Protein AF-A0A946GB22-F1 (afdb_monomer_lite)

Secondary structure (DSSP, 8-state):
---------EETTEEPP------------GGG---SS--STT-EEEEE---B-TTS-B-HHHHHHHHHHHHHS-EEEEEE--TTHHHHHHHHHHHTTT-EEEE--SS-SSS--TT-EEEEESSPPTTPEEEEEEESSSEEEETTEEEEHHHHHHHHHHHHHTTS-S----S-S------B--PPP--SS--SS-EEEEEE-TTB--HHHHHHHHHHTT-EEEEEE---SSHHHHHHHHHHHHHHHHH-SEEEE--B-GGGGTTTSTTHHHHHHHHSHHHHHHHHHHHHTS--EEEEETHHHHHHHHHTHHHHSS--PPPTT--EEE--TTSS-EEEEEEEEE-B--SGGGTTS-TT-EEEEEEEESS-EEE--HHHHHHHHHTT-EEEEEB-TTS-B---TTTSTT--GGGEEEEE-TTS-EEEESS-TTS--TTSSTTS-S-----HHHHHHHTT-

pLDDT: mean 94.47, std 5.19, range [60.75, 98.94]

Radius of gyration: 26.34 Å; chains: 1; bounding box: 57×52×70 Å

Foldseek 3Di:
DDDDDDDPQDDDPDGDPPDDDDDDDDDDDLVLDAAAADDDFFWFKWKAAFDADPVRHGPPVSLVVVVVQSSPDPFHHKDFFFQQAQQVSQLVNCQQVLWEWEFADPDDRRHGGGSIMITTHRDDGVRIDGGTTIHRQSWYHDPPDIGHSVVSVCVVCVVCCVVQPQFDQFPDFDFDQFAAEDAAAFDPAFDLAFEEEEEDAVFFDCLVLVQVLLVVLRHRYDYHYQDDPDPVSNVVSLQVLLVSLLRGQEYEYGDGCHVVLDDPGALVVVLVSCPPVSNQVSQLCSVPPVVGFYEAEASGLQNCQCQVCFLAVHGDHDDPQRKHWAFFPSQDWDWAWAKKFFNYCLALLQNVDHGLDIATFTFTGGTQAIDGDPVSVVVQSVLRFQGMFFDDPVSDHGQGCVGLVRSHHSRRFKTGHSNNRYIHGRTCLSQDDPSPPPSPDDHNHRCRSNSSSRSND

Sequence (457 aa):
IGGKDSMSGTFNDIDVPPTLVSFALAPGNTKQVVSPEFKEVGSLISFIEVPRDENQLPDFGTLKKIADTLHGANILAAHTLDHGGIATGLSKMAFGNGIGASIKTDIDLHQERFLSFLIESKEEISGGIVIGRTQIEPTIQVGSETLKLGELYDAWTSPLAEIYPETEDPSTSEADTFTSTFESKRSTTKTQNPKVIIPAFPGTNSEYDSAKAFREVGAQAEIQVFRNLTPQAVEESLSNLAESIRKSQILMLPGGFSAGDEPAGSGKFIATILRSPEVADAVMDLLKNRDGLILGICNGFQALIKTGLVPYGEIREPQLGDPTLTFNDIGRHIARYATTRISSTQSPWLADTQVGDLHNIPFSHGEGKFYANEEDLRSLAATGQIATQYTDLSGQPTMAPEFNPNGSIHAIEGISSPCGRVLGKMGHTERQGPDVGRNISGNLYQPLFSAGVKYFS

Structure (mmCIF, N/CA/C/O backbone):
data_AF-A0A946GB22-F1
#
_entry.id   AF-A0A946GB22-F1
#
loop_
_atom_site.group_PDB
_atom_site.id
_atom_site.type_symbol
_atom_site.label_atom_id
_atom_site.label_alt_id
_atom_site.label_comp_id
_atom_site.label_asym_id
_atom_site.label_entity_id
_atom_site.label_seq_id
_atom_site.pdbx_PDB_ins_code
_atom_site.Cartn_x
_atom_site.Cartn_y
_atom_site.Cartn_z
_atom_site.occupancy
_atom_site.B_iso_or_equiv
_atom_site.auth_seq_id
_atom_site.auth_comp_id
_atom_site.auth_asym_id
_atom_site.auth_atom_id
_atom_site.pdbx_PDB_model_num
ATOM 1 N N . ILE A 1 1 ? -7.583 20.368 -22.188 1.00 70.75 1 ILE A N 1
ATOM 2 C CA . ILE A 1 1 ? -6.293 20.732 -22.819 1.00 70.75 1 ILE A CA 1
ATOM 3 C C . ILE A 1 1 ? -5.780 21.940 -22.058 1.00 70.75 1 ILE A C 1
ATOM 5 O O . ILE A 1 1 ? -6.511 22.917 -21.967 1.00 70.75 1 ILE A O 1
ATOM 9 N N . GLY A 1 2 ? -4.617 21.830 -21.426 1.00 85.31 2 GLY A N 1
ATOM 10 C CA . GLY A 1 2 ? -4.001 22.904 -20.648 1.00 85.31 2 GLY A CA 1
ATOM 11 C C . GLY A 1 2 ? -2.497 22.913 -20.891 1.00 85.31 2 GLY A C 1
ATOM 12 O O . GLY A 1 2 ? -1.949 21.909 -21.341 1.00 85.31 2 GLY A O 1
ATOM 13 N N . GLY A 1 3 ? -1.852 24.042 -20.623 1.00 90.88 3 GLY A N 1
ATOM 14 C CA . GLY A 1 3 ? -0.409 24.218 -20.753 1.00 90.88 3 GLY A CA 1
ATOM 15 C C . GLY A 1 3 ? 0.076 25.308 -19.804 1.00 90.88 3 GLY A C 1
ATOM 16 O O . GLY A 1 3 ? -0.731 26.073 -19.271 1.00 90.88 3 GLY A O 1
ATOM 17 N N . LYS A 1 4 ? 1.386 25.345 -19.573 1.00 93.62 4 LYS A N 1
ATOM 18 C CA . LYS A 1 4 ? 2.058 26.354 -18.755 1.00 93.62 4 LYS A CA 1
ATOM 19 C C . LYS A 1 4 ? 3.446 26.608 -19.329 1.00 93.62 4 LYS A C 1
ATOM 21 O O . LYS A 1 4 ? 4.097 25.666 -19.770 1.00 93.62 4 LYS A O 1
ATOM 26 N N . ASP A 1 5 ? 3.891 27.853 -19.281 1.00 91.88 5 ASP A N 1
ATOM 27 C CA . ASP A 1 5 ? 5.251 28.261 -19.610 1.00 91.88 5 ASP A CA 1
ATOM 28 C C . ASP A 1 5 ? 6.023 28.723 -18.361 1.00 91.88 5 ASP A C 1
ATOM 30 O O . ASP A 1 5 ? 5.453 29.137 -17.346 1.00 91.88 5 ASP A O 1
ATOM 34 N N . SER A 1 6 ? 7.348 28.601 -18.433 1.00 90.19 6 SER A N 1
ATOM 35 C CA . SER A 1 6 ? 8.292 29.189 -17.486 1.00 90.19 6 SER A CA 1
ATOM 36 C C . SER A 1 6 ? 9.459 29.753 -18.290 1.00 90.19 6 SER A C 1
ATOM 38 O O . SER A 1 6 ? 10.272 29.007 -18.826 1.00 90.19 6 SER A O 1
ATOM 40 N N . MET A 1 7 ? 9.486 31.078 -18.429 1.00 88.12 7 MET A N 1
ATOM 41 C CA . MET A 1 7 ? 10.340 31.775 -19.402 1.00 88.12 7 MET A CA 1
ATOM 42 C C . MET A 1 7 ? 11.639 32.336 -18.805 1.00 88.12 7 MET A C 1
ATOM 44 O O . MET A 1 7 ? 12.387 33.016 -19.498 1.00 88.12 7 MET A O 1
ATOM 48 N N . SER A 1 8 ? 11.913 32.073 -17.524 1.00 85.25 8 SER A N 1
ATOM 49 C CA . SER A 1 8 ? 13.087 32.574 -16.794 1.00 85.25 8 SER A CA 1
ATOM 50 C C . SER A 1 8 ? 14.013 31.433 -16.358 1.00 85.25 8 SER A C 1
ATOM 52 O O . SER A 1 8 ? 14.391 31.341 -15.191 1.00 85.25 8 SER A O 1
ATOM 54 N N . GLY A 1 9 ? 14.318 30.521 -17.280 1.00 78.88 9 GLY A N 1
ATOM 55 C CA . GLY A 1 9 ? 15.173 29.356 -17.046 1.00 78.88 9 GLY A CA 1
ATOM 56 C C . GLY A 1 9 ? 16.667 29.683 -17.072 1.00 78.88 9 GLY A C 1
ATOM 57 O O . GLY A 1 9 ? 17.395 29.047 -17.819 1.00 78.88 9 GLY A O 1
ATOM 58 N N . THR A 1 10 ? 17.121 30.658 -16.285 1.00 85.06 10 THR A N 1
ATOM 59 C CA . THR A 1 10 ? 18.549 30.995 -16.153 1.00 85.06 10 THR A CA 1
ATOM 60 C C . THR A 1 10 ? 18.882 31.223 -14.682 1.00 85.06 10 THR A C 1
ATOM 62 O O . THR A 1 10 ? 18.126 31.881 -13.962 1.00 85.06 10 THR A O 1
ATOM 65 N N . PHE A 1 11 ? 20.019 30.697 -14.227 1.00 87.88 11 PHE A N 1
ATOM 66 C CA . PHE A 1 11 ? 20.566 30.949 -12.895 1.00 87.88 11 PHE A CA 1
ATOM 67 C C . PHE A 1 11 ? 22.069 31.240 -12.990 1.00 87.88 11 PHE A C 1
ATOM 69 O O . PHE A 1 11 ? 22.859 30.354 -13.311 1.00 87.88 11 PHE A O 1
ATOM 76 N N . ASN A 1 12 ? 22.468 32.481 -12.686 1.00 89.69 12 ASN A N 1
ATOM 77 C CA . ASN A 1 12 ? 23.818 33.004 -12.940 1.00 89.69 12 ASN A CA 1
ATOM 78 C C . ASN A 1 12 ? 24.229 32.792 -14.410 1.00 89.69 12 ASN A C 1
ATOM 80 O O . ASN A 1 12 ? 23.536 33.277 -15.298 1.00 89.69 12 ASN A O 1
ATOM 84 N N . ASP A 1 13 ? 25.310 32.049 -14.649 1.00 91.81 13 ASP A N 1
ATOM 85 C CA . ASP A 1 13 ? 25.849 31.743 -15.979 1.00 91.81 13 ASP A CA 1
ATOM 86 C C . ASP A 1 13 ? 25.361 30.379 -16.519 1.00 91.81 13 ASP A C 1
ATOM 88 O O . ASP A 1 13 ? 25.975 29.808 -17.420 1.00 91.81 13 ASP A O 1
ATOM 92 N N . ILE A 1 14 ? 24.297 29.813 -15.932 1.00 91.56 14 ILE A N 1
ATOM 93 C CA . ILE A 1 14 ? 23.720 28.519 -16.319 1.00 91.56 14 ILE A CA 1
ATOM 94 C C . ILE A 1 14 ? 22.342 28.746 -16.939 1.00 91.56 14 ILE A C 1
ATOM 96 O O . ILE A 1 14 ? 21.410 29.180 -16.257 1.00 91.56 14 ILE A O 1
ATOM 100 N N . ASP A 1 15 ? 22.208 28.384 -18.211 1.00 90.38 15 ASP A N 1
ATOM 101 C CA . ASP A 1 15 ? 20.946 28.407 -18.944 1.00 90.38 15 ASP A CA 1
ATOM 102 C C . ASP A 1 15 ? 20.311 27.015 -18.996 1.00 90.38 15 ASP A C 1
ATOM 104 O O . ASP A 1 15 ? 20.970 26.005 -19.257 1.00 90.38 15 ASP A O 1
ATOM 108 N N . VAL A 1 16 ? 19.000 26.961 -18.779 1.00 88.88 16 VAL A N 1
ATOM 109 C CA . VAL A 1 16 ? 18.194 25.765 -19.013 1.00 88.88 16 VAL A CA 1
ATOM 110 C C . VAL A 1 16 ? 17.971 25.642 -20.525 1.00 88.88 16 VAL A C 1
ATOM 112 O O . VAL A 1 16 ? 17.479 26.591 -21.144 1.00 88.88 16 VAL A O 1
ATOM 115 N N . PRO A 1 17 ? 18.293 24.496 -21.153 1.00 89.94 17 PRO A N 1
ATOM 116 C CA . PRO A 1 17 ? 18.017 24.306 -22.571 1.00 89.94 17 PRO A CA 1
ATOM 117 C C . PRO A 1 17 ? 16.507 24.414 -22.837 1.00 89.94 17 PRO A C 1
ATOM 119 O O . PRO A 1 17 ? 15.709 24.029 -21.973 1.00 89.94 17 PRO A O 1
ATOM 122 N N . PRO A 1 18 ? 16.079 24.885 -24.024 1.00 88.81 18 PRO A N 1
ATOM 123 C CA . PRO A 1 18 ? 14.669 24.874 -24.399 1.00 88.81 18 PRO A CA 1
ATOM 124 C C . PRO A 1 18 ? 14.063 23.485 -24.168 1.00 88.81 18 PRO A C 1
ATOM 126 O O . PRO A 1 18 ? 14.447 22.513 -24.813 1.00 88.81 18 PRO A O 1
ATOM 129 N N . THR A 1 19 ? 13.142 23.391 -23.209 1.00 89.44 19 THR A N 1
ATOM 130 C CA . THR A 1 19 ? 12.610 22.113 -22.728 1.00 89.44 19 THR A CA 1
ATOM 131 C C . THR A 1 19 ? 11.107 22.074 -22.944 1.00 89.44 19 THR A C 1
ATOM 133 O O . THR A 1 19 ? 10.367 22.893 -22.399 1.00 89.44 19 THR A O 1
ATOM 136 N N . LEU A 1 20 ? 10.649 21.092 -23.718 1.00 89.62 20 LEU A N 1
ATOM 137 C CA . LEU A 1 20 ? 9.237 20.767 -23.860 1.00 89.62 20 LEU A CA 1
ATOM 138 C C . LEU A 1 20 ? 8.930 19.528 -23.021 1.00 89.62 20 LEU A C 1
ATOM 140 O O . LEU A 1 20 ? 9.462 18.452 -23.281 1.00 89.62 20 LEU A O 1
ATOM 144 N N . VAL A 1 21 ? 8.023 19.668 -22.058 1.00 91.06 21 VAL A N 1
ATOM 145 C CA . VAL A 1 21 ? 7.451 18.532 -21.328 1.00 91.06 21 VAL A CA 1
ATOM 146 C C . VAL A 1 21 ? 6.009 18.357 -21.786 1.00 91.06 21 VAL A C 1
ATOM 148 O O . VAL A 1 21 ? 5.203 19.281 -21.678 1.00 91.06 21 VAL A O 1
ATOM 151 N N . SER A 1 22 ? 5.689 17.178 -22.316 1.00 90.31 22 SER A N 1
ATOM 152 C CA . SER A 1 22 ? 4.353 16.847 -22.813 1.00 90.31 22 SER A CA 1
ATOM 153 C C . SER A 1 22 ? 3.708 15.771 -21.948 1.00 90.31 22 SER A C 1
ATOM 155 O O . SER A 1 22 ? 4.336 14.761 -21.637 1.00 90.31 22 SER A O 1
ATOM 157 N N . PHE A 1 23 ? 2.440 15.977 -21.592 1.00 90.81 23 PHE A N 1
ATOM 158 C CA . PHE A 1 23 ? 1.618 15.003 -20.879 1.00 90.81 23 PHE A CA 1
ATOM 159 C C . PHE A 1 23 ? 0.452 14.586 -21.773 1.00 90.81 23 PHE A C 1
ATOM 161 O O . PHE A 1 23 ? -0.359 15.420 -22.179 1.00 90.81 23 PHE A O 1
ATOM 168 N N . ALA A 1 24 ? 0.353 13.291 -22.062 1.00 89.50 24 ALA A N 1
ATOM 169 C CA . ALA A 1 24 ? -0.765 12.723 -22.801 1.00 89.50 24 ALA A CA 1
ATOM 170 C C . ALA A 1 24 ? -1.789 12.124 -21.828 1.00 89.50 24 ALA A C 1
ATOM 172 O O . ALA A 1 24 ? -1.429 11.374 -20.924 1.00 89.50 24 ALA A O 1
ATOM 173 N N . LEU A 1 25 ? -3.071 12.440 -22.029 1.00 90.00 25 LEU A N 1
ATOM 174 C CA . LEU A 1 25 ? -4.182 11.818 -21.312 1.00 90.00 25 LEU A CA 1
ATOM 175 C C . LEU A 1 25 ? -5.158 11.230 -22.326 1.00 90.00 25 LEU A C 1
ATOM 177 O O . LEU A 1 25 ? -5.646 11.944 -23.203 1.00 90.00 25 LEU A O 1
ATOM 181 N N . ALA A 1 26 ? -5.465 9.946 -22.176 1.00 89.56 26 ALA A N 1
ATOM 182 C CA . ALA A 1 26 ? -6.463 9.253 -22.975 1.00 89.56 26 ALA A CA 1
ATOM 183 C C . ALA A 1 26 ? -7.297 8.331 -22.073 1.00 89.56 26 ALA A C 1
ATOM 185 O O . ALA A 1 26 ? -6.724 7.637 -21.229 1.00 89.56 26 ALA A O 1
ATOM 186 N N . PRO A 1 27 ? -8.636 8.305 -22.215 1.00 91.50 27 PRO A N 1
ATOM 187 C CA . PRO A 1 27 ? -9.440 7.276 -21.572 1.00 91.50 27 PRO A CA 1
ATOM 188 C C . PRO A 1 27 ? -9.090 5.910 -22.176 1.00 91.50 27 PRO A C 1
ATOM 190 O O . PRO A 1 27 ? -8.889 5.792 -23.383 1.00 91.50 27 PRO A O 1
ATOM 193 N N . GLY A 1 28 ? -9.045 4.872 -21.345 1.00 88.94 28 GLY A N 1
ATOM 194 C CA . GLY A 1 28 ? -8.710 3.517 -21.773 1.00 88.94 28 GLY A CA 1
ATOM 195 C C . GLY A 1 28 ? -9.314 2.464 -20.852 1.00 88.94 28 GLY A C 1
ATOM 196 O O . GLY A 1 28 ? -9.798 2.773 -19.763 1.00 88.94 28 GLY A O 1
ATOM 197 N N . ASN A 1 29 ? -9.303 1.211 -21.303 1.00 89.88 29 ASN A N 1
ATOM 198 C CA . ASN A 1 29 ? -9.750 0.076 -20.504 1.00 89.88 29 ASN A CA 1
ATOM 199 C C . ASN A 1 29 ? -8.574 -0.470 -19.681 1.00 89.88 29 ASN A C 1
ATOM 201 O O . ASN A 1 29 ? -7.570 -0.899 -20.248 1.00 89.88 29 ASN A O 1
ATOM 205 N N . THR A 1 30 ? -8.714 -0.512 -18.354 1.00 89.88 30 THR A N 1
ATOM 206 C CA . THR A 1 30 ? -7.704 -1.036 -17.411 1.00 89.88 30 THR A CA 1
ATOM 207 C C . THR A 1 30 ? -7.269 -2.467 -17.730 1.00 89.88 30 THR A C 1
ATOM 209 O O . THR A 1 30 ? -6.131 -2.849 -17.456 1.00 89.88 30 THR A O 1
ATOM 212 N N . LYS A 1 31 ? -8.137 -3.260 -18.368 1.00 87.44 31 LYS A N 1
ATOM 213 C CA . LYS A 1 31 ? -7.841 -4.641 -18.776 1.00 87.44 31 LYS A CA 1
ATOM 214 C C . LYS A 1 31 ? -6.822 -4.741 -19.910 1.00 87.44 31 LYS A C 1
ATOM 216 O O . LYS A 1 31 ? -6.182 -5.778 -20.027 1.00 87.44 31 LYS A O 1
ATOM 221 N N . GLN A 1 32 ? -6.670 -3.686 -20.711 1.00 88.12 32 GLN A N 1
ATOM 222 C CA . GLN A 1 32 ? -5.737 -3.622 -21.843 1.00 88.12 32 GLN A CA 1
ATOM 223 C C . GLN A 1 32 ? -4.385 -2.996 -21.471 1.00 88.12 32 GLN A C 1
ATOM 225 O O . GLN A 1 32 ? -3.509 -2.876 -22.322 1.00 88.12 32 GLN A O 1
ATOM 230 N N . VAL A 1 33 ? -4.206 -2.573 -20.216 1.00 90.25 33 VAL A N 1
ATOM 231 C CA . VAL A 1 33 ? -2.932 -2.030 -19.741 1.00 90.25 33 VAL A CA 1
ATOM 232 C C . VAL A 1 33 ? -1.942 -3.175 -19.535 1.00 90.25 33 VAL A C 1
ATOM 234 O O . VAL A 1 33 ? -2.248 -4.139 -18.829 1.00 90.25 33 VAL A O 1
ATOM 237 N N . VAL A 1 34 ? -0.756 -3.035 -20.125 1.00 91.62 34 VAL A N 1
ATOM 238 C CA . VAL A 1 34 ? 0.392 -3.929 -19.933 1.00 91.62 34 VAL A CA 1
ATOM 239 C C . VAL A 1 34 ? 1.516 -3.185 -19.220 1.00 91.62 34 VAL A C 1
ATOM 241 O O . VAL A 1 34 ? 1.666 -1.973 -19.379 1.00 91.62 34 VAL A O 1
ATOM 244 N N . SER A 1 35 ? 2.294 -3.908 -18.421 1.00 93.25 35 SER A N 1
ATOM 245 C CA . SER A 1 35 ? 3.502 -3.399 -17.768 1.00 93.25 35 SER A CA 1
ATOM 246 C C . SER A 1 35 ? 4.755 -3.961 -18.461 1.00 93.25 35 SER A C 1
ATOM 248 O O . SER A 1 35 ? 4.643 -4.945 -19.198 1.00 93.25 35 SER A O 1
ATOM 250 N N . PRO A 1 36 ? 5.920 -3.302 -18.329 1.00 95.50 36 PRO A N 1
ATOM 251 C CA . PRO A 1 36 ? 7.074 -3.585 -19.180 1.00 95.50 36 PRO A CA 1
ATOM 252 C C . PRO A 1 36 ? 7.862 -4.835 -18.788 1.00 95.50 36 PRO A C 1
ATOM 254 O O . PRO A 1 36 ? 8.627 -5.329 -19.605 1.00 95.50 36 PRO A O 1
ATOM 257 N N . GLU A 1 37 ? 7.734 -5.337 -17.563 1.00 96.31 37 GLU A N 1
ATOM 258 C CA . GLU A 1 37 ? 8.510 -6.488 -17.116 1.00 96.31 37 GLU A CA 1
ATOM 259 C C . GLU A 1 37 ? 8.109 -7.777 -17.845 1.00 96.31 37 GLU A C 1
ATOM 261 O O . GLU A 1 37 ? 6.919 -8.026 -18.052 1.00 96.31 37 GLU A O 1
ATOM 266 N N . PHE A 1 38 ? 9.095 -8.606 -18.203 1.00 97.94 38 PHE A N 1
ATOM 267 C CA . PHE A 1 38 ? 8.862 -9.885 -18.871 1.00 97.94 38 PHE A CA 1
ATOM 268 C C . PHE A 1 38 ? 7.954 -10.787 -18.032 1.00 97.94 38 PHE A C 1
ATOM 270 O O . PHE A 1 38 ? 8.089 -10.843 -16.809 1.00 97.94 38 PHE A O 1
ATOM 277 N N . LYS A 1 39 ? 7.019 -11.489 -18.675 1.00 95.62 39 LYS A N 1
ATOM 278 C CA . LYS A 1 39 ? 5.940 -12.246 -18.022 1.00 95.62 39 LYS A CA 1
ATOM 279 C C . LYS A 1 39 ? 6.152 -13.746 -18.048 1.00 95.62 39 LYS A C 1
ATOM 281 O O . LYS A 1 39 ? 5.815 -14.420 -17.078 1.00 95.62 39 LYS A O 1
ATOM 286 N N . GLU A 1 40 ? 6.651 -14.271 -19.159 1.00 96.75 40 GLU A N 1
ATOM 287 C CA . GLU A 1 40 ? 6.749 -15.709 -19.385 1.00 96.75 40 GLU A CA 1
ATOM 288 C C . GLU A 1 40 ? 8.151 -16.100 -19.859 1.00 96.75 40 GLU A C 1
ATOM 290 O O . GLU A 1 40 ? 8.864 -15.310 -20.469 1.00 96.75 40 GLU A O 1
ATOM 295 N N . VAL A 1 41 ? 8.541 -17.350 -19.600 1.00 97.81 41 VAL A N 1
ATOM 296 C CA . VAL A 1 41 ? 9.776 -17.952 -20.122 1.00 97.81 41 VAL A CA 1
ATOM 297 C C . VAL A 1 41 ? 9.524 -18.523 -21.521 1.00 97.81 41 VAL A C 1
ATOM 299 O O . VAL A 1 41 ? 8.549 -19.242 -21.738 1.00 97.81 41 VAL A O 1
ATOM 302 N N . GLY A 1 42 ? 10.435 -18.262 -22.461 1.00 98.00 42 GLY A N 1
ATOM 303 C CA . GLY A 1 42 ? 10.406 -18.782 -23.831 1.00 98.00 42 GLY A CA 1
ATOM 304 C C . GLY A 1 42 ? 9.557 -17.973 -24.822 1.00 98.00 42 GLY A C 1
ATOM 305 O O . GLY A 1 42 ? 9.459 -18.379 -25.989 1.00 98.00 42 GLY A O 1
ATOM 306 N N . SER A 1 43 ? 8.972 -16.852 -24.387 1.00 98.19 43 SER A N 1
ATOM 307 C CA . SER A 1 43 ? 8.237 -15.900 -25.229 1.00 98.19 43 SER A CA 1
ATOM 308 C C . SER A 1 43 ? 9.185 -15.155 -26.178 1.00 98.19 43 SER A C 1
ATOM 310 O O . SER A 1 43 ? 10.398 -15.096 -25.968 1.00 98.19 43 SER A O 1
ATOM 312 N N . LEU A 1 44 ? 8.646 -14.640 -27.285 1.00 98.50 44 LEU A N 1
ATOM 313 C CA . LEU A 1 44 ? 9.402 -13.888 -28.285 1.00 98.50 44 LEU A CA 1
ATOM 314 C C . LEU A 1 44 ? 9.639 -12.459 -27.806 1.00 98.50 44 LEU A C 1
ATOM 316 O O . LEU A 1 44 ? 8.714 -11.801 -27.329 1.00 98.50 44 LEU A O 1
ATOM 320 N N . ILE A 1 45 ? 10.854 -11.965 -28.033 1.00 98.56 45 ILE A N 1
ATOM 321 C CA . ILE A 1 45 ? 11.217 -10.561 -27.849 1.00 98.56 45 ILE A CA 1
ATOM 322 C C . ILE A 1 45 ? 11.352 -9.936 -29.236 1.00 98.56 45 ILE A C 1
ATOM 324 O O . ILE A 1 45 ? 12.234 -10.313 -30.011 1.00 98.56 45 ILE A O 1
ATOM 328 N N . SER A 1 46 ? 10.471 -8.988 -29.548 1.00 98.19 46 SER A N 1
ATOM 329 C CA . SER A 1 46 ? 10.442 -8.286 -30.834 1.00 98.19 46 SER A CA 1
ATOM 330 C C . SER A 1 46 ? 10.837 -6.823 -30.671 1.00 98.19 46 SER A C 1
ATOM 332 O O . SER A 1 46 ? 10.316 -6.131 -29.798 1.00 98.19 46 SER A O 1
ATOM 334 N N . PHE A 1 47 ? 11.723 -6.344 -31.539 1.00 98.25 47 PHE A N 1
ATOM 335 C CA . PHE A 1 47 ? 12.048 -4.931 -31.692 1.00 98.25 47 PHE A CA 1
ATOM 336 C C . PHE A 1 47 ? 11.210 -4.324 -32.817 1.00 98.25 47 PHE A C 1
ATOM 338 O O . PHE A 1 47 ? 11.171 -4.863 -33.923 1.00 98.25 47 PHE A O 1
ATOM 345 N N . ILE A 1 48 ? 10.546 -3.203 -32.539 1.00 97.50 48 ILE A N 1
ATOM 346 C CA . ILE A 1 48 ? 9.789 -2.432 -33.528 1.00 97.50 48 ILE A CA 1
ATOM 347 C C . ILE A 1 48 ? 10.400 -1.039 -33.615 1.00 97.50 48 ILE A C 1
ATOM 349 O O . ILE A 1 48 ? 10.309 -0.254 -32.667 1.00 97.50 48 ILE A O 1
ATOM 353 N N . GLU A 1 49 ? 11.005 -0.735 -34.760 1.00 95.81 49 GLU A N 1
ATOM 354 C CA . GLU A 1 49 ? 11.608 0.566 -35.029 1.00 95.81 49 GLU A CA 1
ATOM 355 C C . GLU A 1 49 ? 10.566 1.560 -35.544 1.00 95.81 49 GLU A C 1
ATOM 357 O O . GLU A 1 49 ? 9.774 1.256 -36.439 1.00 95.81 49 GLU A O 1
ATOM 362 N N . VAL A 1 50 ? 10.603 2.776 -35.003 1.00 95.50 50 VAL A N 1
ATOM 363 C CA . VAL A 1 50 ? 9.884 3.921 -35.565 1.00 95.50 50 VAL A CA 1
ATOM 364 C C . VAL A 1 50 ? 10.896 4.782 -36.319 1.00 95.50 50 VAL A C 1
ATOM 366 O O . VAL A 1 50 ? 11.767 5.377 -35.679 1.00 95.50 50 VAL A O 1
ATOM 369 N N . PRO A 1 51 ? 10.810 4.870 -37.661 1.00 93.94 51 PRO A N 1
ATOM 370 C CA . PRO A 1 51 ? 11.708 5.708 -38.442 1.00 93.94 51 PRO A CA 1
ATOM 371 C C . PRO A 1 51 ? 11.630 7.165 -37.993 1.00 93.94 51 PRO A C 1
ATOM 373 O O . PRO A 1 51 ? 10.542 7.675 -37.707 1.00 93.94 51 PRO A O 1
ATOM 376 N N . ARG A 1 52 ? 12.783 7.833 -37.969 1.00 94.31 52 ARG A N 1
ATOM 377 C CA . ARG A 1 52 ? 12.898 9.262 -37.676 1.00 94.31 52 ARG A CA 1
ATOM 378 C C . ARG A 1 52 ? 13.517 9.999 -38.853 1.00 94.31 52 ARG A C 1
ATOM 380 O O . ARG A 1 52 ? 14.341 9.435 -39.573 1.00 94.31 52 ARG A O 1
ATOM 387 N N . ASP A 1 53 ? 13.092 11.238 -39.053 1.00 93.44 53 ASP A N 1
ATOM 388 C CA . ASP A 1 53 ? 13.659 12.115 -40.073 1.00 93.44 53 ASP A CA 1
ATOM 389 C C . ASP A 1 53 ? 14.987 12.751 -39.616 1.00 93.44 53 ASP A C 1
ATOM 391 O O . ASP A 1 53 ? 15.507 12.482 -38.531 1.00 93.44 53 ASP A O 1
ATOM 395 N N . GLU A 1 54 ? 15.552 13.616 -40.458 1.00 93.88 54 GLU A N 1
ATOM 396 C CA . GLU A 1 54 ? 16.787 14.356 -40.164 1.00 93.88 54 GLU A CA 1
ATOM 397 C C . GLU A 1 54 ? 16.688 15.271 -38.927 1.00 93.88 54 GLU A C 1
ATOM 399 O O . GLU A 1 54 ? 17.707 15.572 -38.306 1.00 93.88 54 GLU A O 1
ATOM 404 N N . ASN A 1 55 ? 15.470 15.658 -38.530 1.00 91.25 55 ASN A N 1
ATOM 405 C CA . ASN A 1 55 ? 15.185 16.463 -37.341 1.00 91.25 55 ASN A CA 1
ATOM 406 C C . ASN A 1 55 ? 14.870 15.601 -36.110 1.00 91.25 55 ASN A C 1
ATOM 408 O O . ASN A 1 55 ? 14.440 16.134 -35.087 1.00 91.25 55 ASN A O 1
ATOM 412 N N . GLN A 1 56 ? 15.074 14.282 -36.195 1.00 89.88 56 GLN A N 1
ATOM 413 C CA . GLN A 1 56 ? 14.754 13.312 -35.146 1.00 89.88 56 GLN A CA 1
ATOM 414 C C . GLN A 1 56 ? 13.255 13.216 -34.817 1.00 89.88 56 GLN A C 1
ATOM 416 O O . GLN A 1 56 ? 12.886 12.658 -33.780 1.00 89.88 56 GLN A O 1
ATOM 421 N N . LEU A 1 57 ? 12.372 13.717 -35.687 1.00 91.62 57 LEU A N 1
ATOM 422 C CA . LEU A 1 57 ? 10.930 13.559 -35.522 1.00 91.62 57 LEU A CA 1
ATOM 423 C C . LEU A 1 57 ? 10.499 12.174 -36.014 1.00 91.62 57 LEU A C 1
ATOM 425 O O . LEU A 1 57 ? 10.985 11.725 -37.053 1.00 91.62 57 LEU A O 1
ATOM 429 N N . PRO A 1 58 ? 9.580 11.486 -35.312 1.00 93.25 58 PRO A N 1
ATOM 430 C CA . PRO A 1 58 ? 9.063 10.210 -35.787 1.00 93.25 58 PRO A CA 1
ATOM 431 C C . PRO A 1 58 ? 8.245 10.397 -37.064 1.00 93.25 58 PRO A C 1
ATOM 433 O O . PRO A 1 58 ? 7.497 11.367 -37.207 1.00 93.25 58 PRO A O 1
ATOM 436 N N . ASP A 1 59 ? 8.264 9.394 -37.937 1.00 95.19 59 ASP A N 1
ATOM 437 C CA . ASP A 1 59 ? 7.188 9.218 -38.905 1.00 95.19 59 ASP A CA 1
ATOM 438 C C . ASP A 1 59 ? 5.885 8.930 -38.141 1.00 95.19 59 ASP A C 1
ATOM 440 O O . ASP A 1 59 ? 5.599 7.802 -37.733 1.00 95.19 59 ASP A O 1
ATOM 444 N N . PHE A 1 60 ? 5.076 9.973 -37.948 1.00 94.38 60 PHE A N 1
ATOM 445 C CA . PHE A 1 60 ? 3.803 9.896 -37.233 1.00 94.38 60 PHE A CA 1
ATOM 446 C C . PHE A 1 60 ? 2.801 8.933 -37.881 1.00 94.38 60 PHE A C 1
ATOM 448 O O . PHE A 1 60 ? 1.975 8.343 -37.182 1.00 94.38 60 PHE A O 1
ATOM 455 N N . GLY A 1 61 ? 2.854 8.762 -39.205 1.00 95.88 61 GLY A N 1
ATOM 456 C CA . GLY A 1 61 ? 1.991 7.825 -39.917 1.00 95.88 61 GLY A CA 1
ATOM 457 C C . GLY A 1 61 ? 2.356 6.381 -39.587 1.00 95.88 61 GLY A C 1
ATOM 458 O O . GLY A 1 61 ? 1.474 5.567 -39.305 1.00 95.88 61 GLY A O 1
ATOM 459 N N . THR A 1 62 ? 3.652 6.079 -39.574 1.00 94.56 62 THR A N 1
ATOM 460 C CA . THR A 1 62 ? 4.186 4.772 -39.178 1.00 94.56 62 THR A CA 1
ATOM 461 C C . THR A 1 62 ? 3.971 4.510 -37.687 1.00 94.56 62 THR A C 1
ATOM 463 O O . THR A 1 62 ? 3.435 3.461 -37.331 1.00 94.56 62 THR A O 1
ATOM 466 N N . LEU A 1 63 ? 4.257 5.486 -36.819 1.00 94.44 63 LEU A N 1
ATOM 467 C CA . LEU A 1 63 ? 4.015 5.395 -35.377 1.00 94.44 63 LEU A CA 1
ATOM 468 C C . LEU A 1 63 ? 2.546 5.088 -35.061 1.00 94.44 63 LEU A C 1
ATOM 470 O O . LEU A 1 63 ? 2.263 4.212 -34.246 1.00 94.44 63 LEU A O 1
ATOM 474 N N . LYS A 1 64 ? 1.599 5.757 -35.733 1.00 94.94 64 LYS A N 1
ATOM 475 C CA . LYS A 1 64 ? 0.167 5.495 -35.544 1.00 94.94 64 LYS A CA 1
ATOM 476 C C . LYS A 1 64 ? -0.213 4.067 -35.943 1.00 94.94 64 LYS A C 1
ATOM 478 O O . LYS A 1 64 ? -0.921 3.404 -35.196 1.00 94.94 64 LYS A O 1
ATOM 483 N N . LYS A 1 65 ? 0.288 3.573 -37.080 1.00 95.38 65 LYS A N 1
ATOM 484 C CA . LYS A 1 65 ? 0.040 2.187 -37.520 1.00 95.38 65 LYS A CA 1
ATOM 485 C C . LYS A 1 65 ? 0.608 1.163 -36.536 1.00 95.38 65 LYS A C 1
ATOM 487 O O . LYS A 1 65 ? -0.044 0.155 -36.273 1.00 95.38 65 LYS A O 1
ATOM 492 N N . ILE A 1 66 ? 1.799 1.419 -35.992 1.00 94.44 66 ILE A N 1
ATOM 493 C CA . ILE A 1 66 ? 2.409 0.577 -34.955 1.00 94.44 66 ILE A CA 1
ATOM 494 C C . ILE A 1 66 ? 1.542 0.594 -33.695 1.00 94.44 66 ILE A C 1
ATOM 496 O O . ILE A 1 66 ? 1.209 -0.470 -33.185 1.00 94.44 66 ILE A O 1
ATOM 500 N N . ALA A 1 67 ? 1.108 1.770 -33.234 1.00 92.44 67 ALA A N 1
ATOM 501 C CA . ALA A 1 67 ? 0.234 1.890 -32.070 1.00 92.44 67 ALA A CA 1
ATOM 502 C C . ALA A 1 67 ? -1.095 1.134 -32.258 1.00 92.44 67 ALA A C 1
ATOM 504 O O . ALA A 1 67 ? -1.490 0.381 -31.371 1.00 92.44 67 ALA A O 1
ATOM 505 N N . ASP A 1 68 ? -1.742 1.267 -33.422 1.00 93.31 68 ASP A N 1
ATOM 506 C CA . ASP A 1 68 ? -2.972 0.534 -33.755 1.00 93.31 68 ASP A CA 1
ATOM 507 C C . ASP A 1 68 ? -2.730 -0.990 -33.773 1.00 93.31 68 ASP A C 1
ATOM 509 O O . ASP A 1 68 ? -3.542 -1.763 -33.262 1.00 93.31 68 ASP A O 1
ATOM 513 N N . THR A 1 69 ? -1.583 -1.426 -34.310 1.00 93.38 69 THR A N 1
ATOM 514 C CA . THR A 1 69 ? -1.178 -2.842 -34.345 1.00 93.38 69 THR A CA 1
ATOM 515 C C . THR A 1 69 ? -0.965 -3.391 -32.938 1.00 93.38 69 THR A C 1
ATOM 517 O O . THR A 1 69 ? -1.516 -4.435 -32.601 1.00 93.38 69 THR A O 1
ATOM 520 N N . LEU A 1 70 ? -0.207 -2.681 -32.099 1.00 92.75 70 LEU A N 1
ATOM 521 C CA . LEU A 1 70 ? 0.070 -3.086 -30.721 1.00 92.75 70 LEU A CA 1
ATOM 522 C C . LEU A 1 70 ? -1.191 -3.086 -29.858 1.00 92.75 70 LEU A C 1
ATOM 524 O O . LEU A 1 70 ? -1.367 -3.987 -29.047 1.00 92.75 70 LEU A O 1
ATOM 528 N N . HIS A 1 71 ? -2.092 -2.123 -30.062 1.00 91.06 71 HIS A N 1
ATOM 529 C CA . HIS A 1 71 ? -3.367 -2.068 -29.350 1.00 91.06 71 HIS A CA 1
ATOM 530 C C . HIS A 1 71 ? -4.294 -3.242 -29.703 1.00 91.06 71 HIS A C 1
ATOM 532 O O . HIS A 1 71 ? -5.041 -3.718 -28.848 1.00 91.06 71 HIS A O 1
ATOM 538 N N . GLY A 1 72 ? -4.258 -3.709 -30.956 1.00 90.19 72 GLY A N 1
ATOM 539 C CA . GLY A 1 72 ? -5.022 -4.874 -31.411 1.00 90.19 72 GLY A CA 1
ATOM 540 C C . GLY A 1 72 ? -4.355 -6.225 -31.131 1.00 90.19 72 GLY A C 1
ATOM 541 O O . GLY A 1 72 ? -5.013 -7.259 -31.250 1.00 90.19 72 GLY A O 1
ATOM 542 N N . ALA A 1 73 ? -3.067 -6.236 -30.782 1.00 89.94 73 ALA A N 1
ATOM 543 C CA . ALA A 1 73 ? -2.294 -7.449 -30.561 1.00 89.94 73 ALA A CA 1
ATOM 544 C C . ALA A 1 73 ? -2.412 -7.964 -29.119 1.00 89.94 73 ALA A C 1
ATOM 546 O O . ALA A 1 73 ? -2.517 -7.204 -28.159 1.00 89.94 73 ALA A O 1
ATOM 547 N N . ASN A 1 74 ? -2.331 -9.286 -28.958 1.00 90.12 74 ASN A N 1
ATOM 548 C CA . ASN A 1 74 ? -2.256 -9.924 -27.646 1.00 90.12 74 ASN A CA 1
ATOM 549 C C . ASN A 1 74 ? -0.794 -10.000 -27.175 1.00 90.12 74 ASN A C 1
ATOM 551 O O . ASN A 1 74 ? -0.138 -11.036 -27.308 1.00 90.12 74 ASN A O 1
ATOM 555 N N . ILE A 1 75 ? -0.274 -8.876 -26.686 1.00 95.38 75 ILE A N 1
ATOM 556 C CA . ILE A 1 75 ? 1.096 -8.762 -26.167 1.00 95.38 75 ILE A CA 1
ATOM 557 C C . ILE A 1 75 ? 1.148 -9.048 -24.661 1.00 95.38 75 ILE A C 1
ATOM 559 O O . ILE A 1 75 ? 0.171 -8.836 -23.944 1.00 95.38 75 ILE A O 1
ATOM 563 N N . LEU A 1 76 ? 2.297 -9.525 -24.182 1.00 96.06 76 LEU A N 1
ATOM 564 C CA . LEU A 1 76 ? 2.531 -9.831 -22.766 1.00 96.06 76 LEU A CA 1
ATOM 565 C C . LEU A 1 76 ? 3.103 -8.624 -22.012 1.00 96.06 76 LEU A C 1
ATOM 567 O O . LEU A 1 76 ? 2.648 -8.301 -20.913 1.00 96.06 76 LEU A O 1
ATOM 571 N N . ALA A 1 77 ? 4.066 -7.943 -22.632 1.00 96.69 77 ALA A N 1
ATOM 572 C CA . ALA A 1 77 ? 4.734 -6.765 -22.098 1.00 96.69 77 ALA A CA 1
ATOM 573 C C . ALA A 1 77 ? 5.172 -5.834 -23.235 1.00 96.69 77 ALA A C 1
ATOM 575 O O . ALA A 1 77 ? 5.394 -6.272 -24.368 1.00 96.69 77 ALA A O 1
ATOM 576 N N . ALA A 1 78 ? 5.313 -4.547 -22.925 1.00 96.88 78 ALA A N 1
ATOM 577 C CA . ALA A 1 78 ? 5.818 -3.545 -23.856 1.00 96.88 78 ALA A CA 1
ATOM 578 C C . ALA A 1 78 ? 6.678 -2.511 -23.132 1.00 96.88 78 ALA A C 1
ATOM 580 O O . ALA A 1 78 ? 6.306 -2.024 -22.064 1.00 96.88 78 ALA A O 1
ATOM 581 N N . HIS A 1 79 ? 7.797 -2.135 -23.744 1.00 97.00 79 HIS A N 1
ATOM 582 C CA . HIS A 1 79 ? 8.694 -1.106 -23.235 1.00 97.00 79 HIS A CA 1
ATOM 583 C C . HIS A 1 79 ? 9.099 -0.145 -24.351 1.00 97.00 79 HIS A C 1
ATOM 585 O O . HIS A 1 79 ? 9.493 -0.568 -25.437 1.00 97.00 79 HIS A O 1
ATOM 591 N N . THR A 1 80 ? 9.008 1.155 -24.085 1.00 95.88 80 THR A N 1
ATOM 592 C CA . THR A 1 80 ? 9.519 2.201 -24.978 1.00 95.88 80 THR A CA 1
ATOM 593 C C . THR A 1 80 ? 11.015 2.377 -24.775 1.00 95.88 80 THR A C 1
ATOM 595 O O . THR A 1 80 ? 11.472 2.429 -23.636 1.00 95.88 80 THR A O 1
ATOM 598 N N . LEU A 1 81 ? 11.761 2.526 -25.861 1.00 96.69 81 LEU A N 1
ATOM 599 C CA . LEU A 1 81 ? 13.202 2.740 -25.824 1.00 96.69 81 LEU A CA 1
ATOM 600 C C . LEU A 1 81 ? 13.567 4.229 -25.765 1.00 96.69 81 LEU A C 1
ATOM 602 O O . LEU A 1 81 ? 12.777 5.108 -26.123 1.00 96.69 81 LEU A O 1
ATOM 606 N N . ASP A 1 82 ? 14.785 4.494 -25.299 1.00 94.06 82 ASP A N 1
ATOM 607 C CA . ASP A 1 82 ? 15.357 5.826 -25.111 1.00 94.06 82 ASP A CA 1
ATOM 608 C C . ASP A 1 82 ? 16.850 5.849 -25.519 1.00 94.06 82 ASP A C 1
ATOM 610 O O . ASP A 1 82 ? 17.298 5.049 -26.349 1.00 94.06 82 ASP A O 1
ATOM 614 N N . HIS A 1 83 ? 17.620 6.782 -24.953 1.00 94.25 83 HIS A N 1
ATOM 615 C CA . HIS A 1 83 ? 19.066 6.926 -25.138 1.00 94.25 83 HIS A CA 1
ATOM 616 C C . HIS A 1 83 ? 19.889 5.651 -24.895 1.00 94.25 83 HIS A C 1
ATOM 618 O O . HIS A 1 83 ? 20.919 5.487 -25.540 1.00 94.25 83 HIS A O 1
ATOM 624 N N . GLY A 1 84 ? 19.452 4.757 -24.002 1.00 95.00 84 GLY A N 1
ATOM 625 C CA . GLY A 1 84 ? 20.157 3.509 -23.690 1.00 95.00 84 GLY A CA 1
ATOM 626 C C . GLY A 1 84 ? 19.885 2.360 -24.670 1.00 95.00 84 GLY A C 1
ATOM 627 O O . GLY A 1 84 ? 20.446 1.271 -24.521 1.00 95.00 84 GLY A O 1
ATOM 628 N N . GLY A 1 85 ? 19.014 2.583 -25.658 1.00 97.44 85 GLY A N 1
ATOM 629 C CA . GLY A 1 85 ? 18.730 1.619 -26.714 1.00 97.44 85 GLY A CA 1
ATOM 630 C C . GLY A 1 85 ? 18.098 0.316 -26.222 1.00 97.44 85 GLY A C 1
ATOM 631 O O . GLY A 1 85 ? 17.485 0.241 -25.153 1.00 97.44 85 GLY A O 1
ATOM 632 N N . ILE A 1 86 ? 18.252 -0.735 -27.030 1.00 98.12 86 ILE A N 1
ATOM 633 C CA . ILE A 1 86 ? 17.716 -2.073 -26.747 1.00 98.12 86 ILE A CA 1
ATOM 634 C C . ILE A 1 86 ? 18.355 -2.656 -25.481 1.00 98.12 86 ILE A C 1
ATOM 636 O O . ILE A 1 86 ? 17.652 -3.288 -24.698 1.00 98.12 86 ILE A O 1
ATOM 640 N N . ALA A 1 87 ? 19.649 -2.420 -25.245 1.00 96.88 87 ALA A N 1
ATOM 641 C CA . ALA A 1 87 ? 20.367 -2.952 -24.089 1.00 96.88 87 ALA A CA 1
ATOM 642 C C . ALA A 1 87 ? 19.717 -2.522 -22.762 1.00 96.88 87 ALA A C 1
ATOM 644 O O . ALA A 1 87 ? 19.384 -3.366 -21.931 1.00 96.88 87 ALA A O 1
ATOM 645 N N . THR A 1 88 ? 19.459 -1.222 -22.581 1.00 96.75 88 THR A N 1
ATOM 646 C CA . THR A 1 88 ? 18.775 -0.718 -21.381 1.00 96.75 88 THR A CA 1
ATOM 647 C C . THR A 1 88 ? 17.324 -1.190 -21.306 1.00 96.75 88 THR A C 1
ATOM 649 O O . THR A 1 88 ? 16.852 -1.514 -20.214 1.00 96.75 88 THR A O 1
ATOM 652 N N . GLY A 1 89 ? 16.625 -1.265 -22.443 1.00 97.62 89 GLY A N 1
ATOM 653 C CA . GLY A 1 89 ? 15.263 -1.794 -22.502 1.00 97.62 89 GLY A CA 1
ATOM 654 C C . GLY A 1 89 ? 15.179 -3.238 -22.001 1.00 97.62 89 GLY A C 1
ATOM 655 O O . GLY A 1 89 ? 14.396 -3.524 -21.100 1.00 97.62 89 GLY A O 1
ATOM 656 N N . LEU A 1 90 ? 16.035 -4.128 -22.511 1.00 98.06 90 LEU A N 1
ATOM 657 C CA . LEU A 1 90 ? 16.107 -5.529 -22.086 1.00 98.06 90 LEU A CA 1
ATOM 658 C C . LEU A 1 90 ? 16.388 -5.661 -20.586 1.00 98.06 90 LEU A C 1
ATOM 660 O O . LEU A 1 90 ? 15.691 -6.411 -19.907 1.00 98.06 90 LEU A O 1
ATOM 664 N N . SER A 1 91 ? 17.357 -4.903 -20.064 1.00 97.62 91 SER A N 1
ATOM 665 C CA . SER A 1 91 ? 17.682 -4.893 -18.632 1.00 97.62 91 SER A CA 1
ATOM 666 C C . SER A 1 91 ? 16.473 -4.507 -17.780 1.00 97.62 91 SER A C 1
ATOM 668 O O . SER A 1 91 ? 16.084 -5.256 -16.886 1.00 97.62 91 SER A O 1
ATOM 670 N N . LYS A 1 92 ? 15.809 -3.389 -18.105 1.00 97.44 92 LYS A N 1
ATOM 671 C CA . LYS A 1 92 ? 14.628 -2.911 -17.368 1.00 97.44 92 LYS A CA 1
ATOM 672 C C . LYS A 1 92 ? 13.459 -3.895 -17.427 1.00 97.44 92 LYS A C 1
ATOM 674 O O . LYS A 1 92 ? 12.793 -4.101 -16.414 1.00 97.44 92 LYS A O 1
ATOM 679 N N . MET A 1 93 ? 13.209 -4.504 -18.588 1.00 98.06 93 MET A N 1
ATOM 680 C CA . MET A 1 93 ? 12.159 -5.518 -18.738 1.00 98.06 93 MET A CA 1
ATOM 681 C C . MET A 1 93 ? 12.475 -6.793 -17.935 1.00 98.06 93 MET A C 1
ATOM 683 O O . MET A 1 93 ? 11.562 -7.446 -17.438 1.00 98.06 93 MET A O 1
ATOM 687 N N . ALA A 1 94 ? 13.750 -7.135 -17.748 1.00 98.12 94 ALA A N 1
ATOM 688 C CA . ALA A 1 94 ? 14.158 -8.335 -17.023 1.00 98.12 94 ALA A CA 1
ATOM 689 C C . ALA A 1 94 ? 14.119 -8.199 -15.488 1.00 98.12 94 ALA A C 1
ATOM 691 O O . ALA A 1 94 ? 13.917 -9.195 -14.792 1.00 98.12 94 ALA A O 1
ATOM 692 N N . PHE A 1 95 ? 14.281 -6.988 -14.942 1.00 95.81 95 PHE A N 1
ATOM 693 C CA . PHE A 1 95 ? 14.409 -6.782 -13.492 1.00 95.81 95 PHE A CA 1
ATOM 694 C C . PHE A 1 95 ? 13.182 -7.222 -12.684 1.00 95.81 95 PHE A C 1
ATOM 696 O O . PHE A 1 95 ? 13.337 -7.910 -11.681 1.00 95.81 95 PHE A O 1
ATOM 703 N N . GLY A 1 96 ? 11.970 -6.850 -13.114 1.00 90.44 96 GLY A N 1
ATOM 704 C CA . GLY A 1 96 ? 10.766 -6.966 -12.278 1.00 90.44 96 GLY A CA 1
ATOM 705 C C . GLY A 1 96 ? 10.434 -8.394 -11.833 1.00 90.44 96 GLY A C 1
ATOM 706 O O . GLY A 1 96 ? 10.210 -8.631 -10.651 1.00 90.44 96 GLY A O 1
ATOM 707 N N . ASN A 1 97 ? 10.438 -9.346 -12.771 1.00 93.19 97 ASN A N 1
ATOM 708 C CA . ASN A 1 97 ? 10.137 -10.758 -12.500 1.00 93.19 97 ASN A CA 1
ATOM 709 C C . ASN A 1 97 ? 11.390 -11.650 -12.465 1.00 93.19 97 ASN A C 1
ATOM 711 O O . ASN A 1 97 ? 11.267 -12.867 -12.337 1.00 93.19 97 ASN A O 1
ATOM 715 N N . GLY A 1 98 ? 12.588 -11.074 -12.620 1.00 95.38 98 GLY A N 1
ATOM 716 C CA . GLY A 1 98 ? 13.846 -11.824 -12.678 1.00 95.38 98 GLY A CA 1
ATOM 717 C C . GLY A 1 98 ? 13.961 -12.776 -13.875 1.00 95.38 98 GLY A C 1
ATOM 718 O O . GLY A 1 98 ? 14.725 -13.738 -13.818 1.00 95.38 98 GLY A O 1
ATOM 719 N N . ILE A 1 99 ? 13.194 -12.536 -14.943 1.00 98.12 99 ILE A N 1
ATOM 720 C CA . ILE A 1 99 ? 13.191 -13.359 -16.158 1.00 98.12 99 ILE A CA 1
ATOM 721 C C . ILE A 1 99 ? 14.284 -12.847 -17.095 1.00 98.12 99 ILE A C 1
ATOM 723 O O . ILE A 1 99 ? 14.295 -11.671 -17.458 1.00 98.12 99 ILE A O 1
ATOM 727 N N . GLY A 1 100 ? 15.202 -13.728 -17.490 1.00 98.38 100 GLY A N 1
ATOM 728 C CA . GLY A 1 100 ? 16.301 -13.384 -18.387 1.00 98.38 100 GLY A CA 1
ATOM 729 C C . GLY A 1 100 ? 15.905 -13.329 -19.860 1.00 98.38 100 GLY A C 1
ATOM 730 O O . GLY A 1 100 ? 14.761 -13.587 -20.240 1.00 98.38 100 GLY A O 1
ATOM 731 N N . ALA A 1 101 ? 16.890 -13.062 -20.718 1.00 98.44 101 ALA A N 1
ATOM 732 C CA . ALA A 1 101 ? 16.709 -13.034 -22.167 1.00 98.44 101 ALA A CA 1
ATOM 733 C C . ALA A 1 101 ? 17.921 -13.596 -22.923 1.00 98.44 101 ALA A C 1
ATOM 735 O O . ALA A 1 101 ? 19.062 -13.302 -22.577 1.00 98.44 101 ALA A O 1
ATOM 736 N N . SER A 1 102 ? 17.667 -14.342 -23.999 1.00 98.31 102 SER A N 1
ATOM 737 C CA . SER A 1 102 ? 18.661 -14.768 -24.988 1.00 98.31 102 SER A CA 1
ATOM 738 C C . SER A 1 102 ? 18.449 -14.006 -26.290 1.00 98.31 102 SER A C 1
ATOM 740 O O . SER A 1 102 ? 17.398 -14.121 -26.928 1.00 98.31 102 SER A O 1
ATOM 742 N N . ILE A 1 103 ? 19.442 -13.212 -26.679 1.00 98.25 103 ILE A N 1
ATOM 743 C CA . ILE A 1 103 ? 19.382 -12.270 -27.793 1.00 98.25 103 ILE A CA 1
ATOM 744 C C . ILE A 1 103 ? 20.295 -12.735 -28.922 1.00 98.25 103 ILE A C 1
ATOM 746 O O . ILE A 1 103 ? 21.477 -13.039 -28.734 1.00 98.25 103 ILE A O 1
ATOM 750 N N . LYS A 1 104 ? 19.731 -12.745 -30.127 1.00 95.31 104 LYS A N 1
ATOM 751 C CA . LYS A 1 104 ? 20.409 -13.062 -31.377 1.00 95.31 104 LYS A CA 1
ATOM 752 C C . LYS A 1 104 ? 19.940 -12.091 -32.454 1.00 95.31 104 LYS A C 1
ATOM 754 O O . LYS A 1 104 ? 18.912 -12.304 -33.090 1.00 95.31 104 LYS A O 1
ATOM 759 N N . THR A 1 105 ? 20.713 -11.032 -32.657 1.00 95.12 105 THR A N 1
ATOM 760 C CA . THR A 1 105 ? 20.436 -9.999 -33.655 1.00 95.12 105 THR A CA 1
ATOM 761 C C . THR A 1 105 ? 21.733 -9.329 -34.099 1.00 95.12 105 THR A C 1
ATOM 763 O O . THR A 1 105 ? 22.686 -9.278 -33.324 1.00 95.12 105 THR A O 1
ATOM 766 N N . ASP A 1 106 ? 21.746 -8.804 -35.323 1.00 94.75 106 ASP A N 1
ATOM 767 C CA . ASP A 1 106 ? 22.828 -7.956 -35.846 1.00 94.75 106 ASP A CA 1
ATOM 768 C C . ASP A 1 106 ? 22.559 -6.457 -35.590 1.00 94.75 106 ASP A C 1
ATOM 770 O O . ASP A 1 106 ? 23.336 -5.594 -35.996 1.00 94.75 106 ASP A O 1
ATOM 774 N N . ILE A 1 107 ? 21.434 -6.129 -34.944 1.00 95.81 107 ILE A N 1
ATOM 775 C CA . ILE A 1 107 ? 21.056 -4.756 -34.596 1.00 95.81 107 ILE A CA 1
ATOM 776 C C . ILE A 1 107 ? 21.947 -4.253 -33.458 1.00 95.81 107 ILE A C 1
ATOM 778 O O . ILE A 1 107 ? 22.106 -4.931 -32.443 1.00 95.81 107 ILE A O 1
ATOM 782 N N . ASP A 1 108 ? 22.463 -3.030 -33.598 1.00 96.56 108 ASP A N 1
ATOM 783 C CA . ASP A 1 108 ? 23.189 -2.347 -32.526 1.00 96.56 108 ASP A CA 1
ATOM 784 C C . ASP A 1 108 ? 22.278 -2.134 -31.306 1.00 96.56 108 ASP A C 1
ATOM 786 O O . ASP A 1 108 ? 21.276 -1.412 -31.366 1.00 96.56 108 ASP A O 1
ATOM 790 N N . LEU A 1 109 ? 22.639 -2.780 -30.195 1.00 96.88 109 LEU A N 1
ATOM 791 C CA . LEU A 1 109 ? 21.870 -2.755 -28.956 1.00 96.88 109 LEU A CA 1
ATOM 792 C C . LEU A 1 109 ? 22.031 -1.450 -28.171 1.00 96.88 109 LEU A C 1
ATOM 794 O O . LEU A 1 109 ? 21.160 -1.132 -27.360 1.00 96.88 109 LEU A O 1
ATOM 798 N N . HIS A 1 110 ? 23.123 -0.718 -28.388 1.00 96.56 110 HIS A N 1
ATOM 799 C CA . HIS A 1 110 ? 23.480 0.485 -27.630 1.00 96.56 110 HIS A CA 1
ATOM 800 C C . HIS A 1 110 ? 23.091 1.774 -28.348 1.00 96.56 110 HIS A C 1
ATOM 802 O O . HIS A 1 110 ? 23.128 2.848 -27.748 1.00 96.56 110 HIS A O 1
ATOM 808 N N . GLN A 1 111 ? 22.716 1.682 -29.624 1.00 96.19 111 GLN A N 1
ATOM 809 C CA . GLN A 1 111 ? 22.211 2.824 -30.367 1.00 96.19 111 GLN A CA 1
ATOM 810 C C . GLN A 1 111 ? 20.951 3.391 -29.698 1.00 96.19 111 GLN A C 1
ATOM 812 O O . GLN A 1 111 ? 20.060 2.649 -29.295 1.00 96.19 111 GLN A O 1
ATOM 817 N N . GLU A 1 112 ? 20.856 4.718 -29.635 1.00 95.62 112 GLU A N 1
ATOM 818 C CA . GLU A 1 112 ? 19.676 5.443 -29.158 1.00 95.62 112 GLU A CA 1
ATOM 819 C C . GLU A 1 112 ? 18.446 5.159 -30.045 1.00 95.62 112 GLU A C 1
ATOM 821 O O . GLU A 1 112 ? 18.530 5.226 -31.277 1.00 95.62 112 GLU A O 1
ATOM 826 N N . ARG A 1 113 ? 17.300 4.837 -29.418 1.00 94.81 113 ARG A N 1
ATOM 827 C CA . ARG A 1 113 ? 16.066 4.399 -30.104 1.00 94.81 113 ARG A CA 1
ATOM 828 C C . ARG A 1 113 ? 14.777 5.026 -29.550 1.00 94.81 113 ARG A C 1
ATOM 830 O O . ARG A 1 113 ? 13.779 4.324 -29.393 1.00 94.81 113 ARG A O 1
ATOM 837 N N . PHE A 1 114 ? 14.754 6.327 -29.271 1.00 93.12 114 PHE A N 1
ATOM 838 C CA . PHE A 1 114 ? 13.546 7.040 -28.850 1.00 93.12 114 PHE A CA 1
ATOM 839 C C . PHE A 1 114 ? 12.338 6.670 -29.720 1.00 93.12 114 PHE A C 1
ATOM 841 O O . PHE A 1 114 ? 12.439 6.558 -30.943 1.00 93.12 114 PHE A O 1
ATOM 848 N N . LEU A 1 115 ? 11.184 6.504 -29.066 1.00 91.38 115 LEU A N 1
ATOM 849 C CA . LEU A 1 115 ? 9.882 6.200 -29.682 1.00 91.38 115 LEU A CA 1
ATOM 850 C C . LEU A 1 115 ? 9.754 4.796 -30.294 1.00 91.38 115 LEU A C 1
ATOM 852 O O . LEU A 1 115 ? 8.667 4.450 -30.748 1.00 91.38 115 LEU A O 1
ATOM 856 N N . SER A 1 116 ? 10.816 3.989 -30.292 1.00 95.81 116 SER A N 1
ATOM 857 C CA . SER A 1 116 ? 10.771 2.578 -30.697 1.00 95.81 116 SER A CA 1
ATOM 858 C C . SER A 1 116 ? 10.424 1.674 -29.512 1.00 95.81 116 SER A C 1
ATOM 860 O O . SER A 1 116 ? 10.462 2.107 -28.357 1.00 95.81 116 SER A O 1
ATOM 862 N N . PHE A 1 117 ? 10.083 0.413 -29.782 1.00 97.31 117 PHE A N 1
ATOM 863 C CA . PHE A 1 117 ? 9.519 -0.485 -28.771 1.00 97.31 117 PHE A CA 1
ATOM 864 C C . PHE A 1 117 ? 10.233 -1.835 -28.711 1.00 97.31 117 PHE A C 1
ATOM 866 O O . PHE A 1 117 ? 10.615 -2.397 -29.739 1.00 97.31 117 PHE A O 1
ATOM 873 N N . LEU A 1 118 ? 10.329 -2.384 -27.501 1.00 98.19 118 LEU A N 1
ATOM 874 C CA . LEU A 1 118 ? 10.510 -3.812 -27.261 1.00 98.19 118 LEU A CA 1
ATOM 875 C C . LEU A 1 118 ? 9.189 -4.417 -26.805 1.00 98.19 118 LEU A C 1
ATOM 877 O O . LEU A 1 118 ? 8.523 -3.872 -25.923 1.00 98.19 118 LEU A O 1
ATOM 881 N N . ILE A 1 119 ? 8.825 -5.541 -27.411 1.00 98.31 119 ILE A N 1
ATOM 882 C CA . ILE A 1 119 ? 7.554 -6.222 -27.184 1.00 98.31 119 ILE A CA 1
ATOM 883 C C . ILE A 1 119 ? 7.818 -7.679 -26.820 1.00 98.31 119 ILE A C 1
ATOM 885 O O . ILE A 1 119 ? 8.506 -8.390 -27.554 1.00 98.31 119 ILE A O 1
ATOM 889 N N . GLU A 1 120 ? 7.227 -8.131 -25.718 1.00 98.38 120 GLU A N 1
ATOM 890 C CA . GLU A 1 120 ? 7.144 -9.548 -25.375 1.00 98.38 120 GLU A CA 1
ATOM 891 C C . GLU A 1 120 ? 5.815 -10.117 -25.884 1.00 98.38 120 GLU A C 1
ATOM 893 O O . GLU A 1 120 ? 4.743 -9.558 -25.634 1.00 98.38 120 GLU A O 1
ATOM 898 N N . SER A 1 121 ? 5.863 -11.236 -26.602 1.00 97.56 121 SER A N 1
ATOM 899 C CA . SER A 1 121 ? 4.676 -11.839 -27.221 1.00 97.56 121 SER A CA 1
ATOM 900 C C . SER A 1 121 ? 4.842 -13.343 -27.441 1.00 97.56 121 SER A C 1
ATOM 902 O O . SER A 1 121 ? 5.953 -13.869 -27.457 1.00 97.56 121 SER A O 1
ATOM 904 N N . LYS A 1 122 ? 3.724 -14.061 -27.599 1.00 96.94 122 LYS A N 1
ATOM 905 C CA . LYS A 1 122 ? 3.734 -15.505 -27.914 1.00 96.94 122 LYS A CA 1
ATOM 906 C C . LYS A 1 122 ? 3.964 -15.789 -29.395 1.00 96.94 122 LYS A C 1
ATOM 908 O O . LYS A 1 122 ? 4.462 -16.853 -29.751 1.00 96.94 122 LYS A O 1
ATOM 913 N N . GLU A 1 123 ? 3.594 -14.835 -30.236 1.00 95.12 123 GLU A N 1
ATOM 914 C CA . GLU A 1 123 ? 3.607 -14.923 -31.691 1.00 95.12 123 GLU A CA 1
ATOM 915 C C . GLU A 1 123 ? 4.310 -13.693 -32.260 1.00 95.12 123 GLU A C 1
ATOM 917 O O . GLU A 1 123 ? 4.419 -12.670 -31.585 1.00 95.12 123 GLU A O 1
ATOM 922 N N . GLU A 1 124 ? 4.804 -13.792 -33.492 1.00 95.31 124 GLU A N 1
ATOM 923 C CA . GLU A 1 124 ? 5.452 -12.662 -34.153 1.00 95.31 124 GLU A CA 1
ATOM 924 C C . GLU A 1 124 ? 4.474 -11.492 -34.319 1.00 95.31 124 GLU A C 1
ATOM 926 O O . GLU A 1 124 ? 3.324 -11.663 -34.729 1.00 95.31 124 GLU A O 1
ATOM 931 N N . ILE A 1 125 ? 4.946 -10.283 -34.021 1.00 94.12 125 ILE A N 1
ATOM 932 C CA . ILE A 1 125 ? 4.158 -9.061 -34.162 1.00 94.12 125 ILE A CA 1
ATOM 933 C C . ILE A 1 125 ? 4.439 -8.440 -35.526 1.00 94.12 125 ILE A C 1
ATOM 935 O O . ILE A 1 125 ? 5.591 -8.246 -35.911 1.00 94.12 125 ILE A O 1
ATOM 939 N N . SER A 1 126 ? 3.380 -8.084 -36.253 1.00 92.00 126 SER A N 1
ATOM 940 C CA . SER A 1 126 ? 3.497 -7.414 -37.550 1.00 92.00 126 SER A CA 1
ATOM 941 C C . SER A 1 126 ? 4.343 -6.140 -37.446 1.00 92.00 126 SER A C 1
ATOM 943 O O . SER A 1 126 ? 4.046 -5.254 -36.648 1.00 92.00 126 SER A O 1
ATOM 945 N N . GLY A 1 127 ? 5.373 -6.033 -38.289 1.00 89.75 127 GLY A N 1
ATOM 946 C CA . GLY A 1 127 ? 6.319 -4.912 -38.283 1.00 89.75 127 GLY A CA 1
ATOM 947 C C . GLY A 1 127 ? 7.425 -5.013 -37.226 1.00 89.75 127 GLY A C 1
ATOM 948 O O . GLY A 1 127 ? 8.281 -4.135 -37.179 1.00 89.75 127 GLY A O 1
ATOM 949 N N . GLY A 1 128 ? 7.430 -6.067 -36.405 1.00 94.38 128 GLY A N 1
ATOM 950 C CA . GLY A 1 128 ? 8.500 -6.362 -35.463 1.00 94.38 128 GLY A CA 1
ATOM 951 C C . GLY A 1 128 ? 9.534 -7.331 -36.016 1.00 94.38 128 GLY A C 1
ATOM 952 O O . GLY A 1 128 ? 9.224 -8.250 -36.770 1.00 94.38 128 GLY A O 1
ATOM 953 N N . ILE A 1 129 ? 10.779 -7.124 -35.604 1.00 97.50 129 ILE A N 1
ATOM 954 C CA . ILE A 1 129 ? 11.897 -8.028 -35.848 1.00 97.50 129 ILE A CA 1
ATOM 955 C C . ILE A 1 129 ? 12.112 -8.819 -34.563 1.00 97.50 129 ILE A C 1
ATOM 957 O O . ILE A 1 129 ? 12.418 -8.235 -33.524 1.00 97.50 129 ILE A O 1
ATOM 961 N N . VAL A 1 130 ? 11.962 -10.142 -34.614 1.00 98.12 130 VAL A N 1
ATOM 962 C CA . VAL A 1 130 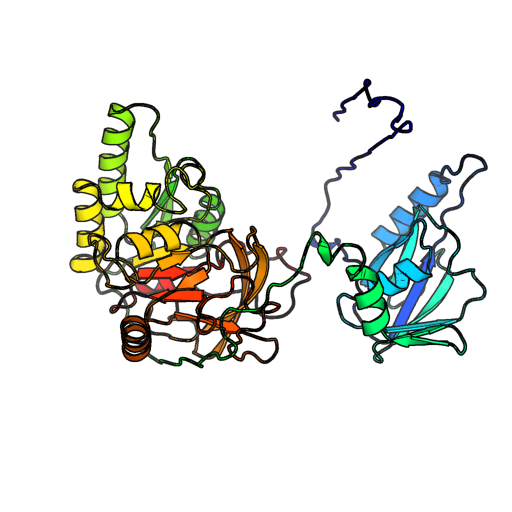? 12.293 -10.998 -33.468 1.00 98.12 130 VAL A CA 1
ATOM 963 C C . VAL A 1 130 ? 13.803 -10.957 -33.252 1.00 98.12 130 VAL A C 1
ATOM 965 O O . VAL A 1 130 ? 14.569 -11.385 -34.112 1.00 98.12 130 VAL A O 1
ATOM 968 N N . ILE A 1 131 ? 14.223 -10.450 -32.096 1.00 98.00 131 ILE A N 1
ATOM 969 C CA . ILE A 1 131 ? 15.638 -10.314 -31.726 1.00 98.00 131 ILE A CA 1
ATOM 970 C C . ILE A 1 131 ? 16.083 -11.358 -30.703 1.00 98.00 131 ILE A C 1
ATOM 972 O O . ILE A 1 131 ? 17.268 -11.449 -30.396 1.00 98.00 131 ILE A O 1
ATOM 976 N N . GLY A 1 132 ? 15.156 -12.136 -30.144 1.00 98.06 132 GLY A N 1
ATOM 977 C CA . GLY A 1 132 ? 15.481 -13.091 -29.096 1.00 98.06 132 GLY A CA 1
ATOM 978 C C . GLY A 1 132 ? 14.263 -13.703 -28.424 1.00 98.06 132 GLY A C 1
ATOM 979 O O . GLY A 1 132 ? 13.133 -13.594 -28.909 1.00 98.06 132 GLY A O 1
ATOM 980 N N . ARG A 1 133 ? 14.516 -14.365 -27.296 1.00 98.56 133 ARG A N 1
ATOM 981 C CA . ARG A 1 133 ? 13.497 -14.985 -26.447 1.00 98.56 133 ARG A CA 1
ATOM 982 C C . ARG A 1 133 ? 13.794 -14.758 -24.976 1.00 98.56 133 ARG A C 1
ATOM 984 O O . ARG A 1 133 ? 14.957 -14.654 -24.598 1.00 98.56 133 ARG A O 1
ATOM 991 N N . THR A 1 134 ? 12.759 -14.733 -24.149 1.00 98.69 134 THR A N 1
ATOM 992 C CA . THR A 1 134 ? 12.932 -14.787 -22.694 1.00 98.69 134 THR A CA 1
ATOM 993 C C . THR A 1 134 ? 13.421 -16.172 -22.261 1.00 98.69 134 THR A C 1
ATOM 995 O O . THR A 1 134 ? 13.167 -17.176 -22.935 1.00 98.69 134 THR A O 1
ATOM 998 N N . GLN A 1 135 ? 14.117 -16.249 -21.129 1.00 98.00 135 GLN A N 1
ATOM 999 C CA . GLN A 1 135 ? 14.666 -17.495 -20.587 1.00 98.00 135 GLN A CA 1
ATOM 1000 C C . GLN A 1 135 ? 14.521 -17.565 -19.063 1.00 98.00 135 GLN A C 1
ATOM 1002 O O . GLN A 1 135 ? 14.246 -16.560 -18.408 1.00 98.00 135 GLN A O 1
ATOM 1007 N N . ILE A 1 136 ? 14.687 -18.766 -18.505 1.00 97.62 136 ILE A N 1
ATOM 1008 C CA . ILE A 1 136 ? 14.537 -19.000 -17.063 1.00 97.62 136 ILE A CA 1
ATOM 1009 C C . ILE A 1 136 ? 15.768 -18.552 -16.275 1.00 97.62 136 ILE A C 1
ATOM 1011 O O . ILE A 1 136 ? 15.645 -18.123 -15.132 1.00 97.62 136 ILE A O 1
ATOM 1015 N N . GLU A 1 137 ? 16.956 -18.647 -16.871 1.00 97.81 137 GLU A N 1
ATOM 1016 C CA . GLU A 1 137 ? 18.190 -18.200 -16.247 1.00 97.81 137 GLU A CA 1
ATOM 1017 C C . GLU A 1 137 ? 18.137 -16.679 -16.045 1.00 97.81 137 GLU A C 1
ATOM 1019 O O . GLU A 1 137 ? 17.862 -15.961 -17.009 1.00 97.81 137 GLU A O 1
ATOM 1024 N N . PRO A 1 138 ? 18.439 -16.161 -14.838 1.00 97.38 138 PRO A N 1
ATOM 1025 C CA . PRO A 1 138 ? 18.394 -14.732 -14.537 1.00 97.38 138 PRO A CA 1
ATOM 1026 C C . PRO A 1 138 ? 19.628 -14.019 -15.108 1.00 97.38 138 PRO A C 1
ATOM 1028 O O . PRO A 1 138 ? 20.457 -13.447 -14.392 1.00 97.38 138 PRO A O 1
ATOM 1031 N N . THR A 1 139 ? 19.772 -14.082 -16.428 1.00 98.38 139 THR A N 1
ATOM 1032 C CA . THR A 1 139 ? 20.863 -13.495 -17.199 1.00 98.38 139 THR A CA 1
ATOM 1033 C C . THR A 1 139 ? 20.350 -12.907 -18.512 1.00 98.38 139 THR A C 1
ATOM 1035 O O . THR A 1 139 ? 19.330 -13.337 -19.054 1.00 98.38 139 THR A O 1
ATOM 1038 N N . ILE A 1 140 ? 21.076 -11.924 -19.040 1.00 98.31 140 ILE A N 1
ATOM 1039 C CA . ILE A 1 140 ? 20.936 -11.461 -20.420 1.00 98.31 140 ILE A CA 1
ATOM 1040 C C . ILE A 1 140 ? 22.110 -12.028 -21.208 1.00 98.31 140 ILE A C 1
ATOM 1042 O O . ILE A 1 140 ? 23.269 -11.717 -20.928 1.00 98.31 140 ILE A O 1
ATOM 1046 N N . GLN A 1 141 ? 21.804 -12.882 -22.177 1.00 98.06 141 GLN A N 1
ATOM 1047 C CA . GLN A 1 141 ? 22.769 -13.482 -23.084 1.00 98.06 141 GLN A CA 1
ATOM 1048 C C . GLN A 1 141 ? 22.713 -12.773 -24.438 1.00 98.06 141 GLN A C 1
ATOM 1050 O O . GLN A 1 141 ? 21.653 -12.703 -25.056 1.00 98.06 141 GLN A O 1
ATOM 1055 N N . VAL A 1 142 ? 23.855 -12.287 -24.922 1.00 95.81 142 VAL A N 1
ATOM 1056 C CA . VAL A 1 142 ? 23.994 -11.659 -26.245 1.00 95.81 142 VAL A CA 1
ATOM 1057 C C . VAL A 1 142 ? 25.144 -12.341 -26.975 1.00 95.81 142 VAL A C 1
ATOM 1059 O O . VAL A 1 142 ? 26.310 -12.171 -26.623 1.00 95.81 142 VAL A O 1
ATOM 1062 N N . GLY A 1 143 ? 24.831 -13.159 -27.982 1.00 88.38 143 GLY A N 1
ATOM 1063 C CA . GLY A 1 143 ? 25.849 -13.973 -28.652 1.00 88.38 143 GLY A CA 1
ATOM 1064 C C . GLY A 1 143 ? 26.584 -14.890 -27.663 1.00 88.38 143 GLY A C 1
ATOM 1065 O O . GLY A 1 143 ? 25.981 -15.797 -27.092 1.00 88.38 143 GLY A O 1
ATOM 1066 N N . SER A 1 144 ? 27.889 -14.671 -27.472 1.00 89.38 144 SER A N 1
ATOM 1067 C CA . SER A 1 144 ? 28.713 -15.411 -26.501 1.00 89.38 144 SER A CA 1
ATOM 1068 C C . SER A 1 144 ? 28.801 -14.759 -25.118 1.00 89.38 144 SER A C 1
ATOM 1070 O O . SER A 1 144 ? 29.329 -15.379 -24.198 1.00 89.38 144 SER A O 1
ATOM 1072 N N . GLU A 1 145 ? 28.337 -13.521 -24.963 1.00 94.56 145 GLU A N 1
ATOM 1073 C CA . GLU A 1 145 ? 28.400 -12.791 -23.698 1.00 94.56 145 GLU A CA 1
ATOM 1074 C C . GLU A 1 145 ? 27.190 -13.114 -22.821 1.00 94.56 145 GLU A C 1
ATOM 1076 O O . GLU A 1 145 ? 26.094 -13.396 -23.308 1.00 94.56 145 GLU A O 1
ATOM 1081 N N . THR A 1 146 ? 27.386 -13.115 -21.505 1.00 97.50 146 THR A N 1
ATOM 1082 C CA . THR A 1 146 ? 26.330 -13.389 -20.525 1.00 97.50 146 THR A CA 1
ATOM 1083 C C . THR A 1 146 ? 26.506 -12.468 -19.330 1.00 97.50 146 THR A C 1
ATOM 1085 O O . THR A 1 146 ? 27.548 -12.489 -18.679 1.00 97.50 146 THR A O 1
ATOM 1088 N N . LEU A 1 147 ? 25.474 -11.682 -19.040 1.00 97.69 147 LEU A N 1
ATOM 1089 C CA . LEU A 1 147 ? 25.428 -10.717 -17.944 1.00 97.69 147 LEU A CA 1
ATOM 1090 C C . LEU A 1 147 ? 24.392 -11.178 -16.924 1.00 97.69 147 LEU A C 1
ATOM 1092 O O . LEU A 1 147 ? 23.280 -11.546 -17.304 1.00 97.69 147 LEU A O 1
ATOM 1096 N N . LYS A 1 148 ? 24.723 -11.172 -15.632 1.00 98.25 148 LYS A N 1
ATOM 1097 C CA . LYS A 1 148 ? 23.752 -11.541 -14.592 1.00 98.25 148 LYS A CA 1
ATOM 1098 C C . LYS A 1 148 ? 22.794 -10.391 -14.323 1.00 98.25 148 LYS A C 1
ATOM 1100 O O . LYS A 1 148 ? 23.223 -9.246 -14.224 1.00 98.25 148 LYS A O 1
ATOM 1105 N N . LEU A 1 149 ? 21.514 -10.701 -14.118 1.00 97.88 149 LEU A N 1
ATOM 1106 C CA . LEU A 1 149 ? 20.521 -9.671 -13.807 1.00 97.88 149 LEU A CA 1
ATOM 1107 C C . LEU A 1 149 ? 20.829 -8.925 -12.508 1.00 97.88 149 LEU A C 1
ATOM 1109 O O . LEU A 1 149 ? 20.622 -7.721 -12.472 1.00 97.88 149 LEU A O 1
ATOM 1113 N N . GLY A 1 150 ? 21.371 -9.597 -11.486 1.00 96.25 150 GLY A N 1
ATOM 1114 C CA . GLY A 1 150 ? 21.772 -8.938 -10.235 1.00 96.25 150 GLY A CA 1
ATOM 1115 C C . GLY A 1 150 ? 22.839 -7.861 -10.450 1.00 96.25 150 GLY A C 1
ATOM 1116 O O . GLY A 1 150 ? 22.661 -6.731 -10.023 1.00 96.25 150 GLY A O 1
ATOM 1117 N N . GLU A 1 151 ? 23.888 -8.170 -11.219 1.00 96.88 151 GLU A N 1
ATOM 1118 C CA . GLU A 1 151 ? 24.963 -7.213 -11.533 1.00 96.88 151 GLU A CA 1
ATOM 1119 C C . GLU A 1 151 ? 24.427 -6.001 -12.322 1.00 96.88 151 GLU A C 1
ATOM 1121 O O . GLU A 1 151 ? 24.829 -4.863 -12.085 1.00 96.88 151 GLU A O 1
ATOM 1126 N N . LEU A 1 152 ? 23.478 -6.235 -13.237 1.00 96.81 152 LEU A N 1
ATOM 1127 C CA . LEU A 1 152 ? 22.809 -5.173 -13.992 1.00 96.81 152 LEU A CA 1
ATOM 1128 C C . LEU A 1 152 ? 21.857 -4.339 -13.126 1.00 96.81 152 LEU A C 1
ATOM 1130 O O . LEU A 1 152 ? 21.760 -3.128 -13.325 1.00 96.81 152 LEU A O 1
ATOM 1134 N N . TYR A 1 153 ? 21.156 -4.974 -12.188 1.00 95.12 153 TYR A N 1
ATOM 1135 C CA . TYR A 1 153 ? 20.257 -4.306 -11.255 1.00 95.12 153 TYR A CA 1
ATOM 1136 C C . TYR A 1 153 ? 21.040 -3.393 -10.309 1.00 95.12 153 TYR A C 1
ATOM 1138 O O . TYR A 1 153 ? 20.702 -2.219 -10.190 1.00 95.12 153 TYR A O 1
ATOM 1146 N N . ASP A 1 154 ? 22.141 -3.884 -9.736 1.00 93.62 154 ASP A N 1
ATOM 1147 C CA . ASP A 1 154 ? 23.025 -3.103 -8.864 1.00 93.62 154 ASP A CA 1
ATOM 1148 C C . ASP A 1 154 ? 23.623 -1.898 -9.607 1.00 93.62 154 ASP A C 1
ATOM 1150 O O . ASP A 1 154 ? 23.651 -0.773 -9.101 1.00 93.62 154 ASP A O 1
ATOM 1154 N N . ALA A 1 155 ? 24.057 -2.098 -10.856 1.00 95.12 155 ALA A N 1
ATOM 1155 C CA . ALA A 1 155 ? 24.536 -1.006 -11.699 1.00 95.12 155 ALA A CA 1
ATOM 1156 C C . ALA A 1 155 ? 23.437 0.034 -11.987 1.00 95.12 155 ALA A C 1
ATOM 1158 O O . ALA A 1 155 ? 23.727 1.227 -12.051 1.00 95.12 155 ALA A O 1
ATOM 1159 N N . TRP A 1 156 ? 22.182 -0.400 -12.145 1.00 93.62 156 TRP A N 1
ATOM 1160 C CA . TRP A 1 156 ? 21.040 0.479 -12.401 1.00 93.62 156 TRP A CA 1
ATOM 1161 C C . TRP A 1 156 ? 20.620 1.297 -11.171 1.00 93.62 156 TRP A C 1
ATOM 1163 O O . TRP A 1 156 ? 20.265 2.467 -11.314 1.00 93.62 156 TRP A O 1
ATOM 1173 N N . THR A 1 157 ? 20.664 0.712 -9.974 1.00 91.56 157 THR A N 1
ATOM 1174 C CA . THR A 1 157 ? 20.195 1.353 -8.733 1.00 91.56 157 THR A CA 1
ATOM 1175 C C . THR A 1 157 ? 21.281 2.162 -8.019 1.00 91.56 157 THR A C 1
ATOM 1177 O O . THR A 1 157 ? 20.978 3.172 -7.381 1.00 91.56 157 THR A O 1
ATOM 1180 N N . SER A 1 158 ? 22.557 1.795 -8.176 1.00 93.75 158 SER A N 1
ATOM 1181 C CA . SER A 1 158 ? 23.686 2.463 -7.509 1.00 93.75 158 SER A CA 1
ATOM 1182 C C . SER A 1 158 ? 23.834 3.980 -7.734 1.00 93.75 158 SER A C 1
ATOM 1184 O O . SER A 1 158 ? 24.224 4.647 -6.772 1.00 93.75 158 SER A O 1
ATOM 1186 N N . PRO A 1 159 ? 23.511 4.590 -8.900 1.00 94.06 159 PRO A N 1
ATOM 1187 C CA . PRO A 1 159 ? 23.814 6.006 -9.141 1.00 94.06 159 PRO A CA 1
ATOM 1188 C C . PRO A 1 159 ? 23.134 6.978 -8.174 1.00 94.06 159 PRO A C 1
ATOM 1190 O O . PRO A 1 159 ? 23.651 8.066 -7.933 1.00 94.06 159 PRO A O 1
ATOM 1193 N N . LEU A 1 160 ? 21.968 6.605 -7.640 1.00 90.75 160 LEU A N 1
ATOM 1194 C CA . LEU A 1 160 ? 21.181 7.438 -6.728 1.00 90.75 160 LEU A CA 1
ATOM 1195 C C . LEU A 1 160 ? 21.081 6.850 -5.316 1.00 90.75 160 LEU A C 1
ATOM 1197 O O . LEU A 1 160 ? 20.450 7.471 -4.464 1.00 90.75 160 LEU A O 1
ATOM 1201 N N . ALA A 1 161 ? 21.709 5.702 -5.048 1.00 87.88 161 ALA A N 1
ATOM 1202 C CA . ALA A 1 161 ? 21.570 4.985 -3.781 1.00 87.88 161 ALA A CA 1
ATOM 1203 C C . ALA A 1 161 ? 22.067 5.794 -2.569 1.00 87.88 161 ALA A C 1
ATOM 1205 O O . ALA A 1 161 ? 21.462 5.725 -1.504 1.00 87.88 161 ALA A O 1
ATOM 1206 N N . GLU A 1 162 ? 23.120 6.605 -2.732 1.00 87.19 162 GLU A N 1
ATOM 1207 C CA . GLU A 1 162 ? 23.645 7.466 -1.657 1.00 87.19 162 GLU A CA 1
ATOM 1208 C C . GLU A 1 162 ? 22.678 8.609 -1.297 1.00 87.19 162 GLU A C 1
ATOM 1210 O O . GLU A 1 162 ? 22.559 8.991 -0.136 1.00 87.19 162 GLU A O 1
ATOM 1215 N N . ILE A 1 163 ? 21.962 9.150 -2.288 1.00 88.88 163 ILE A N 1
ATOM 1216 C CA . ILE A 1 163 ? 21.062 10.302 -2.113 1.00 88.88 163 ILE A CA 1
ATOM 1217 C C . ILE A 1 163 ? 19.647 9.843 -1.730 1.00 88.88 163 ILE A C 1
ATOM 1219 O O . ILE A 1 163 ? 18.946 10.516 -0.974 1.00 88.88 163 ILE A O 1
ATOM 1223 N N . TYR A 1 164 ? 19.214 8.698 -2.259 1.00 85.88 164 TYR A N 1
ATOM 1224 C CA . TYR A 1 164 ? 17.877 8.138 -2.088 1.00 85.88 164 TYR A CA 1
ATOM 1225 C C . TYR A 1 164 ? 17.948 6.659 -1.677 1.00 85.88 164 TYR A C 1
ATOM 1227 O O . TYR A 1 164 ? 17.513 5.801 -2.448 1.00 85.88 164 TYR A O 1
ATOM 1235 N N . PRO A 1 165 ? 18.440 6.346 -0.464 1.00 83.56 165 PRO A N 1
ATOM 1236 C CA . PRO A 1 165 ? 18.579 4.965 -0.008 1.00 83.56 165 PRO A CA 1
ATOM 1237 C C . PRO A 1 165 ? 17.226 4.248 -0.005 1.00 83.56 165 PRO A C 1
ATOM 1239 O O . PRO A 1 165 ? 16.243 4.762 0.530 1.00 83.56 165 PRO A O 1
ATOM 1242 N N . GLU A 1 166 ? 17.141 3.069 -0.625 1.00 80.50 166 GLU A N 1
ATOM 1243 C CA . GLU A 1 166 ? 15.900 2.277 -0.701 1.00 80.50 166 GLU A CA 1
ATOM 1244 C C . GLU A 1 166 ? 15.530 1.622 0.634 1.00 80.50 166 GLU A C 1
ATOM 1246 O O . GLU A 1 166 ? 14.351 1.382 0.904 1.00 80.50 166 GLU A O 1
ATOM 1251 N N . THR A 1 167 ? 16.535 1.382 1.472 1.00 82.12 167 THR A N 1
ATOM 1252 C CA . THR A 1 167 ? 16.452 0.696 2.759 1.00 82.12 167 THR A CA 1
ATOM 1253 C C . THR A 1 167 ? 17.382 1.358 3.768 1.00 82.12 167 THR A C 1
ATOM 1255 O O . THR A 1 167 ? 18.365 1.991 3.388 1.00 82.12 167 THR A O 1
ATOM 1258 N N . GLU A 1 168 ? 17.099 1.168 5.052 1.00 83.00 168 GLU A N 1
ATOM 1259 C CA . GLU A 1 168 ? 17.994 1.534 6.150 1.00 83.00 168 GLU A CA 1
ATOM 1260 C C . GLU A 1 168 ? 18.152 0.327 7.072 1.00 83.00 168 GLU A C 1
ATOM 1262 O O . GLU A 1 168 ? 17.200 -0.443 7.235 1.00 83.00 168 GLU A O 1
ATOM 1267 N N . ASP A 1 169 ? 19.353 0.133 7.621 1.00 79.75 169 ASP A N 1
ATOM 1268 C CA . ASP A 1 169 ? 19.629 -1.009 8.487 1.00 79.75 169 ASP A CA 1
ATOM 1269 C C . ASP A 1 169 ? 18.680 -0.985 9.693 1.00 79.75 169 ASP A C 1
ATOM 1271 O O . ASP A 1 169 ? 18.555 0.040 10.374 1.00 79.75 169 ASP A O 1
ATOM 1275 N N . PRO A 1 170 ? 17.993 -2.100 9.984 1.00 74.94 170 PRO A N 1
ATOM 1276 C CA . PRO A 1 170 ? 17.036 -2.132 11.070 1.00 74.94 170 PRO A CA 1
ATOM 1277 C C . PRO A 1 170 ? 17.759 -1.988 12.410 1.00 74.94 170 PRO A C 1
ATOM 1279 O O . PRO A 1 170 ? 18.864 -2.496 12.611 1.00 74.94 170 PRO A O 1
ATOM 1282 N N . SER A 1 171 ? 17.084 -1.381 13.388 1.00 72.19 171 SER A N 1
ATOM 1283 C CA . SER A 1 171 ? 17.629 -1.258 14.748 1.00 72.19 171 SER A CA 1
ATOM 1284 C C . SER A 1 171 ? 17.880 -2.608 15.443 1.00 72.19 171 SER A C 1
ATOM 1286 O O . SER A 1 171 ? 18.597 -2.663 16.440 1.00 72.19 171 SER A O 1
ATOM 1288 N N . THR A 1 172 ? 17.267 -3.689 14.949 1.00 74.75 172 THR A N 1
ATOM 1289 C CA . THR A 1 172 ? 17.393 -5.061 15.460 1.00 74.75 172 THR A CA 1
ATOM 1290 C C . THR A 1 172 ? 17.392 -6.058 14.303 1.00 74.75 172 THR A C 1
ATOM 1292 O O . THR A 1 172 ? 16.704 -5.846 13.310 1.00 74.75 172 THR A O 1
ATOM 1295 N N . SER A 1 173 ? 18.111 -7.176 14.434 1.00 78.31 173 SER A N 1
ATOM 1296 C CA . SER A 1 173 ? 18.172 -8.223 13.400 1.00 78.31 173 SER A CA 1
ATOM 1297 C C . SER A 1 173 ? 17.214 -9.397 13.630 1.00 78.31 173 SER A C 1
ATOM 1299 O O . SER A 1 173 ? 16.980 -10.180 12.715 1.00 78.31 173 SER A O 1
ATOM 1301 N N . GLU A 1 174 ? 16.677 -9.551 14.841 1.00 84.44 174 GLU A N 1
ATOM 1302 C CA . GLU A 1 174 ? 15.817 -10.679 15.212 1.00 84.44 174 GLU A CA 1
ATOM 1303 C C . GLU A 1 174 ? 14.335 -10.288 15.160 1.00 84.44 174 GLU A C 1
ATOM 1305 O O . GLU A 1 174 ? 13.949 -9.197 15.588 1.00 84.44 174 GLU A O 1
ATOM 1310 N N . ALA A 1 175 ? 13.503 -11.189 14.634 1.00 92.44 175 ALA A N 1
ATOM 1311 C CA . ALA A 1 175 ? 12.051 -11.087 14.673 1.00 92.44 175 ALA A CA 1
ATOM 1312 C C . ALA A 1 175 ? 11.463 -12.396 15.206 1.00 92.44 175 ALA A C 1
ATOM 1314 O O . ALA A 1 175 ? 11.684 -13.468 14.644 1.00 92.44 175 ALA A O 1
ATOM 1315 N N . ASP A 1 176 ? 10.676 -12.295 16.273 1.00 95.69 176 ASP A N 1
ATOM 1316 C CA . ASP A 1 176 ? 9.938 -13.441 16.798 1.00 95.69 176 ASP A CA 1
ATOM 1317 C C . ASP A 1 176 ? 8.719 -13.744 15.933 1.00 95.69 176 ASP A C 1
ATOM 1319 O O . ASP A 1 176 ? 8.058 -12.848 15.406 1.00 95.69 176 ASP A O 1
ATOM 1323 N N . THR A 1 177 ? 8.359 -15.022 15.841 1.00 97.56 177 THR A N 1
ATOM 1324 C CA . THR A 1 177 ? 7.109 -15.434 15.200 1.00 97.56 177 THR A CA 1
ATOM 1325 C C . THR A 1 177 ? 6.011 -15.595 16.241 1.00 97.56 177 THR A C 1
ATOM 1327 O O . THR A 1 177 ? 5.956 -16.597 16.954 1.00 97.56 177 THR A O 1
ATOM 1330 N N . PHE A 1 178 ? 5.090 -14.631 16.305 1.00 97.81 178 PHE A N 1
ATOM 1331 C CA . PHE A 1 178 ? 3.944 -14.697 17.211 1.00 97.81 178 PHE A CA 1
ATOM 1332 C C . PHE A 1 178 ? 2.781 -15.448 16.563 1.00 97.81 178 PHE A C 1
ATOM 1334 O O . PHE A 1 178 ? 2.462 -15.234 15.393 1.00 97.81 178 PHE A O 1
ATOM 1341 N N . THR A 1 179 ? 2.147 -16.348 17.313 1.00 97.88 179 THR A N 1
ATOM 1342 C CA . THR A 1 179 ? 1.028 -17.166 16.829 1.00 97.88 179 THR A CA 1
ATOM 1343 C C . THR A 1 179 ? 0.041 -17.411 17.958 1.00 97.88 179 THR A C 1
ATOM 1345 O O . THR A 1 179 ? 0.379 -18.083 18.930 1.00 97.88 179 THR A O 1
ATOM 1348 N N . SER A 1 180 ? -1.191 -16.930 17.793 1.00 96.62 180 SER A N 1
ATOM 1349 C CA . SER A 1 180 ? -2.271 -17.162 18.755 1.00 96.62 180 SER A CA 1
ATOM 1350 C C . SER A 1 180 ? -3.590 -17.445 18.038 1.00 96.62 180 SER A C 1
ATOM 1352 O O . SER A 1 180 ? -4.121 -16.605 17.318 1.00 96.62 180 SER A O 1
ATOM 1354 N N . THR A 1 181 ? -4.143 -18.642 18.228 1.00 96.50 181 THR A N 1
ATOM 1355 C CA . THR A 1 181 ? -5.416 -19.035 17.604 1.00 96.50 181 THR A CA 1
ATOM 1356 C C . THR A 1 181 ? -6.553 -18.921 18.609 1.00 96.50 181 THR A C 1
ATOM 1358 O O . THR A 1 181 ? -6.465 -19.447 19.717 1.00 96.50 181 THR A O 1
ATOM 1361 N N . PHE A 1 182 ? -7.633 -18.260 18.205 1.00 94.88 182 PHE A N 1
ATOM 1362 C CA . PHE A 1 182 ? -8.856 -18.107 18.987 1.00 94.88 182 PHE A CA 1
ATOM 1363 C C . PHE A 1 182 ? -10.081 -18.461 18.146 1.00 94.88 182 PHE A C 1
ATOM 1365 O O . PHE A 1 182 ? -10.082 -18.299 16.925 1.00 94.88 182 PHE A O 1
ATOM 1372 N N . GLU A 1 183 ? -11.142 -18.903 18.819 1.00 89.12 183 GLU A N 1
ATOM 1373 C CA . GLU A 1 183 ? -12.452 -19.070 18.194 1.00 89.12 183 GLU A CA 1
ATOM 1374 C C . GLU A 1 183 ? -13.113 -17.711 17.935 1.00 89.12 183 GLU A C 1
ATOM 1376 O O . GLU A 1 183 ? -13.093 -16.812 18.784 1.00 89.12 183 GLU A O 1
ATOM 1381 N N . SER A 1 184 ? -13.752 -17.577 16.770 1.00 81.00 184 SER A N 1
ATOM 1382 C CA . SER A 1 184 ? -14.463 -16.357 16.397 1.00 81.00 184 SER A CA 1
ATOM 1383 C C . SER A 1 184 ? -15.632 -16.098 17.350 1.00 81.00 184 SER A C 1
ATOM 1385 O O . SER A 1 184 ? -16.561 -16.907 17.443 1.00 81.00 184 SER A O 1
ATOM 1387 N N . LYS A 1 185 ? -15.635 -14.939 18.007 1.00 85.88 185 LYS A N 1
ATOM 1388 C CA . LYS A 1 185 ? -16.790 -14.468 18.781 1.00 85.88 185 LYS A CA 1
ATOM 1389 C C . LYS A 1 185 ? -17.772 -13.749 17.858 1.00 85.88 185 LYS A C 1
ATOM 1391 O O . LYS A 1 185 ? -17.360 -13.064 16.926 1.00 85.88 185 LYS A O 1
ATOM 1396 N N . ARG A 1 186 ? -19.070 -13.901 18.123 1.00 90.25 186 ARG A N 1
ATOM 1397 C CA . ARG A 1 186 ? -20.153 -13.150 17.467 1.00 90.25 186 ARG A CA 1
ATOM 1398 C C . ARG A 1 186 ? -20.705 -12.113 18.428 1.00 90.25 186 ARG A C 1
ATOM 1400 O O . ARG A 1 186 ? -20.640 -12.316 19.642 1.00 90.25 186 ARG A O 1
ATOM 1407 N N . SER A 1 187 ? -21.276 -11.048 17.880 1.00 91.62 187 SER A N 1
ATOM 1408 C CA . SER A 1 187 ? -21.926 -10.043 18.697 1.00 91.62 187 SER A CA 1
ATOM 1409 C C . SER A 1 187 ? -23.158 -10.613 19.385 1.00 91.62 187 SER A C 1
ATOM 1411 O O . SER A 1 187 ? -23.926 -11.391 18.814 1.00 91.62 187 SER A O 1
ATOM 1413 N N . THR A 1 188 ? -23.384 -10.157 20.608 1.00 89.25 188 THR A N 1
ATOM 1414 C CA . THR A 1 188 ? -24.670 -10.345 21.291 1.00 89.25 188 THR A CA 1
ATOM 1415 C C . THR A 1 188 ? -25.776 -9.467 20.692 1.00 89.25 188 THR A C 1
ATOM 1417 O O . THR A 1 188 ? -26.956 -9.801 20.808 1.00 89.25 188 THR A O 1
ATOM 1420 N N . THR A 1 189 ? -25.408 -8.386 19.997 1.00 88.00 189 THR A N 1
ATOM 1421 C CA . THR A 1 189 ? -26.332 -7.464 19.329 1.00 88.00 189 THR A CA 1
ATOM 1422 C C . THR A 1 189 ? -26.387 -7.772 17.837 1.00 88.00 189 THR A C 1
ATOM 1424 O O . THR A 1 189 ? -25.465 -7.456 17.090 1.00 88.00 189 THR A O 1
ATOM 1427 N N . LYS A 1 190 ? -27.490 -8.369 17.377 1.00 91.19 190 LYS A N 1
ATOM 1428 C CA . LYS A 1 190 ? -27.641 -8.751 15.967 1.00 91.19 190 LYS A CA 1
ATOM 1429 C C . LYS A 1 190 ? -28.154 -7.612 15.091 1.00 91.19 190 LYS A C 1
ATOM 1431 O O . LYS A 1 190 ? -29.127 -6.945 15.437 1.00 91.19 190 LYS A O 1
ATOM 1436 N N . THR A 1 191 ? -27.552 -7.440 13.919 1.00 92.38 191 THR A N 1
ATOM 1437 C CA . THR A 1 191 ? -28.048 -6.577 12.842 1.00 92.38 191 THR A CA 1
ATOM 1438 C C . THR A 1 191 ? -27.551 -7.073 11.486 1.00 92.38 191 THR A C 1
ATOM 1440 O O . THR A 1 191 ? -26.392 -7.443 11.333 1.00 92.38 191 THR A O 1
ATOM 1443 N N . GLN A 1 192 ? -28.431 -7.064 10.482 1.00 84.56 192 GLN A N 1
ATOM 1444 C CA . GLN A 1 192 ? -28.069 -7.469 9.119 1.00 84.56 192 GLN A CA 1
ATOM 1445 C C . GLN A 1 192 ? -27.232 -6.408 8.395 1.00 84.56 192 GLN A C 1
ATOM 1447 O O . GLN A 1 192 ? -26.368 -6.756 7.601 1.00 84.56 192 GLN A O 1
ATOM 1452 N N . ASN A 1 193 ? -27.468 -5.126 8.694 1.00 93.62 193 ASN A N 1
ATOM 1453 C CA . ASN A 1 193 ? -26.816 -3.994 8.036 1.00 93.62 193 ASN A CA 1
ATOM 1454 C C . ASN A 1 193 ? -26.235 -3.064 9.116 1.00 93.62 193 ASN A C 1
ATOM 1456 O O . ASN A 1 193 ? -26.866 -2.052 9.447 1.00 93.62 193 ASN A O 1
ATOM 1460 N N . PRO A 1 194 ? -25.097 -3.414 9.746 1.00 97.56 194 PRO A N 1
ATOM 1461 C CA . PRO A 1 194 ? -24.506 -2.584 10.789 1.00 97.56 194 PRO A CA 1
ATOM 1462 C C . PRO A 1 194 ? -24.190 -1.186 10.255 1.00 97.56 194 PRO A C 1
ATOM 1464 O O . PRO A 1 194 ? -23.715 -1.019 9.127 1.00 97.56 194 PRO A O 1
ATOM 1467 N N . LYS A 1 195 ? -24.461 -0.174 11.081 1.00 98.50 195 LYS A N 1
ATOM 1468 C CA . LYS A 1 195 ? -24.110 1.213 10.784 1.00 98.50 195 LYS A CA 1
ATOM 1469 C C . LYS A 1 195 ? -22.653 1.467 11.141 1.00 98.50 195 LYS A C 1
ATOM 1471 O O . LYS A 1 195 ? -22.222 1.135 12.250 1.00 98.50 195 LYS A O 1
ATOM 1476 N N . VAL A 1 196 ? -21.927 2.064 10.204 1.00 98.81 196 VAL A N 1
ATOM 1477 C CA . VAL A 1 196 ? -20.514 2.425 10.328 1.00 98.81 196 VAL A CA 1
ATOM 1478 C C . VAL A 1 196 ? -20.408 3.939 10.255 1.00 98.81 196 VAL A C 1
ATOM 1480 O O . VAL A 1 196 ? -20.784 4.528 9.241 1.00 98.81 196 VAL A O 1
ATOM 1483 N N . ILE A 1 197 ? -19.872 4.558 11.303 1.00 98.81 197 ILE A N 1
ATOM 1484 C CA . ILE A 1 197 ? -19.541 5.983 11.291 1.00 98.81 197 ILE A CA 1
ATOM 1485 C C . ILE A 1 197 ? -18.057 6.172 10.969 1.00 98.81 197 ILE A C 1
ATOM 1487 O O . ILE A 1 197 ? -17.194 5.541 11.587 1.00 98.81 197 ILE A O 1
ATOM 1491 N N . ILE A 1 198 ? -17.775 7.030 9.987 1.00 98.81 198 ILE A N 1
ATOM 1492 C CA . ILE A 1 198 ? -16.432 7.359 9.501 1.00 98.81 198 ILE A CA 1
ATOM 1493 C C . ILE A 1 198 ? -16.230 8.873 9.644 1.00 98.81 198 ILE A C 1
ATOM 1495 O O . ILE A 1 198 ? -16.626 9.628 8.750 1.00 98.81 198 ILE A O 1
ATOM 1499 N N . PRO A 1 199 ? -15.655 9.366 10.754 1.00 98.19 199 PRO A N 1
ATOM 1500 C CA . PRO A 1 199 ? -15.321 10.777 10.860 1.00 98.19 199 PRO A CA 1
ATOM 1501 C C . PRO A 1 199 ? -14.196 11.140 9.880 1.00 98.19 199 PRO A C 1
ATOM 1503 O O . PRO A 1 199 ? -13.142 10.504 9.856 1.00 98.19 199 PRO A O 1
ATOM 1506 N N . ALA A 1 200 ? -14.423 12.183 9.086 1.00 97.50 200 ALA A N 1
ATOM 1507 C CA . ALA A 1 200 ? -13.447 12.778 8.184 1.00 97.50 200 ALA A CA 1
ATOM 1508 C C . ALA A 1 200 ? -12.956 14.098 8.781 1.00 97.50 200 ALA A C 1
ATOM 1510 O O . ALA A 1 200 ? -13.710 15.068 8.901 1.00 97.50 200 ALA A O 1
ATOM 1511 N N . PHE A 1 201 ? -11.689 14.124 9.174 1.00 95.75 201 PHE A N 1
ATOM 1512 C CA . PHE A 1 201 ? -11.034 15.299 9.731 1.00 95.75 201 PHE A CA 1
ATOM 1513 C C . PHE A 1 201 ? -10.302 16.066 8.620 1.00 95.75 201 PHE A C 1
ATOM 1515 O O . PHE A 1 201 ? -9.995 15.493 7.573 1.00 95.75 201 PHE A O 1
ATOM 1522 N N . PRO A 1 202 ? -9.971 17.353 8.813 1.00 93.38 202 PRO A N 1
ATOM 1523 C CA . PRO A 1 202 ? -9.093 18.056 7.881 1.00 93.38 202 PRO A CA 1
ATOM 1524 C C . PRO A 1 202 ? -7.779 17.290 7.681 1.00 93.38 202 PRO A C 1
ATOM 1526 O O . PRO A 1 202 ? -7.077 17.018 8.653 1.00 93.38 202 PRO A O 1
ATOM 1529 N N . GLY A 1 203 ? -7.465 16.929 6.434 1.00 92.75 203 GLY A N 1
ATOM 1530 C CA . GLY A 1 203 ? -6.278 16.143 6.068 1.00 92.75 203 GLY A CA 1
ATOM 1531 C C . GLY A 1 203 ? -6.483 14.621 6.025 1.00 92.75 203 GLY A C 1
ATOM 1532 O O . GLY A 1 203 ? -5.617 13.903 5.523 1.00 92.75 203 GLY A O 1
ATOM 1533 N N . THR A 1 204 ? -7.630 14.109 6.481 1.00 94.19 204 THR A N 1
ATOM 1534 C CA . THR A 1 204 ? -8.060 12.735 6.174 1.00 94.19 204 THR A CA 1
ATOM 1535 C C . THR A 1 204 ? -8.209 12.562 4.655 1.00 94.19 204 THR A C 1
ATOM 1537 O O . THR A 1 204 ? -8.618 13.501 3.973 1.00 94.19 204 THR A O 1
ATOM 1540 N N . ASN A 1 205 ? -7.819 11.398 4.119 1.00 96.31 205 ASN A N 1
ATOM 1541 C CA . ASN A 1 205 ? -7.842 11.158 2.668 1.00 96.31 205 ASN A CA 1
ATOM 1542 C C . ASN A 1 205 ? -8.179 9.717 2.239 1.00 96.31 205 ASN A C 1
ATOM 1544 O O . ASN A 1 205 ? -8.057 9.391 1.061 1.00 96.31 205 ASN A O 1
ATOM 1548 N N . SER A 1 206 ? -8.537 8.836 3.177 1.00 97.69 206 SER A N 1
ATOM 1549 C CA . SER A 1 206 ? -8.853 7.419 2.910 1.00 97.69 206 SER A CA 1
ATOM 1550 C C . SER A 1 206 ? -10.285 7.040 3.348 1.00 97.69 206 SER A C 1
ATOM 1552 O O . SER A 1 206 ? -10.653 5.866 3.424 1.00 97.69 206 SER A O 1
ATOM 1554 N N . GLU A 1 207 ? -11.123 8.036 3.647 1.00 98.19 207 GLU A N 1
ATOM 1555 C CA . GLU A 1 207 ? -12.512 7.889 4.088 1.00 98.19 207 GLU A CA 1
ATOM 1556 C C . GLU A 1 207 ? -13.431 7.339 2.990 1.00 98.19 207 GLU A C 1
ATOM 1558 O O . GLU A 1 207 ? -14.317 6.533 3.278 1.00 98.19 207 GLU A O 1
ATOM 1563 N N . TYR A 1 208 ? -13.199 7.720 1.728 1.00 97.94 208 TYR A N 1
ATOM 1564 C CA . TYR A 1 208 ? -13.982 7.229 0.592 1.00 97.94 208 TYR A CA 1
ATOM 1565 C C . TYR A 1 208 ? -13.735 5.744 0.332 1.00 97.94 208 TYR A C 1
ATOM 1567 O O . TYR A 1 208 ? -14.701 4.996 0.161 1.00 97.94 208 TYR A O 1
ATOM 1575 N N . ASP A 1 209 ? -12.473 5.312 0.367 1.00 97.75 209 ASP A N 1
ATOM 1576 C CA . ASP A 1 209 ? -12.093 3.906 0.201 1.00 97.75 209 ASP A CA 1
ATOM 1577 C C . ASP A 1 209 ? -12.649 3.054 1.346 1.00 97.75 209 ASP A C 1
ATOM 1579 O O . ASP A 1 209 ? -13.277 2.022 1.109 1.00 97.75 209 ASP A O 1
ATOM 1583 N N . SER A 1 210 ? -12.538 3.544 2.587 1.00 98.44 210 SER A N 1
ATOM 1584 C CA . SER A 1 210 ? -13.118 2.888 3.766 1.00 98.44 210 SER A CA 1
ATOM 1585 C C . SER A 1 210 ? -14.638 2.730 3.634 1.00 98.44 210 SER A C 1
ATOM 1587 O O . SER A 1 210 ? -15.182 1.642 3.833 1.00 98.44 210 SER A O 1
ATOM 1589 N N . ALA A 1 211 ? -15.346 3.802 3.260 1.00 98.56 211 ALA A N 1
ATOM 1590 C CA . ALA A 1 211 ? -16.795 3.770 3.091 1.00 98.56 211 ALA A CA 1
ATOM 1591 C C . ALA A 1 211 ? -17.223 2.832 1.956 1.00 98.56 211 ALA A C 1
ATOM 1593 O O . ALA A 1 211 ? -18.216 2.116 2.095 1.00 98.56 211 ALA A O 1
ATOM 1594 N N . LYS A 1 212 ? -16.483 2.823 0.842 1.00 98.06 212 LYS A N 1
ATOM 1595 C CA . LYS A 1 212 ? -16.702 1.903 -0.276 1.00 98.06 212 LYS A CA 1
ATOM 1596 C C . LYS A 1 212 ? -16.540 0.449 0.176 1.00 98.06 212 LYS A C 1
ATOM 1598 O O . LYS A 1 212 ? -17.476 -0.323 -0.010 1.00 98.06 212 LYS A O 1
ATOM 1603 N N . ALA A 1 213 ? -15.429 0.109 0.834 1.00 97.88 213 ALA A N 1
ATOM 1604 C CA . ALA A 1 213 ? -15.141 -1.251 1.291 1.00 97.88 213 ALA A CA 1
ATOM 1605 C C . ALA A 1 213 ? -16.233 -1.799 2.227 1.00 97.88 213 ALA A C 1
ATOM 1607 O O . ALA A 1 213 ? -16.678 -2.932 2.062 1.00 97.88 213 ALA A O 1
ATOM 1608 N N . PHE A 1 214 ? -16.733 -0.985 3.165 1.00 98.38 214 PHE A N 1
ATOM 1609 C CA . PHE A 1 214 ? -17.849 -1.372 4.038 1.00 98.38 214 PHE A CA 1
ATOM 1610 C C . PHE A 1 214 ? -19.177 -1.554 3.287 1.00 98.38 214 PHE A C 1
ATOM 1612 O O . PHE A 1 214 ? -19.920 -2.497 3.567 1.00 98.38 214 PHE A O 1
ATOM 1619 N N . ARG A 1 215 ? -19.494 -0.669 2.334 1.00 98.19 215 ARG A N 1
ATOM 1620 C CA . ARG A 1 215 ? -20.737 -0.757 1.544 1.00 98.19 215 ARG A CA 1
ATOM 1621 C C . ARG A 1 215 ? -20.755 -1.992 0.646 1.00 98.19 215 ARG A C 1
ATOM 1623 O O . ARG A 1 215 ? -21.798 -2.627 0.529 1.00 98.19 215 ARG A O 1
ATOM 1630 N N . GLU A 1 216 ? -19.617 -2.359 0.059 1.00 97.12 216 GLU A N 1
ATOM 1631 C CA . GLU A 1 216 ? -19.480 -3.553 -0.791 1.00 97.12 216 GLU A CA 1
ATOM 1632 C C . GLU A 1 216 ? -19.767 -4.859 -0.035 1.00 97.12 216 GLU A C 1
ATOM 1634 O O . GLU A 1 216 ? -20.250 -5.819 -0.631 1.00 97.12 216 GLU A O 1
ATOM 1639 N N . VAL A 1 217 ? -19.542 -4.883 1.283 1.00 96.88 217 VAL A N 1
ATOM 1640 C CA . VAL A 1 217 ? -19.834 -6.041 2.146 1.00 96.88 217 VAL A CA 1
ATOM 1641 C C . VAL A 1 217 ? -21.159 -5.916 2.915 1.00 96.88 217 VAL A C 1
ATOM 1643 O O . VAL A 1 217 ? -21.422 -6.714 3.811 1.00 96.88 217 VAL A O 1
ATOM 1646 N N . GLY A 1 218 ? -22.009 -4.940 2.568 1.00 97.06 218 GLY A N 1
ATOM 1647 C CA . GLY A 1 218 ? -23.388 -4.827 3.065 1.00 97.06 218 GLY A CA 1
ATOM 1648 C C . GLY A 1 218 ? -23.615 -3.904 4.270 1.00 97.06 218 GLY A C 1
ATOM 1649 O O . GLY A 1 218 ? -24.739 -3.821 4.764 1.00 97.06 218 GLY A O 1
ATOM 1650 N N . ALA A 1 219 ? -22.603 -3.176 4.751 1.00 98.19 219 ALA A N 1
ATOM 1651 C CA . ALA A 1 219 ? -22.787 -2.221 5.846 1.00 98.19 219 ALA A CA 1
ATOM 1652 C C . ALA A 1 219 ? -23.327 -0.855 5.387 1.00 98.19 219 ALA A C 1
ATOM 1654 O O . ALA A 1 219 ? -23.130 -0.414 4.253 1.00 98.19 219 ALA A O 1
ATOM 1655 N N . GLN A 1 220 ? -23.964 -0.135 6.315 1.00 98.38 220 GLN A N 1
ATOM 1656 C CA . GLN A 1 220 ? -24.401 1.249 6.116 1.00 98.38 220 GLN A CA 1
ATOM 1657 C C . GLN A 1 220 ? -23.300 2.211 6.574 1.00 98.38 220 GLN A C 1
ATOM 1659 O O . GLN A 1 220 ? -23.281 2.621 7.733 1.00 98.38 220 GLN A O 1
ATOM 1664 N N . ALA A 1 221 ? -22.374 2.551 5.673 1.00 98.50 221 ALA A N 1
ATOM 1665 C CA . ALA A 1 221 ? -21.273 3.466 5.979 1.00 98.50 221 ALA A CA 1
ATOM 1666 C C . ALA A 1 221 ? -21.613 4.936 5.697 1.00 98.50 221 ALA A C 1
ATOM 1668 O O . ALA A 1 221 ? -21.944 5.298 4.560 1.00 98.50 221 ALA A O 1
ATOM 1669 N N . GLU A 1 222 ? -21.463 5.778 6.718 1.00 98.50 222 GLU A N 1
ATOM 1670 C CA . GLU A 1 222 ? -21.668 7.226 6.682 1.00 98.50 222 GLU A CA 1
ATOM 1671 C C . GLU A 1 222 ? -20.349 7.956 6.957 1.00 98.50 222 GLU A C 1
ATOM 1673 O O . GLU A 1 222 ? -19.687 7.710 7.965 1.00 98.50 222 GLU A O 1
ATOM 1678 N N . ILE A 1 223 ? -19.973 8.857 6.045 1.00 98.75 223 ILE A N 1
ATOM 1679 C CA . ILE A 1 223 ? -18.834 9.758 6.235 1.00 98.75 223 ILE A CA 1
ATOM 1680 C C . ILE A 1 223 ? -19.358 11.031 6.890 1.00 98.75 223 ILE A C 1
ATOM 1682 O O . ILE A 1 223 ? -20.256 11.676 6.347 1.00 98.75 223 ILE A O 1
ATOM 1686 N N . GLN A 1 224 ? -18.771 11.415 8.019 1.00 98.38 224 GLN A N 1
ATOM 1687 C CA . GLN A 1 224 ? -19.147 12.615 8.754 1.00 98.38 224 GLN A CA 1
ATOM 1688 C C . GLN A 1 224 ? -17.983 13.598 8.807 1.00 98.38 224 GLN A C 1
ATOM 1690 O O . GLN A 1 224 ? -16.959 13.339 9.432 1.00 98.38 224 GLN A O 1
ATOM 1695 N N . VAL A 1 225 ? -18.148 14.755 8.171 1.00 97.75 225 VAL A N 1
ATOM 1696 C CA . VAL A 1 225 ? -17.120 15.801 8.159 1.00 97.75 225 VAL A CA 1
ATOM 1697 C C . VAL A 1 225 ? -17.045 16.487 9.523 1.00 97.75 225 VAL A C 1
ATOM 1699 O O . VAL A 1 225 ? -18.031 17.055 9.996 1.00 97.75 225 VAL A O 1
ATOM 1702 N N . PHE A 1 226 ? -15.857 16.489 10.126 1.00 96.94 226 PHE A N 1
ATOM 1703 C CA . PHE A 1 226 ? -15.568 17.232 11.346 1.00 96.94 226 PHE A CA 1
ATOM 1704 C C . PHE A 1 226 ? -15.230 18.687 11.001 1.00 96.94 226 PHE A C 1
ATOM 1706 O O . PHE A 1 226 ? -14.186 18.979 10.413 1.00 96.94 226 PHE A O 1
ATOM 1713 N N . ARG A 1 227 ? -16.112 19.624 11.359 1.00 96.31 227 ARG A N 1
ATOM 1714 C CA . ARG A 1 227 ? -15.913 21.055 11.095 1.00 96.31 227 ARG A CA 1
ATOM 1715 C C . ARG A 1 227 ? -15.125 21.680 12.242 1.00 96.31 227 ARG A C 1
ATOM 1717 O O . ARG A 1 227 ? -15.533 21.596 13.393 1.00 96.31 227 ARG A O 1
ATOM 1724 N N . ASN A 1 228 ? -14.026 22.360 11.924 1.00 93.81 228 ASN A N 1
ATOM 1725 C CA . ASN A 1 228 ? -13.145 22.964 12.930 1.00 93.81 228 ASN A CA 1
ATOM 1726 C C . ASN A 1 228 ? -12.733 24.417 12.625 1.00 93.81 228 ASN A C 1
ATOM 1728 O O . ASN A 1 228 ? -11.760 24.906 13.191 1.00 93.81 228 ASN A O 1
ATOM 1732 N N . LEU A 1 229 ? -13.457 25.116 11.744 1.00 94.12 229 LEU A N 1
ATOM 1733 C CA . LEU A 1 229 ? -13.130 26.502 11.374 1.00 94.12 229 LEU A CA 1
ATOM 1734 C C . LEU A 1 229 ? -13.492 27.532 12.457 1.00 94.12 229 LEU A C 1
ATOM 1736 O O . LEU A 1 229 ? -12.929 28.623 12.471 1.00 94.12 229 LEU A O 1
ATOM 1740 N N . THR A 1 230 ? -14.435 27.216 13.349 1.00 96.88 230 THR A N 1
ATOM 1741 C CA . THR A 1 230 ? -14.851 28.089 14.458 1.00 96.88 230 THR A CA 1
ATOM 1742 C C . THR A 1 230 ? -15.069 27.270 15.736 1.00 96.88 230 THR A C 1
ATOM 1744 O O . THR A 1 230 ? -15.378 26.080 15.633 1.00 96.88 230 THR A O 1
ATOM 1747 N N . PRO A 1 231 ? -14.974 27.873 16.939 1.00 96.25 231 PRO A N 1
ATOM 1748 C CA . PRO A 1 231 ? -15.250 27.170 18.197 1.00 96.25 231 PRO A CA 1
ATOM 1749 C C . PRO A 1 231 ? -16.643 26.529 18.242 1.00 96.25 231 PRO A C 1
ATOM 1751 O O . PRO A 1 231 ? -16.771 25.369 18.615 1.00 96.25 231 PRO A O 1
ATOM 1754 N N . GLN A 1 232 ? -17.669 27.245 17.770 1.00 97.50 232 GLN A N 1
ATOM 1755 C CA . GLN A 1 232 ? -19.030 26.713 17.671 1.00 97.50 232 GLN A CA 1
ATOM 1756 C C . GLN A 1 232 ? -19.099 25.498 16.733 1.00 97.50 232 GLN A C 1
ATOM 1758 O O . GLN A 1 232 ? -19.740 24.503 17.055 1.00 97.50 232 GLN A O 1
ATOM 1763 N N . ALA A 1 233 ? -18.416 25.541 15.584 1.00 97.38 233 ALA A N 1
ATOM 1764 C CA . ALA A 1 233 ? -18.394 24.411 14.660 1.00 97.38 233 ALA A CA 1
ATOM 1765 C C . ALA A 1 233 ? -17.697 23.179 15.262 1.00 97.38 233 ALA A C 1
ATOM 1767 O O . ALA A 1 233 ? -18.113 22.058 14.967 1.00 97.38 233 ALA A O 1
ATOM 1768 N N . VAL A 1 234 ? -16.678 23.380 16.108 1.00 96.75 234 VAL A N 1
ATOM 1769 C CA . VAL A 1 234 ? -16.023 22.299 16.861 1.00 96.75 234 VAL A CA 1
ATOM 1770 C C . VAL A 1 234 ? -17.000 21.675 17.853 1.00 96.75 234 VAL A C 1
ATOM 1772 O O . VAL A 1 234 ? -17.153 20.458 17.844 1.00 96.75 234 VAL A O 1
ATOM 1775 N N . GLU A 1 235 ? -17.686 22.482 18.664 1.00 97.19 235 GLU A N 1
ATOM 1776 C CA . GLU A 1 235 ? -18.674 22.002 19.642 1.00 97.19 235 GLU A CA 1
ATOM 1777 C C . GLU A 1 235 ? -19.809 21.220 18.961 1.00 97.19 235 GLU A C 1
ATOM 1779 O O . GLU A 1 235 ? -20.070 20.072 19.313 1.00 97.19 235 GLU A O 1
ATOM 1784 N N . GLU A 1 236 ? -20.392 21.774 17.893 1.00 97.94 236 GLU A N 1
ATOM 1785 C CA . GLU A 1 236 ? -21.405 21.083 17.087 1.00 97.94 236 GLU A CA 1
ATOM 1786 C C . GLU A 1 236 ? -20.871 19.772 16.486 1.00 97.94 236 GLU A C 1
ATOM 1788 O O . GLU A 1 236 ? -21.588 18.775 16.429 1.00 97.94 236 GLU A O 1
ATOM 1793 N N . SER A 1 237 ? -19.617 19.746 16.021 1.00 98.19 237 SER A N 1
ATOM 1794 C CA . SER A 1 237 ? -19.014 18.534 15.448 1.00 98.19 237 SER A CA 1
ATOM 1795 C C . SER A 1 237 ? -18.758 17.459 16.502 1.00 98.19 237 SER A C 1
ATOM 1797 O O . SER A 1 237 ? -18.948 16.282 16.209 1.00 98.19 237 SER A O 1
ATOM 1799 N N . LEU A 1 238 ? -18.370 17.844 17.722 1.00 98.44 238 LEU A N 1
ATOM 1800 C CA . LEU A 1 238 ? -18.203 16.926 18.849 1.00 98.44 238 LEU A CA 1
ATOM 1801 C C . LEU A 1 238 ? -19.529 16.256 19.217 1.00 98.44 238 LEU A C 1
ATOM 1803 O O . LEU A 1 238 ? -19.588 15.026 19.267 1.00 98.44 238 LEU A O 1
ATOM 1807 N N . SER A 1 239 ? -20.597 17.039 19.393 1.00 98.44 239 SER A N 1
ATOM 1808 C CA . SER A 1 239 ? -21.914 16.494 19.738 1.00 98.44 239 SER A CA 1
ATOM 1809 C C . SER A 1 239 ? -22.505 15.641 18.614 1.00 98.44 239 SER A C 1
ATOM 1811 O O . SER A 1 239 ? -22.980 14.531 18.864 1.00 98.44 239 SER A O 1
ATOM 1813 N N . ASN A 1 240 ? -22.394 16.082 17.356 1.00 98.44 240 ASN A N 1
ATOM 1814 C CA . ASN A 1 240 ? -22.856 15.300 16.204 1.00 98.44 240 ASN A CA 1
ATOM 1815 C C . ASN A 1 240 ? -22.094 13.973 16.056 1.00 98.44 240 ASN A C 1
ATOM 1817 O O . ASN A 1 240 ? -22.693 12.952 15.698 1.00 98.44 240 ASN A O 1
ATOM 1821 N N . LEU A 1 241 ? -20.784 13.968 16.324 1.00 98.62 241 LEU A N 1
ATOM 1822 C CA . LEU A 1 241 ? -19.969 12.755 16.292 1.00 98.62 241 LEU A CA 1
ATOM 1823 C C . LEU A 1 241 ? -20.361 11.795 17.415 1.00 98.62 241 LEU A C 1
ATOM 1825 O O . LEU A 1 241 ? -20.596 10.615 17.154 1.00 98.62 241 LEU A O 1
ATOM 1829 N N . ALA A 1 242 ? -20.502 12.293 18.644 1.00 98.75 242 ALA A N 1
ATOM 1830 C CA . ALA A 1 242 ? -20.935 11.484 19.778 1.00 98.75 242 ALA A CA 1
ATOM 1831 C C . ALA A 1 242 ? -22.322 10.862 19.535 1.00 98.75 242 ALA A C 1
ATOM 1833 O O . ALA A 1 242 ? -22.520 9.665 19.753 1.00 98.75 242 ALA A O 1
ATOM 1834 N N . GLU A 1 243 ? -23.280 11.632 19.010 1.00 98.69 243 GLU A N 1
ATOM 1835 C CA . GLU A 1 243 ? -24.600 11.121 18.625 1.00 98.69 243 GLU A CA 1
ATOM 1836 C C . GLU A 1 243 ? -24.514 10.042 17.532 1.00 98.69 243 GLU A C 1
ATOM 1838 O O . GLU A 1 243 ? -25.191 9.013 17.611 1.00 98.69 243 GLU A O 1
ATOM 1843 N N . SER A 1 244 ? -23.653 10.238 16.534 1.00 98.69 244 SER A N 1
ATOM 1844 C CA . SER A 1 244 ? -23.477 9.283 15.433 1.00 98.69 244 SER A CA 1
ATOM 1845 C C . SER A 1 244 ? -22.843 7.973 15.910 1.00 98.69 244 SER A C 1
ATOM 1847 O O . SER A 1 244 ? -23.289 6.892 15.517 1.00 98.69 244 SER A O 1
ATOM 1849 N N . ILE A 1 245 ? -21.880 8.038 16.836 1.00 98.75 245 ILE A N 1
ATOM 1850 C CA . ILE A 1 245 ? -21.292 6.864 17.501 1.00 98.75 245 ILE A CA 1
ATOM 1851 C C . ILE A 1 245 ? -22.356 6.113 18.320 1.00 98.75 245 ILE A C 1
ATOM 1853 O O . ILE A 1 245 ? -22.478 4.888 18.211 1.00 98.75 245 ILE A O 1
ATOM 1857 N N . ARG A 1 246 ? -23.204 6.826 19.075 1.00 98.50 246 ARG A N 1
ATOM 1858 C CA . ARG A 1 246 ? -24.316 6.225 19.844 1.00 98.50 246 ARG A CA 1
ATOM 1859 C C . ARG A 1 246 ? -25.338 5.494 18.965 1.00 98.50 246 ARG A C 1
ATOM 1861 O O . ARG A 1 246 ? -26.014 4.585 19.439 1.00 98.50 246 ARG A O 1
ATOM 1868 N N . LYS A 1 247 ? -25.443 5.850 17.681 1.00 97.81 247 LYS A N 1
ATOM 1869 C CA . LYS A 1 247 ? -26.349 5.214 16.706 1.00 97.81 247 LYS A CA 1
ATOM 1870 C C . LYS A 1 247 ? -25.685 4.136 15.840 1.00 97.81 247 LYS A C 1
ATOM 1872 O O . LYS A 1 247 ? -26.396 3.449 15.106 1.00 97.81 247 LYS A O 1
ATOM 1877 N N . SER A 1 248 ? -24.365 3.977 15.926 1.00 98.38 248 SER A N 1
ATOM 1878 C CA . SER A 1 248 ? -23.576 3.095 15.055 1.00 98.38 248 SER A CA 1
ATOM 1879 C C . SER A 1 248 ? -23.083 1.848 15.781 1.00 98.38 248 SER A C 1
ATOM 1881 O O . SER A 1 248 ? -22.927 1.862 16.999 1.00 98.38 248 SER A O 1
ATOM 1883 N N . GLN A 1 249 ? -22.856 0.759 15.049 1.00 98.56 249 GLN A N 1
ATOM 1884 C CA . GLN A 1 249 ? -22.259 -0.477 15.574 1.00 98.56 249 GLN A CA 1
ATOM 1885 C C . GLN A 1 249 ? -20.736 -0.486 15.417 1.00 98.56 249 GLN A C 1
ATOM 1887 O O . GLN A 1 249 ? -20.038 -1.178 16.157 1.00 98.56 249 GLN A O 1
ATOM 1892 N N . ILE A 1 250 ? -20.232 0.281 14.449 1.00 98.81 250 ILE A N 1
ATOM 1893 C CA . ILE A 1 250 ? -18.817 0.341 14.104 1.00 98.81 250 ILE A CA 1
ATOM 1894 C C . ILE A 1 250 ? -18.373 1.804 14.055 1.00 98.81 250 ILE A C 1
ATOM 1896 O O . ILE A 1 250 ? -19.012 2.623 13.391 1.00 98.81 250 ILE A O 1
ATOM 1900 N N . LEU A 1 251 ? -17.253 2.110 14.711 1.00 98.88 251 LEU A N 1
ATOM 1901 C CA . LEU A 1 251 ? -16.478 3.330 14.481 1.00 98.88 251 LEU A CA 1
ATOM 1902 C C . LEU A 1 251 ? -15.249 2.979 13.635 1.00 98.88 251 LEU A C 1
ATOM 1904 O O . LEU A 1 251 ? -14.414 2.181 14.055 1.00 98.88 251 LEU A O 1
ATOM 1908 N N . MET A 1 252 ? -15.133 3.575 12.451 1.00 98.75 252 MET A N 1
ATOM 1909 C CA . MET A 1 252 ? -13.983 3.395 11.567 1.00 98.75 252 MET A CA 1
ATOM 1910 C C . MET A 1 252 ? -13.202 4.703 11.466 1.00 98.75 252 MET A C 1
ATOM 1912 O O . MET A 1 252 ? -13.730 5.702 10.986 1.00 98.75 252 MET A O 1
ATOM 1916 N N . LEU A 1 253 ? -11.938 4.689 11.884 1.00 98.69 253 LEU A N 1
ATOM 1917 C CA . LEU A 1 253 ? -11.022 5.817 11.760 1.00 98.69 253 LEU A CA 1
ATOM 1918 C C . LEU A 1 253 ? -10.130 5.621 10.521 1.00 98.69 253 LEU A C 1
ATOM 1920 O O . LEU A 1 253 ? -9.278 4.725 10.517 1.00 98.69 253 LEU A O 1
ATOM 1924 N N . PRO A 1 254 ? -10.333 6.425 9.465 1.00 97.69 254 PRO A N 1
ATOM 1925 C CA . PRO A 1 254 ? -9.612 6.289 8.202 1.00 97.69 254 PRO A CA 1
ATOM 1926 C C . PRO A 1 254 ? -8.165 6.798 8.281 1.00 97.69 254 PRO A C 1
ATOM 1928 O O . PRO A 1 254 ? -7.783 7.538 9.190 1.00 97.69 254 PRO A O 1
ATOM 1931 N N . GLY A 1 255 ? -7.369 6.428 7.277 1.00 95.75 255 GLY A N 1
ATOM 1932 C CA . GLY A 1 255 ? -6.028 6.970 7.070 1.00 95.75 255 GLY A CA 1
ATOM 1933 C C . GLY A 1 255 ? -6.005 8.400 6.508 1.00 95.75 255 GLY A C 1
ATOM 1934 O O . GLY A 1 255 ? -7.020 8.951 6.070 1.00 95.75 255 GLY A O 1
ATOM 1935 N N . GLY A 1 256 ? -4.815 8.999 6.511 1.00 93.44 256 GLY A N 1
ATOM 1936 C CA . GLY A 1 256 ? -4.554 10.351 6.019 1.00 93.44 256 GLY A CA 1
ATOM 1937 C C . GLY A 1 256 ? -3.493 11.069 6.843 1.00 93.44 256 GLY A C 1
ATOM 1938 O O . GLY A 1 256 ? -2.679 10.420 7.488 1.00 93.44 256 GLY A O 1
ATOM 1939 N N . PHE A 1 257 ? -3.533 12.397 6.813 1.00 91.19 257 PHE A N 1
ATOM 1940 C CA . PHE A 1 257 ? -2.636 13.295 7.541 1.00 91.19 257 PHE A CA 1
ATOM 1941 C C . PHE A 1 257 ? -3.489 14.274 8.353 1.00 91.19 257 PHE A C 1
ATOM 1943 O O . PHE A 1 257 ? -3.598 15.453 8.005 1.00 91.19 257 PHE A O 1
ATOM 1950 N N . SER A 1 258 ? -4.222 13.786 9.364 1.00 82.69 258 SER A N 1
ATOM 1951 C CA . SER A 1 258 ? -5.140 14.645 10.128 1.00 82.69 258 SER A CA 1
ATOM 1952 C C . SER A 1 258 ? -4.399 15.849 10.726 1.00 82.69 258 SER A C 1
ATOM 1954 O O . SER A 1 258 ? -3.370 15.691 11.376 1.00 82.69 258 SER A O 1
ATOM 1956 N N . ALA A 1 259 ? -4.905 17.059 10.471 1.00 82.25 259 ALA A N 1
ATOM 1957 C CA . ALA A 1 259 ? -4.252 18.331 10.801 1.00 82.25 259 ALA A CA 1
ATOM 1958 C C . ALA A 1 259 ? -2.811 18.487 10.254 1.00 82.25 259 ALA A C 1
ATOM 1960 O O . ALA A 1 259 ? -2.018 19.239 10.811 1.00 82.25 259 ALA A O 1
ATOM 1961 N N . GLY A 1 260 ? -2.473 17.795 9.159 1.00 78.94 260 GLY A N 1
ATOM 1962 C CA . GLY A 1 260 ? -1.120 17.772 8.594 1.00 78.94 260 GLY A CA 1
ATOM 1963 C C . GLY A 1 260 ? -0.101 17.033 9.465 1.00 78.94 260 GLY A C 1
ATOM 1964 O O . GLY A 1 260 ? 1.088 17.261 9.292 1.00 78.94 260 GLY A O 1
ATOM 1965 N N . ASP A 1 261 ? -0.567 16.211 10.413 1.00 78.38 261 ASP A N 1
ATOM 1966 C CA . ASP A 1 261 ? 0.228 15.568 11.470 1.00 78.38 261 ASP A CA 1
ATOM 1967 C C . ASP A 1 261 ? 0.987 16.563 12.387 1.00 78.38 261 ASP A C 1
ATOM 1969 O O . ASP A 1 261 ? 1.861 16.197 13.170 1.00 78.38 261 ASP A O 1
ATOM 1973 N N . GLU A 1 262 ? 0.560 17.828 12.387 1.00 74.94 262 GLU A N 1
ATOM 1974 C CA . GLU A 1 262 ? 1.054 18.918 13.234 1.00 74.94 262 GLU A CA 1
ATOM 1975 C C . GLU A 1 262 ? 0.061 19.232 14.379 1.00 74.94 262 GLU A C 1
ATOM 1977 O O . GLU A 1 262 ? -1.126 18.895 14.292 1.00 74.94 262 GLU A O 1
ATOM 1982 N N . PRO A 1 263 ? 0.482 19.879 15.491 1.00 60.75 263 PRO A N 1
ATOM 1983 C CA . PRO A 1 263 ? 1.828 20.375 15.820 1.00 60.75 263 PRO A CA 1
ATOM 1984 C C . PRO A 1 263 ? 2.756 19.342 16.483 1.00 60.75 263 PRO A C 1
ATOM 1986 O O . PRO A 1 263 ? 3.813 19.699 16.997 1.00 60.75 263 PRO A O 1
ATOM 1989 N N . ALA A 1 264 ? 2.316 18.092 16.653 1.00 65.44 264 ALA A N 1
ATOM 1990 C CA . ALA A 1 264 ? 3.026 17.173 17.541 1.00 65.44 264 ALA A CA 1
ATOM 1991 C C . ALA A 1 264 ? 3.045 15.709 17.066 1.00 65.44 264 ALA A C 1
ATOM 1993 O O . ALA A 1 264 ? 3.252 14.816 17.892 1.00 65.44 264 ALA A O 1
ATOM 1994 N N . GLY A 1 265 ? 2.834 15.453 15.778 1.00 77.62 265 GLY A N 1
ATOM 1995 C CA . GLY A 1 265 ? 2.919 14.128 15.167 1.00 77.62 265 GLY A CA 1
ATOM 1996 C C . GLY A 1 265 ? 1.564 13.479 14.896 1.00 77.62 265 GLY A C 1
ATOM 1997 O O . GLY A 1 265 ? 0.504 13.923 15.366 1.00 77.62 265 GLY A O 1
ATOM 1998 N N . SER A 1 266 ? 1.618 12.371 14.166 1.00 83.38 266 SER A N 1
ATOM 1999 C CA . SER A 1 266 ? 0.460 11.807 13.479 1.00 83.38 266 SER A CA 1
ATOM 2000 C C . SER A 1 266 ? -0.632 11.277 14.410 1.00 83.38 266 SER A C 1
ATOM 2002 O O . SER A 1 266 ? -0.368 10.737 15.487 1.00 83.38 266 SER A O 1
ATOM 2004 N N . GLY A 1 267 ? -1.896 11.428 14.013 1.00 83.94 267 GLY A N 1
ATOM 2005 C CA . GLY A 1 267 ? -3.067 10.915 14.739 1.00 83.94 267 GLY A CA 1
ATOM 2006 C C . GLY A 1 267 ? -3.412 11.650 16.045 1.00 83.94 267 GLY A C 1
ATOM 2007 O O . GLY A 1 267 ? -4.414 11.321 16.686 1.00 83.94 267 GLY A O 1
ATOM 2008 N N . LYS A 1 268 ? -2.638 12.666 16.460 1.00 88.38 268 LYS A N 1
ATOM 2009 C CA . LYS A 1 268 ? -2.906 13.425 17.696 1.00 88.38 268 LYS A CA 1
ATOM 2010 C C . LYS A 1 268 ? -4.191 14.236 17.645 1.00 88.38 268 LYS A C 1
ATOM 2012 O O . LYS A 1 268 ? -4.895 14.288 18.650 1.00 88.38 268 LYS A O 1
ATOM 2017 N N . PHE A 1 269 ? -4.516 14.838 16.502 1.00 91.31 269 PHE A N 1
ATOM 2018 C CA . PHE A 1 269 ? -5.763 15.588 16.359 1.00 91.31 269 PHE A CA 1
ATOM 2019 C C . PHE A 1 269 ? -6.975 14.686 16.624 1.00 91.31 269 PHE A C 1
ATOM 2021 O O . PHE A 1 269 ? -7.802 14.995 17.479 1.00 91.31 269 PHE A O 1
ATOM 2028 N N . ILE A 1 270 ? -7.012 13.514 15.984 1.00 95.00 270 ILE A N 1
ATOM 2029 C CA . ILE A 1 270 ? -8.055 12.505 16.198 1.00 95.00 270 ILE A CA 1
ATOM 2030 C C . ILE A 1 270 ? -8.067 12.041 17.660 1.00 95.00 270 ILE A C 1
ATOM 2032 O O . ILE A 1 270 ? -9.131 11.996 18.273 1.00 95.00 270 ILE A O 1
ATOM 2036 N N . ALA A 1 271 ? -6.903 11.750 18.252 1.00 95.00 271 ALA A N 1
ATOM 2037 C CA . ALA A 1 271 ? -6.810 11.337 19.653 1.00 95.00 271 ALA A CA 1
ATOM 2038 C C . ALA A 1 271 ? -7.395 12.385 20.619 1.00 95.00 271 ALA A C 1
ATOM 2040 O O . ALA A 1 271 ? -8.097 12.022 21.560 1.00 95.00 271 ALA A O 1
ATOM 2041 N N . THR A 1 272 ? -7.159 13.678 20.375 1.00 94.69 272 THR A N 1
ATOM 2042 C CA . THR A 1 272 ? -7.762 14.773 21.152 1.00 94.69 272 THR A CA 1
ATOM 2043 C C . THR A 1 272 ? -9.283 14.784 21.025 1.00 94.69 272 THR A C 1
ATOM 2045 O O . THR A 1 272 ? -9.974 14.921 22.031 1.00 94.69 272 THR A O 1
ATOM 2048 N N . ILE A 1 273 ? -9.820 14.588 19.816 1.00 95.94 273 ILE A N 1
ATOM 2049 C CA . ILE A 1 273 ? -11.272 14.511 19.607 1.00 95.94 273 ILE A CA 1
ATOM 2050 C C . ILE A 1 273 ? -11.875 13.307 20.334 1.00 95.94 273 ILE A C 1
ATOM 2052 O O . ILE A 1 273 ? -12.891 13.457 21.007 1.00 95.94 273 ILE A O 1
ATOM 2056 N N . LEU A 1 274 ? -11.235 12.138 20.262 1.00 97.50 274 LEU A N 1
ATOM 2057 C CA . LEU A 1 274 ? -11.695 10.931 20.955 1.00 97.50 274 LEU A CA 1
ATOM 2058 C C . LEU A 1 274 ? -11.669 11.071 22.481 1.00 97.50 274 LEU A C 1
ATOM 2060 O O . LEU A 1 274 ? -12.486 10.447 23.147 1.00 97.50 274 LEU A O 1
ATOM 2064 N N . ARG A 1 275 ? -10.762 11.887 23.033 1.00 96.62 275 ARG A N 1
ATOM 2065 C CA . ARG A 1 275 ? -10.701 12.206 24.470 1.00 96.62 275 ARG A CA 1
ATOM 2066 C C . ARG A 1 275 ? -11.698 13.269 24.919 1.00 96.62 275 ARG A C 1
ATOM 2068 O O . ARG A 1 275 ? -11.857 13.458 26.123 1.00 96.62 275 ARG A O 1
ATOM 2075 N N . SER A 1 276 ? -12.348 13.978 23.996 1.00 97.00 276 SER A N 1
ATOM 2076 C CA . SER A 1 276 ? -13.391 14.936 24.367 1.00 97.00 276 SER A CA 1
ATOM 2077 C C . SER A 1 276 ? -14.474 14.215 25.176 1.00 97.00 276 SER A C 1
ATOM 2079 O O . SER A 1 276 ? -14.929 13.172 24.704 1.00 97.00 276 SER A O 1
ATOM 2081 N N . PRO A 1 277 ? -14.910 14.729 26.345 1.00 97.38 277 PRO A N 1
ATOM 2082 C CA . PRO A 1 277 ? -15.760 13.982 27.276 1.00 97.38 277 PRO A CA 1
ATOM 2083 C C . PRO A 1 277 ? -16.969 13.312 26.616 1.00 97.38 277 PRO A C 1
ATOM 2085 O O . PRO A 1 277 ? -17.189 12.118 26.787 1.00 97.38 277 PRO A O 1
ATOM 2088 N N . GLU A 1 278 ? -17.701 14.045 25.771 1.00 97.88 278 GLU A N 1
ATOM 2089 C CA . GLU A 1 278 ? -18.904 13.510 25.128 1.00 97.88 278 GLU A CA 1
ATOM 2090 C C . GLU A 1 278 ? -18.599 12.387 24.116 1.00 97.88 278 GLU A C 1
ATOM 2092 O O . GLU A 1 278 ? -19.340 11.404 24.016 1.00 97.88 278 GLU A O 1
ATOM 2097 N N . VAL A 1 279 ? -17.500 12.523 23.368 1.00 98.62 279 VAL A N 1
ATOM 2098 C CA . VAL A 1 279 ? -17.059 11.527 22.380 1.00 98.62 279 VAL A CA 1
ATOM 2099 C C . VAL A 1 279 ? -16.473 10.310 23.091 1.00 98.62 279 VAL A C 1
ATOM 2101 O O . VAL A 1 279 ? -16.799 9.183 22.724 1.00 98.62 279 VAL A O 1
ATOM 2104 N N . ALA A 1 280 ? -15.666 10.526 24.131 1.00 98.50 280 ALA A N 1
ATOM 2105 C CA . ALA A 1 280 ? -15.086 9.474 24.953 1.00 98.50 280 ALA A CA 1
ATOM 2106 C C . ALA A 1 280 ? -16.182 8.604 25.577 1.00 98.50 280 ALA A C 1
ATOM 2108 O O . ALA A 1 280 ? -16.136 7.382 25.443 1.00 98.50 280 ALA A O 1
ATOM 2109 N N . ASP A 1 281 ? -17.215 9.221 26.156 1.00 98.50 281 ASP A N 1
ATOM 2110 C CA . ASP A 1 281 ? -18.369 8.511 26.711 1.00 98.50 281 ASP A CA 1
ATOM 2111 C C . ASP A 1 281 ? -19.079 7.666 25.646 1.00 98.50 281 ASP A C 1
ATOM 2113 O O . ASP A 1 281 ? -19.391 6.499 25.882 1.00 98.50 281 ASP A O 1
ATOM 2117 N N . ALA A 1 282 ? -19.294 8.214 24.444 1.00 98.75 282 ALA A N 1
ATOM 2118 C CA . ALA A 1 282 ? -19.927 7.483 23.345 1.00 98.75 282 ALA A CA 1
ATOM 2119 C C . ALA A 1 282 ? -19.079 6.291 22.858 1.00 98.75 282 ALA A C 1
ATOM 2121 O O . ALA A 1 282 ? -19.620 5.220 22.575 1.00 98.75 282 ALA A O 1
ATOM 2122 N N . VAL A 1 283 ? -17.755 6.455 22.775 1.00 98.69 283 VAL A N 1
ATOM 2123 C CA . VAL A 1 283 ? -16.807 5.392 22.401 1.00 98.69 283 VAL A CA 1
ATOM 2124 C C . VAL A 1 283 ? -16.748 4.300 23.470 1.00 98.69 283 VAL A C 1
ATOM 2126 O O . VAL A 1 283 ? -16.768 3.109 23.151 1.00 98.69 283 VAL A O 1
ATOM 2129 N N . MET A 1 284 ? -16.697 4.682 24.744 1.00 98.44 284 MET A N 1
ATOM 2130 C CA . MET A 1 284 ? -16.647 3.727 25.846 1.00 98.44 284 MET A CA 1
ATOM 2131 C C . MET A 1 284 ? -17.969 2.976 25.997 1.00 98.44 284 MET A C 1
ATOM 2133 O O . MET A 1 284 ? -17.945 1.765 26.208 1.00 98.44 284 MET A O 1
ATOM 2137 N N . ASP A 1 285 ? -19.111 3.637 25.802 1.00 98.44 285 ASP A N 1
ATOM 2138 C CA . ASP A 1 285 ? -20.424 2.989 25.755 1.00 98.44 285 ASP A CA 1
ATOM 2139 C C . ASP A 1 285 ? -20.530 1.983 24.595 1.00 98.44 285 ASP A C 1
ATOM 2141 O O . ASP A 1 285 ? -20.962 0.841 24.797 1.00 98.44 285 ASP A O 1
ATOM 2145 N N . LEU A 1 286 ? -20.042 2.360 23.402 1.00 98.31 286 LEU A N 1
ATOM 2146 C CA . LEU A 1 286 ? -19.965 1.471 22.239 1.00 98.31 286 LEU A CA 1
ATOM 2147 C C . LEU A 1 286 ? -19.243 0.159 22.589 1.00 98.31 286 LEU A C 1
ATOM 2149 O O . LEU A 1 286 ? -19.751 -0.924 22.294 1.00 98.31 286 LEU A O 1
ATOM 2153 N N . LEU A 1 287 ? -18.087 0.242 23.251 1.00 97.25 287 LEU A N 1
ATOM 2154 C CA . LEU A 1 287 ? -17.283 -0.928 23.604 1.00 97.25 287 LEU A CA 1
ATOM 2155 C C . LEU A 1 287 ? -17.821 -1.696 24.817 1.00 97.25 287 LEU A C 1
ATOM 2157 O O . LEU A 1 287 ? -17.851 -2.928 24.807 1.00 97.25 287 LEU A O 1
ATOM 2161 N N . LYS A 1 288 ? -18.189 -1.013 25.901 1.00 96.06 288 LYS A N 1
ATOM 2162 C CA . LYS A 1 288 ? -18.468 -1.665 27.191 1.00 96.06 288 LYS A CA 1
ATOM 2163 C C . LYS A 1 288 ? -19.906 -2.171 27.294 1.00 96.06 288 LYS A C 1
ATOM 2165 O O . LYS A 1 288 ? -20.110 -3.213 27.908 1.00 96.06 288 LYS A O 1
ATOM 2170 N N . ASN A 1 289 ? -20.865 -1.501 26.650 1.00 96.25 289 ASN A N 1
ATOM 2171 C CA . ASN A 1 289 ? -22.292 -1.785 26.838 1.00 96.25 289 ASN A CA 1
ATOM 2172 C C . ASN A 1 289 ? -23.006 -2.268 25.571 1.00 96.25 289 ASN A C 1
ATOM 2174 O O . ASN A 1 289 ? -24.038 -2.926 25.668 1.00 96.25 289 ASN A O 1
ATOM 2178 N N . ARG A 1 290 ? -22.487 -1.935 24.382 1.00 96.00 290 ARG A N 1
ATOM 2179 C CA . ARG A 1 290 ? -23.195 -2.158 23.104 1.00 96.00 290 ARG A CA 1
ATOM 2180 C C . ARG A 1 290 ? -22.539 -3.173 22.184 1.00 96.00 290 ARG A C 1
ATOM 2182 O O . ARG A 1 290 ? -23.051 -3.440 21.101 1.00 96.00 290 ARG A O 1
ATOM 2189 N N . ASP A 1 291 ? -21.422 -3.734 22.629 1.00 95.56 291 ASP A N 1
ATOM 2190 C CA . ASP A 1 291 ? -20.682 -4.751 21.900 1.00 95.56 291 ASP A CA 1
ATOM 2191 C C . ASP A 1 291 ? -20.230 -4.315 20.496 1.00 95.56 291 ASP A C 1
ATOM 2193 O O . ASP A 1 291 ? -20.203 -5.103 19.557 1.00 95.56 291 ASP A O 1
ATOM 2197 N N . GLY A 1 292 ? -19.906 -3.030 20.345 1.00 97.88 292 GLY A N 1
ATOM 2198 C CA . GLY A 1 292 ? -19.460 -2.461 19.082 1.00 97.88 292 GLY A CA 1
ATOM 2199 C C . GLY A 1 292 ? -18.004 -2.770 18.750 1.00 97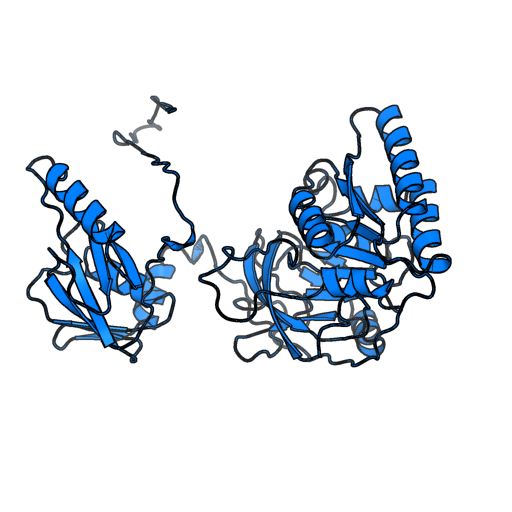.88 292 GLY A C 1
ATOM 2200 O O . GLY A 1 292 ? -17.218 -3.204 19.598 1.00 97.88 292 GLY A O 1
ATOM 2201 N N . LEU A 1 293 ? -17.647 -2.500 17.496 1.00 98.62 293 LEU A N 1
ATOM 2202 C CA . LEU A 1 293 ? -16.288 -2.654 16.985 1.00 98.62 293 LEU A CA 1
ATOM 2203 C C . LEU A 1 293 ? -15.666 -1.300 16.639 1.00 98.62 293 LEU A C 1
ATOM 2205 O O . LEU A 1 293 ? -16.358 -0.358 16.249 1.00 98.62 293 LEU A O 1
ATOM 2209 N N . ILE A 1 294 ? -14.341 -1.225 16.740 1.00 98.88 294 ILE A N 1
ATOM 2210 C CA . ILE A 1 294 ? -13.567 -0.064 16.299 1.00 98.88 294 ILE A CA 1
ATOM 2211 C C . ILE A 1 294 ? -12.420 -0.538 15.409 1.00 98.88 294 ILE A C 1
ATOM 2213 O O . ILE A 1 294 ? -11.703 -1.475 15.762 1.00 98.88 294 ILE A O 1
ATOM 2217 N N . LEU A 1 295 ? -12.247 0.117 14.266 1.00 98.94 295 LEU A N 1
ATOM 2218 C CA . LEU A 1 295 ? -11.141 -0.123 13.343 1.00 98.94 295 LEU A CA 1
ATOM 2219 C C . LEU A 1 295 ? -10.395 1.188 13.102 1.00 98.94 295 LEU A C 1
ATOM 2221 O O . LEU A 1 295 ? -11.019 2.220 12.868 1.00 98.94 295 LEU A O 1
ATOM 2225 N N . GLY A 1 296 ? -9.068 1.152 13.162 1.00 98.75 296 GLY A N 1
ATOM 2226 C CA . GLY A 1 296 ? -8.213 2.268 12.779 1.00 98.75 296 GLY A CA 1
ATOM 2227 C C . GLY A 1 296 ? -7.156 1.812 11.789 1.00 98.75 296 GLY A C 1
ATOM 2228 O O . GLY A 1 296 ? -6.387 0.901 12.090 1.00 98.75 296 GLY A O 1
ATOM 2229 N N . ILE A 1 297 ? -7.108 2.464 10.628 1.00 98.75 297 ILE A N 1
ATOM 2230 C CA . ILE A 1 297 ? -6.114 2.183 9.587 1.00 98.75 297 ILE A CA 1
ATOM 2231 C C . ILE A 1 297 ? -5.193 3.392 9.412 1.00 98.75 297 ILE A C 1
ATOM 2233 O O . ILE A 1 297 ? -5.665 4.526 9.319 1.00 98.75 297 ILE A O 1
ATOM 2237 N N . CYS A 1 298 ? -3.879 3.156 9.374 1.00 97.94 298 CYS A N 1
ATOM 2238 C CA . CYS A 1 298 ? -2.834 4.174 9.253 1.00 97.94 298 CYS A CA 1
ATOM 2239 C C . CYS A 1 298 ? -3.002 5.294 10.302 1.00 97.94 298 CYS A C 1
ATOM 2241 O O . CYS A 1 298 ? -2.738 5.078 11.484 1.00 97.94 298 CYS A O 1
ATOM 2243 N N . ASN A 1 299 ? -3.514 6.467 9.914 1.00 97.19 299 ASN A N 1
ATOM 2244 C CA . ASN A 1 299 ? -3.771 7.592 10.826 1.00 97.19 299 ASN A CA 1
ATOM 2245 C C . ASN A 1 299 ? -4.818 7.280 11.900 1.00 97.19 299 ASN A C 1
ATOM 2247 O O . ASN A 1 299 ? -4.689 7.718 13.045 1.00 97.19 299 ASN A O 1
ATOM 2251 N N . GLY A 1 300 ? -5.784 6.417 11.577 1.00 98.12 300 GLY A N 1
ATOM 2252 C CA . GLY A 1 300 ? -6.694 5.854 12.563 1.00 98.12 300 GLY A CA 1
ATOM 2253 C C . GLY A 1 300 ? -5.976 4.998 13.606 1.00 98.12 300 GLY A C 1
ATOM 2254 O O . GLY A 1 300 ? -6.240 5.153 14.794 1.00 98.12 300 GLY A O 1
ATOM 2255 N N . PHE A 1 301 ? -5.028 4.140 13.207 1.00 98.50 301 PHE A N 1
ATOM 2256 C CA . PHE A 1 301 ? -4.250 3.344 14.165 1.00 98.50 301 PHE A CA 1
ATOM 2257 C C . PHE A 1 301 ? -3.406 4.245 15.073 1.00 98.50 301 PHE A C 1
ATOM 2259 O O . PHE A 1 301 ? -3.460 4.104 16.294 1.00 98.50 301 PHE A O 1
ATOM 2266 N N . GLN A 1 302 ? -2.722 5.237 14.499 1.00 97.44 302 GLN A N 1
ATOM 2267 C CA . GLN A 1 302 ? -1.956 6.238 15.249 1.00 97.44 302 GLN A CA 1
ATOM 2268 C C . GLN A 1 302 ? -2.808 6.952 16.308 1.00 97.44 302 GLN A C 1
ATOM 2270 O O . GLN A 1 302 ? -2.344 7.177 17.425 1.00 97.44 302 GLN A O 1
ATOM 2275 N N . ALA A 1 303 ? -4.070 7.257 16.010 1.00 96.94 303 ALA A N 1
ATOM 2276 C CA . ALA A 1 303 ? -4.988 7.832 16.987 1.00 96.94 303 ALA A CA 1
ATOM 2277 C C . ALA A 1 303 ? -5.408 6.829 18.077 1.00 96.94 303 ALA A C 1
ATOM 2279 O O . ALA A 1 303 ? -5.405 7.147 19.270 1.00 96.94 303 ALA A O 1
ATOM 2280 N N . LEU A 1 304 ? -5.766 5.605 17.684 1.00 98.19 304 LEU A N 1
ATOM 2281 C CA . LEU A 1 304 ? -6.255 4.590 18.616 1.00 98.19 304 LEU A CA 1
ATOM 2282 C C . LEU A 1 304 ? -5.179 4.097 19.587 1.00 98.19 304 LEU A C 1
ATOM 2284 O O . LEU A 1 304 ? -5.476 3.861 20.758 1.00 98.19 304 LEU A O 1
ATOM 2288 N N . ILE A 1 305 ? -3.935 3.944 19.128 1.00 97.25 305 ILE A N 1
ATOM 2289 C CA . ILE A 1 305 ? -2.832 3.554 20.008 1.00 97.25 305 ILE A CA 1
ATOM 2290 C C . ILE A 1 305 ? -2.545 4.667 21.020 1.00 97.25 305 ILE A C 1
ATOM 2292 O O . ILE A 1 305 ? -2.477 4.403 22.216 1.00 97.25 305 ILE A O 1
ATOM 2296 N N . LYS A 1 306 ? -2.534 5.932 20.570 1.00 95.00 306 LYS A N 1
ATOM 2297 C CA . LYS A 1 306 ? -2.284 7.098 21.429 1.00 95.00 306 LYS A CA 1
ATOM 2298 C C . LYS A 1 306 ? -3.366 7.327 22.473 1.00 95.00 306 LYS A C 1
ATOM 2300 O O . LYS A 1 306 ? -3.070 7.972 23.469 1.00 95.00 306 LYS A O 1
ATOM 2305 N N . THR A 1 307 ? -4.598 6.869 22.251 1.00 96.62 307 THR A N 1
ATOM 2306 C CA . THR A 1 307 ? -5.696 6.950 23.236 1.00 96.62 307 THR A CA 1
ATOM 2307 C C . THR A 1 307 ? -5.716 5.776 24.209 1.00 96.62 307 THR A C 1
ATOM 2309 O O . THR A 1 307 ? -6.438 5.838 25.195 1.00 96.62 307 THR A O 1
ATOM 2312 N N . GLY A 1 308 ? -4.945 4.715 23.954 1.00 96.75 308 GLY A N 1
ATOM 2313 C CA . GLY A 1 308 ? -4.960 3.473 24.727 1.00 96.75 308 GLY A CA 1
ATOM 2314 C C . GLY A 1 308 ? -6.045 2.470 24.320 1.00 96.75 308 GLY A C 1
ATOM 2315 O O . GLY A 1 308 ? -6.060 1.342 24.817 1.00 96.75 308 GLY A O 1
ATOM 2316 N N . LEU A 1 309 ? -6.916 2.826 23.370 1.00 97.75 309 LEU A N 1
ATOM 2317 C CA . LEU A 1 309 ? -8.014 1.970 22.917 1.00 97.75 309 LEU A CA 1
ATOM 2318 C C . LEU A 1 309 ? -7.522 0.646 22.328 1.00 97.75 309 LEU A C 1
ATOM 2320 O O . LEU A 1 309 ? -8.125 -0.395 22.583 1.00 97.75 309 LEU A O 1
ATOM 2324 N N . VAL A 1 310 ? -6.438 0.675 21.552 1.00 97.38 310 VAL A N 1
ATOM 2325 C CA . VAL A 1 310 ? -5.865 -0.543 20.963 1.00 97.38 310 VAL A CA 1
ATOM 2326 C C . VAL A 1 310 ? -5.025 -1.333 21.964 1.00 97.38 310 VAL A C 1
ATOM 2328 O O . VAL A 1 310 ? -5.332 -2.497 22.137 1.00 97.38 310 VAL A O 1
ATOM 2331 N N . PRO A 1 311 ? -4.022 -0.786 22.669 1.00 96.56 311 PRO A N 1
ATOM 2332 C CA . PRO A 1 311 ? -3.231 -1.611 23.585 1.00 96.56 311 PRO A CA 1
ATOM 2333 C C . PRO A 1 311 ? -4.043 -2.125 24.782 1.00 96.56 311 PRO A C 1
ATOM 2335 O O . PRO A 1 311 ? -3.766 -3.213 25.284 1.00 96.56 311 PRO A O 1
ATOM 2338 N N . TYR A 1 312 ? -5.090 -1.404 25.205 1.00 97.12 312 TYR A N 1
ATOM 2339 C CA . TYR A 1 312 ? -5.739 -1.683 26.484 1.00 97.12 312 TYR A CA 1
ATOM 2340 C C . TYR A 1 312 ? -7.271 -1.756 26.472 1.00 97.12 312 TYR A C 1
ATOM 2342 O O . TYR A 1 312 ? -7.877 -2.167 27.460 1.00 97.12 312 TYR A O 1
ATOM 2350 N N . GLY A 1 313 ? -7.927 -1.406 25.364 1.00 96.50 313 GLY A N 1
ATOM 2351 C CA . GLY A 1 313 ? -9.387 -1.505 25.244 1.00 96.50 313 GLY A CA 1
ATOM 2352 C C . GLY A 1 313 ? -10.172 -0.410 25.973 1.00 96.50 313 GLY A C 1
ATOM 2353 O O . GLY A 1 313 ? -11.367 -0.589 26.227 1.00 96.50 313 GLY A O 1
ATOM 2354 N N . GLU A 1 314 ? -9.522 0.699 26.328 1.00 97.19 314 GLU A N 1
ATOM 2355 C CA . GLU A 1 314 ? -10.143 1.859 26.971 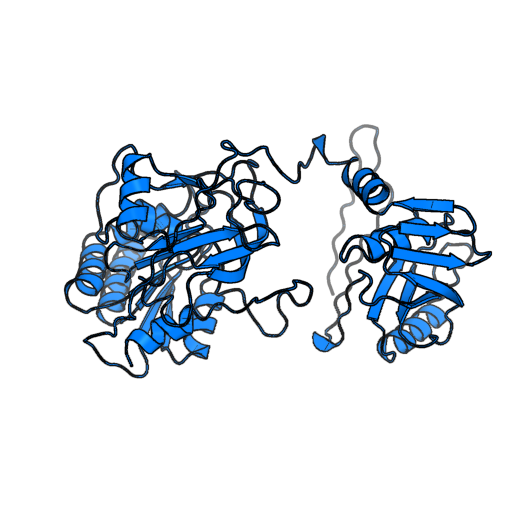1.00 97.19 314 GLU A CA 1
ATOM 2356 C C . GLU A 1 314 ? -9.347 3.142 26.720 1.00 97.19 314 GLU A C 1
ATOM 2358 O O . GLU A 1 314 ? -8.141 3.096 26.478 1.00 97.19 314 GLU A O 1
ATOM 2363 N N . ILE A 1 315 ? -10.032 4.285 26.780 1.00 97.19 315 ILE A N 1
ATOM 2364 C CA . ILE A 1 315 ? -9.392 5.595 26.667 1.00 97.19 315 ILE A CA 1
ATOM 2365 C C . ILE A 1 315 ? -8.655 5.903 27.972 1.00 97.19 315 ILE A C 1
ATOM 2367 O O . ILE A 1 315 ? -9.252 5.873 29.046 1.00 97.19 315 ILE A O 1
ATOM 2371 N N . ARG A 1 316 ? -7.367 6.235 27.869 1.00 94.06 316 ARG A N 1
ATOM 2372 C CA . ARG A 1 316 ? -6.512 6.650 28.987 1.00 94.06 316 ARG A CA 1
ATOM 2373 C C . ARG A 1 316 ? -5.590 7.807 28.606 1.00 94.06 316 ARG A C 1
ATOM 2375 O O . ARG A 1 316 ? -5.362 8.109 27.425 1.00 94.06 316 ARG A O 1
ATOM 2382 N N . GLU A 1 317 ? -5.022 8.426 29.633 1.00 89.94 317 GLU A N 1
ATOM 2383 C CA . GLU A 1 317 ? -3.887 9.327 29.464 1.00 89.94 317 GLU A CA 1
ATOM 2384 C C . GLU A 1 317 ? -2.621 8.524 29.142 1.00 89.94 317 GLU A C 1
ATOM 2386 O O . GLU A 1 317 ? -2.365 7.515 29.809 1.00 89.94 317 GLU A O 1
ATOM 2391 N N . PRO A 1 318 ? -1.841 8.949 28.133 1.00 86.69 318 PRO A N 1
ATOM 2392 C CA . PRO A 1 318 ? -0.660 8.221 27.707 1.00 86.69 318 PRO A CA 1
ATOM 2393 C C . PRO A 1 318 ? 0.418 8.318 28.788 1.00 86.69 318 PRO A C 1
ATOM 2395 O O . PRO A 1 318 ? 0.663 9.397 29.334 1.00 86.69 318 PRO A O 1
ATOM 2398 N N . GLN A 1 319 ? 1.069 7.200 29.086 1.00 90.06 319 GLN A N 1
ATOM 2399 C CA . GLN A 1 319 ? 2.219 7.150 29.981 1.00 90.06 319 GLN A CA 1
ATOM 2400 C C . GLN A 1 319 ? 3.520 7.052 29.186 1.00 90.06 319 GLN A C 1
ATOM 2402 O O . GLN A 1 319 ? 3.557 6.645 28.022 1.00 90.06 319 GLN A O 1
ATOM 2407 N N . LEU A 1 320 ? 4.619 7.461 29.819 1.00 87.38 320 LEU A N 1
ATOM 2408 C CA . LEU A 1 320 ? 5.941 7.286 29.235 1.00 87.38 320 LEU A CA 1
ATOM 2409 C C . LEU A 1 320 ? 6.235 5.787 29.103 1.00 87.38 320 LEU A C 1
ATOM 2411 O O . LEU A 1 320 ? 6.228 5.073 30.100 1.00 87.38 320 LEU A O 1
ATOM 2415 N N . GLY A 1 321 ? 6.542 5.344 27.885 1.00 87.06 321 GLY A N 1
ATOM 2416 C CA . GLY A 1 321 ? 6.859 3.946 27.595 1.00 87.06 321 GLY A CA 1
ATOM 2417 C C . GLY A 1 321 ? 5.689 3.119 27.063 1.00 87.06 321 GLY A C 1
ATOM 2418 O O . GLY A 1 321 ? 5.951 1.994 26.641 1.00 87.06 321 GLY A O 1
ATOM 2419 N N . ASP A 1 322 ? 4.468 3.674 27.018 1.00 93.94 322 ASP A N 1
ATOM 2420 C CA . ASP A 1 322 ? 3.314 3.021 26.387 1.00 93.94 322 ASP A CA 1
ATOM 2421 C C . ASP A 1 322 ? 3.632 2.636 24.926 1.00 93.94 322 ASP A C 1
ATOM 2423 O O . ASP A 1 322 ? 4.358 3.372 24.236 1.00 93.94 322 ASP A O 1
ATOM 2427 N N . PRO A 1 323 ? 3.046 1.539 24.404 1.00 96.19 323 PRO A N 1
ATOM 2428 C CA . PRO A 1 323 ? 3.151 1.193 22.995 1.00 96.19 323 PRO A CA 1
ATOM 2429 C C . PRO A 1 323 ? 2.736 2.365 22.104 1.00 96.19 323 PRO A C 1
ATOM 2431 O O . PRO A 1 323 ? 1.723 3.025 22.346 1.00 96.19 323 PRO A O 1
ATOM 2434 N N . THR A 1 324 ? 3.498 2.622 21.045 1.00 95.88 324 THR A N 1
ATOM 2435 C CA . THR A 1 324 ? 3.245 3.742 20.133 1.00 95.88 324 THR A CA 1
ATOM 2436 C C . THR A 1 324 ? 3.668 3.413 18.706 1.00 95.88 324 THR A C 1
ATOM 2438 O O . THR A 1 324 ? 4.338 2.420 18.428 1.00 95.88 324 THR A O 1
ATOM 2441 N N . LEU A 1 325 ? 3.271 4.299 17.797 1.00 96.19 325 LEU A N 1
ATOM 2442 C CA . LEU A 1 325 ? 3.852 4.430 16.470 1.00 96.19 325 LEU A CA 1
ATOM 2443 C C . LEU A 1 325 ? 4.776 5.651 16.430 1.00 96.19 325 LEU A C 1
ATOM 2445 O O . LEU A 1 325 ? 4.472 6.672 17.062 1.00 96.19 325 LEU A O 1
ATOM 2449 N N . THR A 1 326 ? 5.890 5.530 15.714 1.00 93.62 326 THR A N 1
ATOM 2450 C CA . THR A 1 326 ? 6.911 6.574 15.544 1.00 93.62 326 THR A CA 1
ATOM 2451 C C . THR A 1 326 ? 7.448 6.596 14.107 1.00 93.62 326 THR A C 1
ATOM 2453 O O . THR A 1 326 ? 6.980 5.832 13.256 1.00 93.62 326 THR A O 1
ATOM 2456 N N . PHE A 1 327 ? 8.398 7.492 13.829 1.00 94.19 327 PHE A N 1
ATOM 2457 C CA . PHE A 1 327 ? 9.077 7.627 12.539 1.00 94.19 327 PHE A CA 1
ATOM 2458 C C . PHE A 1 327 ? 9.599 6.285 12.024 1.00 94.19 327 PHE A C 1
ATOM 2460 O O . PHE A 1 327 ? 10.139 5.482 12.785 1.00 94.19 327 PHE A O 1
ATOM 2467 N N . ASN A 1 328 ? 9.424 6.062 10.723 1.00 94.38 328 ASN A N 1
ATOM 2468 C CA . ASN A 1 328 ? 10.042 4.939 10.028 1.00 94.38 328 ASN A CA 1
ATOM 2469 C C . ASN A 1 328 ? 11.572 5.036 10.137 1.00 94.38 328 ASN A C 1
ATOM 2471 O O . ASN A 1 328 ? 12.103 6.146 10.089 1.00 94.38 328 ASN A O 1
ATOM 2475 N N . ASP A 1 329 ? 12.266 3.896 10.176 1.00 91.88 329 ASP A N 1
ATOM 2476 C CA . ASP A 1 329 ? 13.737 3.890 10.263 1.00 91.88 329 ASP A CA 1
ATOM 2477 C C . ASP A 1 329 ? 14.393 4.630 9.092 1.00 91.88 329 ASP A C 1
ATOM 2479 O O . ASP A 1 329 ? 15.230 5.481 9.336 1.00 91.88 329 ASP A O 1
ATOM 2483 N N . ILE A 1 330 ? 13.883 4.452 7.866 1.00 89.50 330 ILE A N 1
ATOM 2484 C CA . ILE A 1 330 ? 14.347 5.128 6.635 1.00 89.50 330 ILE A CA 1
ATOM 2485 C C . ILE A 1 330 ? 14.208 6.669 6.635 1.00 89.50 330 ILE A C 1
ATOM 2487 O O . ILE A 1 330 ? 14.489 7.330 5.634 1.00 89.50 330 ILE A O 1
ATOM 2491 N N . GLY A 1 331 ? 13.647 7.269 7.691 1.00 88.94 331 GLY A N 1
ATOM 2492 C CA . GLY A 1 331 ? 13.518 8.723 7.835 1.00 88.94 331 GLY A CA 1
ATOM 2493 C C . GLY A 1 331 ? 12.606 9.417 6.811 1.00 88.94 331 GLY A C 1
ATOM 2494 O O . GLY A 1 331 ? 12.581 10.646 6.740 1.00 88.94 331 GLY A O 1
ATOM 2495 N N . ARG A 1 332 ? 11.843 8.662 6.006 1.00 89.81 332 ARG A N 1
ATOM 2496 C CA . ARG A 1 332 ? 10.946 9.195 4.968 1.00 89.81 332 ARG A CA 1
ATOM 2497 C C . ARG A 1 332 ? 9.629 8.431 4.855 1.00 89.81 332 ARG A C 1
ATOM 2499 O O . ARG A 1 332 ? 9.460 7.322 5.369 1.00 89.81 332 ARG A O 1
ATOM 2506 N N . HIS A 1 333 ? 8.685 9.048 4.145 1.00 93.75 333 HIS A N 1
ATOM 2507 C CA . HIS A 1 333 ? 7.405 8.437 3.794 1.00 93.75 333 HIS A CA 1
ATOM 2508 C C . HIS A 1 333 ? 7.617 7.217 2.896 1.00 93.75 333 HIS A C 1
ATOM 2510 O O . HIS A 1 333 ? 8.276 7.317 1.860 1.00 93.75 333 HIS A O 1
ATOM 2516 N N . ILE A 1 334 ? 7.018 6.086 3.264 1.00 93.75 334 ILE A N 1
ATOM 2517 C CA . ILE A 1 334 ? 6.975 4.891 2.418 1.00 93.75 334 ILE A CA 1
ATOM 2518 C C . ILE A 1 334 ? 5.657 4.840 1.654 1.00 93.75 334 ILE A C 1
ATOM 2520 O O . ILE A 1 334 ? 4.610 5.151 2.212 1.00 93.75 334 ILE A O 1
ATOM 2524 N N . ALA A 1 335 ? 5.702 4.432 0.386 1.00 95.25 335 ALA A N 1
ATOM 2525 C CA . ALA A 1 335 ? 4.531 4.220 -0.463 1.00 95.25 335 ALA A CA 1
ATOM 2526 C C . ALA A 1 335 ? 4.748 2.963 -1.320 1.00 95.25 335 ALA A C 1
ATOM 2528 O O . ALA A 1 335 ? 5.223 3.046 -2.450 1.00 95.25 335 ALA A O 1
ATOM 2529 N N . ARG A 1 336 ? 4.474 1.784 -0.753 1.00 94.19 336 ARG A N 1
ATOM 2530 C CA . ARG A 1 336 ? 4.767 0.485 -1.384 1.00 94.19 336 ARG A CA 1
ATOM 2531 C C . ARG A 1 336 ? 3.863 -0.624 -0.862 1.00 94.19 336 ARG A C 1
ATOM 2533 O O . ARG A 1 336 ? 3.233 -0.468 0.179 1.00 94.19 336 ARG A O 1
ATOM 2540 N N . TYR A 1 337 ? 3.828 -1.750 -1.564 1.00 96.00 337 TYR A N 1
ATOM 2541 C CA . TYR A 1 337 ? 3.258 -2.983 -1.025 1.00 96.00 337 TYR A CA 1
ATOM 2542 C C . TYR A 1 337 ? 4.274 -3.686 -0.121 1.00 96.00 337 TYR A C 1
ATOM 2544 O O . TYR A 1 337 ? 5.484 -3.618 -0.365 1.00 96.00 337 TYR A O 1
ATOM 2552 N N . ALA A 1 338 ? 3.767 -4.367 0.902 1.00 96.44 338 ALA A N 1
ATOM 2553 C CA . ALA A 1 338 ? 4.513 -5.338 1.693 1.00 96.44 338 ALA A CA 1
ATOM 2554 C C . ALA A 1 338 ? 3.603 -6.521 2.044 1.00 96.44 338 ALA A C 1
ATOM 2556 O O . ALA A 1 338 ? 2.377 -6.377 2.116 1.00 96.44 338 ALA A O 1
ATOM 2557 N N . THR A 1 339 ? 4.209 -7.688 2.246 1.00 98.00 339 THR A N 1
ATOM 2558 C CA . THR A 1 339 ? 3.499 -8.887 2.686 1.00 98.00 339 THR A CA 1
ATOM 2559 C C . THR A 1 339 ? 3.349 -8.855 4.197 1.00 98.00 339 THR A C 1
ATOM 2561 O O . THR A 1 339 ? 4.321 -8.634 4.919 1.00 98.00 339 THR A O 1
ATOM 2564 N N . THR A 1 340 ? 2.134 -9.084 4.685 1.00 98.44 340 THR A N 1
ATOM 2565 C CA . THR A 1 340 ? 1.880 -9.342 6.099 1.00 98.44 340 THR A CA 1
ATOM 2566 C C . THR A 1 340 ? 1.269 -10.715 6.295 1.00 98.44 340 THR A C 1
ATOM 2568 O O . THR A 1 340 ? 0.455 -11.171 5.491 1.00 98.44 340 THR A O 1
ATOM 2571 N N . ARG A 1 341 ? 1.638 -11.364 7.397 1.00 98.56 341 ARG A N 1
ATOM 2572 C CA . ARG A 1 341 ? 0.975 -12.565 7.893 1.00 98.56 341 ARG A CA 1
ATOM 2573 C C . ARG A 1 341 ? -0.023 -12.230 8.983 1.00 98.56 341 ARG A C 1
ATOM 2575 O O . ARG A 1 341 ? 0.208 -11.321 9.783 1.00 98.56 341 ARG A O 1
ATOM 2582 N N . ILE A 1 342 ? -1.083 -13.020 9.074 1.00 98.75 342 ILE A N 1
ATOM 2583 C CA . ILE A 1 342 ? -1.941 -13.060 10.258 1.00 98.75 342 ILE A CA 1
ATOM 2584 C C . ILE A 1 342 ? -1.195 -13.781 11.387 1.00 98.75 342 ILE A C 1
ATOM 2586 O O . ILE A 1 342 ? -0.839 -14.953 11.255 1.00 98.75 342 ILE A O 1
ATOM 2590 N N . SER A 1 343 ? -0.979 -13.089 12.503 1.00 98.56 343 SER A N 1
ATOM 2591 C CA . SER A 1 343 ? -0.338 -13.626 13.712 1.00 98.56 343 SER A CA 1
ATOM 2592 C C . SER A 1 343 ? -1.358 -14.082 14.756 1.00 98.56 343 SER A C 1
ATOM 2594 O O . SER A 1 343 ? -1.082 -14.996 15.534 1.00 98.56 343 SER A O 1
ATOM 2596 N N . SER A 1 344 ? -2.556 -13.488 14.766 1.00 98.31 344 SER A N 1
ATOM 2597 C CA . SER A 1 344 ? -3.611 -13.834 15.720 1.00 98.31 344 SER A CA 1
ATOM 2598 C C . SER A 1 344 ? -5.008 -13.745 15.115 1.00 98.31 344 SER A C 1
ATOM 2600 O O . SER A 1 344 ? -5.326 -12.786 14.417 1.00 98.31 344 SER A O 1
ATOM 2602 N N . THR A 1 345 ? -5.868 -14.714 15.442 1.00 97.38 345 THR A N 1
ATOM 2603 C CA . THR A 1 345 ? -7.304 -14.705 15.085 1.00 97.38 345 THR A CA 1
ATOM 2604 C C . THR A 1 345 ? -8.201 -14.232 16.235 1.00 97.38 345 THR A C 1
ATOM 2606 O O . THR A 1 345 ? -9.413 -14.430 16.209 1.00 97.38 345 THR A O 1
ATOM 2609 N N . GLN A 1 346 ? -7.632 -13.595 17.269 1.00 95.56 346 GLN A N 1
ATOM 2610 C CA . GLN A 1 346 ? -8.395 -13.074 18.413 1.00 95.56 346 GLN A CA 1
ATOM 2611 C C . GLN A 1 346 ? -9.472 -12.065 18.005 1.00 95.56 346 GLN A C 1
ATOM 2613 O O . GLN A 1 346 ? -10.560 -12.020 18.587 1.00 95.56 346 GLN A O 1
ATOM 2618 N N . SER A 1 347 ? -9.131 -11.190 17.065 1.00 97.44 347 SER A N 1
ATOM 2619 C CA . SER A 1 347 ? -9.982 -10.075 16.689 1.00 97.44 347 SER A CA 1
ATOM 2620 C C . SER A 1 347 ? -11.133 -10.541 15.793 1.00 97.44 347 SER A C 1
ATOM 2622 O O . SER A 1 347 ? -10.872 -11.221 14.801 1.00 97.44 347 SER A O 1
ATOM 2624 N N . PRO A 1 348 ? -12.391 -10.116 16.036 1.00 97.25 348 PRO A N 1
ATOM 2625 C CA . PRO A 1 348 ? -13.494 -10.360 15.104 1.00 97.25 348 PRO A CA 1
ATOM 2626 C C . PRO A 1 348 ? -13.232 -9.841 13.686 1.00 97.25 348 PRO A C 1
ATOM 2628 O O . PRO A 1 348 ? -13.768 -10.378 12.722 1.00 97.25 348 PRO A O 1
ATOM 2631 N N . TRP A 1 349 ? -12.374 -8.828 13.552 1.00 98.19 349 TRP A N 1
ATOM 2632 C CA . TRP A 1 349 ? -11.911 -8.306 12.269 1.00 98.19 349 TRP A CA 1
ATOM 2633 C C . TRP A 1 349 ? -11.107 -9.334 11.454 1.00 98.19 349 TRP A C 1
ATOM 2635 O O . TRP A 1 349 ? -11.042 -9.227 10.237 1.00 98.19 349 TRP A O 1
ATOM 2645 N N . LEU A 1 350 ? -10.528 -10.344 12.107 1.00 97.81 350 LEU A N 1
ATOM 2646 C CA . LEU A 1 350 ? -9.714 -11.408 11.510 1.00 97.81 350 LEU A CA 1
ATOM 2647 C C . LEU A 1 350 ? -10.390 -12.788 11.636 1.00 97.81 350 LEU A C 1
ATOM 2649 O O . LEU A 1 350 ? -9.739 -13.822 11.558 1.00 97.81 350 LEU A O 1
ATOM 2653 N N . ALA A 1 351 ? -11.710 -12.826 11.848 1.00 96.38 351 ALA A N 1
ATOM 2654 C CA . ALA A 1 351 ? -12.450 -14.076 12.043 1.00 96.38 351 ALA A CA 1
ATOM 2655 C C . ALA A 1 351 ? -12.563 -14.945 10.775 1.00 96.38 351 ALA A C 1
ATOM 2657 O O . ALA A 1 351 ? -12.790 -16.148 10.881 1.00 96.38 351 ALA A O 1
ATOM 2658 N N . ASP A 1 352 ? -12.431 -14.337 9.593 1.00 96.69 352 ASP A N 1
ATOM 2659 C CA . ASP A 1 352 ? -12.473 -15.023 8.295 1.00 96.69 352 ASP A CA 1
ATOM 2660 C C . ASP A 1 352 ? -11.056 -15.327 7.751 1.00 96.69 352 ASP A C 1
ATOM 2662 O O . ASP A 1 352 ? -10.898 -15.588 6.559 1.00 96.69 352 ASP A O 1
ATOM 2666 N N . THR A 1 353 ? -10.025 -15.273 8.601 1.00 97.75 353 THR A N 1
ATOM 2667 C CA . THR A 1 353 ? -8.639 -15.644 8.267 1.00 97.75 353 THR A CA 1
ATOM 2668 C C . THR A 1 353 ? -8.118 -16.740 9.198 1.00 97.75 353 THR A C 1
ATOM 2670 O O . THR A 1 353 ? -8.746 -17.097 10.197 1.00 97.75 353 THR A O 1
ATOM 2673 N N . GLN A 1 354 ? -6.953 -17.290 8.870 1.00 97.88 354 GLN A N 1
ATOM 2674 C CA . GLN A 1 354 ? -6.212 -18.257 9.676 1.00 97.88 354 GLN A CA 1
ATOM 2675 C C . GLN A 1 354 ? -4.829 -17.707 10.021 1.00 97.88 354 GLN A C 1
ATOM 2677 O O . GLN A 1 354 ? -4.266 -16.889 9.293 1.00 97.88 354 GLN A O 1
ATOM 2682 N N . VAL A 1 355 ? -4.259 -18.154 11.143 1.00 98.38 355 VAL A N 1
ATOM 2683 C CA . VAL A 1 355 ? -2.872 -17.806 11.475 1.00 98.38 355 VAL A CA 1
ATOM 2684 C C . VAL A 1 355 ? -1.942 -18.330 10.381 1.00 98.38 355 VAL A C 1
ATOM 2686 O O . VAL A 1 355 ? -2.004 -19.501 10.018 1.00 98.38 355 VAL A O 1
ATOM 2689 N N . GLY A 1 356 ? -1.062 -17.460 9.888 1.00 98.19 356 GLY A N 1
ATOM 2690 C CA . GLY A 1 356 ? -0.163 -17.748 8.773 1.00 98.19 356 GLY A CA 1
ATOM 2691 C C . GLY A 1 356 ? -0.692 -17.333 7.399 1.00 98.19 356 GLY A C 1
ATOM 2692 O O . GLY A 1 356 ? 0.100 -17.328 6.462 1.00 98.19 356 GLY A O 1
ATOM 2693 N N . ASP A 1 357 ? -1.963 -16.929 7.270 1.00 98.50 357 ASP A N 1
ATOM 2694 C CA . ASP A 1 357 ? -2.467 -16.359 6.016 1.00 98.50 357 ASP A CA 1
ATOM 2695 C C . ASP A 1 357 ? -1.634 -15.134 5.623 1.00 98.50 357 ASP A C 1
ATOM 2697 O O . ASP A 1 357 ? -1.414 -14.239 6.443 1.00 98.50 357 ASP A O 1
ATOM 2701 N N . LEU A 1 358 ? -1.178 -15.105 4.368 1.00 98.50 358 LEU A N 1
ATOM 2702 C CA . LEU A 1 358 ? -0.363 -14.030 3.807 1.00 98.50 358 LEU A CA 1
ATOM 2703 C C . LEU A 1 358 ? -1.221 -13.096 2.956 1.00 98.50 358 LEU A C 1
ATOM 2705 O O . LEU A 1 358 ? -1.986 -13.548 2.098 1.00 98.50 358 LEU A O 1
ATOM 2709 N N . HIS A 1 359 ? -1.042 -11.793 3.155 1.00 97.88 359 HIS A N 1
ATOM 2710 C CA . HIS A 1 359 ? -1.707 -10.750 2.387 1.00 97.88 359 HIS A CA 1
ATOM 2711 C C . HIS A 1 359 ? -0.715 -9.676 1.941 1.00 97.88 359 HIS A C 1
ATOM 2713 O O . HIS A 1 359 ? 0.079 -9.181 2.736 1.00 97.88 359 HIS A O 1
ATOM 2719 N N . ASN A 1 360 ? -0.789 -9.275 0.677 1.00 97.06 360 ASN A N 1
ATOM 2720 C CA . ASN A 1 360 ? -0.010 -8.176 0.122 1.00 97.06 360 ASN A CA 1
ATOM 2721 C C . ASN A 1 360 ? -0.824 -6.891 0.209 1.00 97.06 360 ASN A C 1
ATOM 2723 O O . ASN A 1 360 ? -1.818 -6.720 -0.491 1.00 97.06 360 ASN A O 1
ATOM 2727 N N . ILE A 1 361 ? -0.406 -5.995 1.098 1.00 96.75 361 ILE A N 1
ATOM 2728 C CA . ILE A 1 361 ? -1.181 -4.815 1.482 1.00 96.75 361 ILE A CA 1
ATOM 2729 C C . ILE A 1 361 ? -0.400 -3.549 1.103 1.00 96.75 361 ILE A C 1
ATOM 2731 O O . ILE A 1 361 ? 0.823 -3.523 1.259 1.00 96.75 361 ILE A O 1
ATOM 2735 N N . PRO A 1 362 ? -1.063 -2.488 0.605 1.00 97.38 362 PRO A N 1
ATOM 2736 C CA . PRO A 1 362 ? -0.404 -1.212 0.360 1.00 97.38 362 PRO A CA 1
ATOM 2737 C C . PRO A 1 362 ? -0.155 -0.442 1.666 1.00 97.38 362 PRO A C 1
ATOM 2739 O O . PRO A 1 362 ? -1.039 -0.297 2.510 1.00 97.38 362 PRO A O 1
ATOM 2742 N N . PHE A 1 363 ? 1.040 0.125 1.797 1.00 97.50 363 PHE A N 1
ATOM 2743 C CA . PHE A 1 363 ? 1.477 0.974 2.906 1.00 97.50 363 PHE A CA 1
ATOM 2744 C C . PHE A 1 363 ? 1.769 2.383 2.401 1.00 97.50 363 PHE A C 1
ATOM 2746 O O . PHE A 1 363 ? 2.275 2.560 1.292 1.00 97.50 363 PHE A O 1
ATOM 2753 N N . SER A 1 364 ? 1.420 3.390 3.203 1.00 96.81 364 SER A N 1
ATOM 2754 C CA . SER A 1 364 ? 1.539 4.800 2.825 1.00 96.81 364 SER A CA 1
ATOM 2755 C C . SER A 1 364 ? 1.680 5.707 4.052 1.00 96.81 364 SER A C 1
ATOM 2757 O O . SER A 1 364 ? 0.714 6.371 4.424 1.00 96.81 364 SER A O 1
ATOM 2759 N N . HIS A 1 365 ? 2.858 5.761 4.679 1.00 95.88 365 HIS A N 1
ATOM 2760 C CA . HIS A 1 365 ? 3.062 6.541 5.909 1.00 95.88 365 HIS A CA 1
ATOM 2761 C C . HIS A 1 365 ? 4.524 6.961 6.147 1.00 95.88 365 HIS A C 1
ATOM 2763 O O . HIS A 1 365 ? 5.451 6.281 5.710 1.00 95.88 365 HIS A O 1
ATOM 2769 N N . GLY A 1 366 ? 4.735 8.036 6.915 1.00 94.00 366 GLY A N 1
ATOM 2770 C CA . GLY A 1 366 ? 6.048 8.440 7.456 1.00 94.00 366 GLY A CA 1
ATOM 2771 C C . GLY A 1 366 ? 6.292 8.030 8.917 1.00 94.00 366 GLY A C 1
ATOM 2772 O O . GLY A 1 366 ? 7.438 7.880 9.330 1.00 94.00 366 GLY A O 1
ATOM 2773 N N . GLU A 1 367 ? 5.221 7.794 9.683 1.00 94.56 367 GLU A N 1
ATOM 2774 C CA . GLU A 1 367 ? 5.269 7.485 11.123 1.00 94.56 367 GLU A CA 1
ATOM 2775 C C . GLU A 1 367 ? 4.507 6.189 11.450 1.00 94.56 367 GLU A C 1
ATOM 2777 O O . GLU A 1 367 ? 3.468 6.204 12.114 1.00 94.56 367 GLU A O 1
ATOM 2782 N N . GLY A 1 368 ? 4.966 5.050 10.929 1.00 95.81 368 GLY A N 1
ATOM 2783 C CA . GLY A 1 368 ? 4.287 3.762 11.130 1.00 95.81 368 GLY A CA 1
ATOM 2784 C C . GLY A 1 368 ? 5.093 2.709 11.871 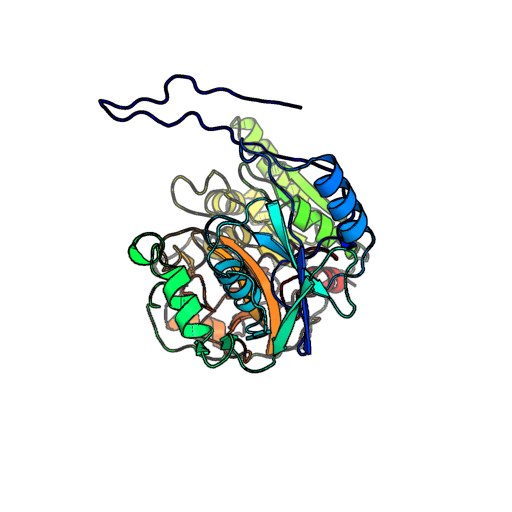1.00 95.81 368 GLY A C 1
ATOM 2785 O O . GLY A 1 368 ? 4.622 1.579 11.968 1.00 95.81 368 GLY A O 1
ATOM 2786 N N . LYS A 1 369 ? 6.290 3.042 12.367 1.00 96.56 369 LYS A N 1
ATOM 2787 C CA . LYS A 1 369 ? 7.124 2.104 13.120 1.00 96.56 369 LYS A CA 1
ATOM 2788 C C . LYS A 1 369 ? 6.460 1.779 14.452 1.00 96.56 369 LYS A C 1
ATOM 2790 O O . LYS A 1 369 ? 6.332 2.666 15.296 1.00 96.56 369 LYS A O 1
ATOM 2795 N N . PHE A 1 370 ? 6.065 0.525 14.654 1.00 97.56 370 PHE A N 1
ATOM 2796 C CA . PHE A 1 370 ? 5.597 0.049 15.950 1.00 97.56 370 PHE A CA 1
ATOM 2797 C C . PHE A 1 370 ? 6.757 -0.087 16.931 1.00 97.56 370 PHE A C 1
ATOM 2799 O O . PHE A 1 370 ? 7.801 -0.664 16.614 1.00 97.56 370 PHE A O 1
ATOM 2806 N N . TYR A 1 371 ? 6.542 0.441 18.133 1.00 95.81 371 TYR A N 1
ATOM 2807 C CA . TYR A 1 371 ? 7.457 0.345 19.256 1.00 95.81 371 TYR A CA 1
ATOM 2808 C C . TYR A 1 371 ? 6.682 0.067 20.544 1.00 95.81 371 TYR A C 1
ATOM 2810 O O . TYR A 1 371 ? 5.644 0.676 20.807 1.00 95.81 371 TYR A O 1
ATOM 2818 N N . ALA A 1 372 ? 7.226 -0.822 21.362 1.00 95.69 372 ALA A N 1
ATOM 2819 C CA . ALA A 1 372 ? 6.793 -1.104 22.720 1.00 95.69 372 ALA A CA 1
ATOM 2820 C C . ALA A 1 372 ? 8.019 -1.527 23.535 1.00 95.69 372 ALA A C 1
ATOM 2822 O O . ALA A 1 372 ? 9.003 -2.015 22.975 1.00 95.69 372 ALA A O 1
ATOM 2823 N N . ASN A 1 373 ? 7.968 -1.343 24.852 1.00 94.81 373 ASN A N 1
ATOM 2824 C CA . ASN A 1 373 ? 8.977 -1.922 25.732 1.00 94.81 373 ASN A CA 1
ATOM 2825 C C . ASN A 1 373 ? 8.785 -3.453 25.852 1.00 94.81 373 ASN A C 1
ATOM 2827 O O . ASN A 1 373 ? 7.743 -3.999 25.492 1.00 94.81 373 ASN A O 1
ATOM 2831 N N . GLU A 1 374 ? 9.794 -4.142 26.382 1.00 93.62 374 GLU A N 1
ATOM 2832 C CA . GLU A 1 374 ? 9.806 -5.602 26.565 1.00 93.62 374 GLU A CA 1
ATOM 2833 C C . GLU A 1 374 ? 8.626 -6.151 27.384 1.00 93.62 374 GLU A C 1
ATOM 2835 O O . GLU A 1 374 ? 8.119 -7.237 27.100 1.00 93.62 374 GLU A O 1
ATOM 2840 N N . GLU A 1 375 ? 8.195 -5.430 28.420 1.00 95.00 375 GLU A N 1
ATOM 2841 C CA . GLU A 1 375 ? 7.096 -5.860 29.289 1.00 95.00 375 GLU A CA 1
ATOM 2842 C C . GLU A 1 375 ? 5.761 -5.812 28.539 1.00 95.00 375 GLU A C 1
ATOM 2844 O O . GLU A 1 375 ? 5.031 -6.808 28.502 1.00 95.00 375 GLU A O 1
ATOM 2849 N N . ASP A 1 376 ? 5.486 -4.693 27.868 1.00 94.81 376 ASP A N 1
ATOM 2850 C CA . ASP A 1 376 ? 4.301 -4.525 27.033 1.00 94.81 376 ASP A CA 1
ATOM 2851 C C . ASP A 1 376 ? 4.303 -5.504 25.859 1.00 94.81 376 ASP A C 1
ATOM 2853 O O . ASP A 1 376 ? 3.273 -6.110 25.570 1.00 94.81 376 ASP A O 1
ATOM 2857 N N . LEU A 1 377 ? 5.450 -5.727 25.212 1.00 96.12 377 LEU A N 1
ATOM 2858 C CA . LEU A 1 377 ? 5.570 -6.690 24.119 1.00 96.12 377 LEU A CA 1
ATOM 2859 C C . LEU A 1 377 ? 5.205 -8.109 24.575 1.00 96.12 377 LEU A C 1
ATOM 2861 O O . LEU A 1 377 ? 4.408 -8.784 23.918 1.00 96.12 377 LEU A O 1
ATOM 2865 N N . ARG A 1 378 ? 5.734 -8.558 25.721 1.00 95.81 378 ARG A N 1
ATOM 2866 C CA . ARG A 1 378 ? 5.387 -9.869 26.295 1.00 95.81 378 ARG A CA 1
ATOM 2867 C C . ARG A 1 378 ? 3.915 -9.955 26.657 1.00 95.81 378 ARG A C 1
ATOM 2869 O O . ARG A 1 378 ? 3.301 -10.992 26.417 1.00 95.81 378 ARG A O 1
ATOM 2876 N N . SER A 1 379 ? 3.354 -8.883 27.212 1.00 96.19 379 SER A N 1
ATOM 2877 C CA . SER A 1 379 ? 1.931 -8.803 27.536 1.00 96.19 379 SER A CA 1
ATOM 2878 C C . SER A 1 379 ? 1.074 -8.951 26.276 1.00 96.19 379 SER A C 1
ATOM 2880 O O . SER A 1 379 ? 0.241 -9.854 26.213 1.00 96.19 379 SER A O 1
ATOM 2882 N N . LEU A 1 380 ? 1.352 -8.160 25.232 1.00 97.75 380 LEU A N 1
ATOM 2883 C CA . LEU A 1 380 ? 0.662 -8.207 23.938 1.00 97.75 380 LEU A CA 1
ATOM 2884 C C . LEU A 1 380 ? 0.759 -9.589 23.276 1.00 97.75 380 LEU A C 1
ATOM 2886 O O . LEU A 1 380 ? -0.221 -10.082 22.716 1.00 97.75 380 LEU A O 1
ATOM 2890 N N . ALA A 1 381 ? 1.929 -10.228 23.336 1.00 97.31 381 ALA A N 1
ATOM 2891 C CA . ALA A 1 381 ? 2.122 -11.574 22.811 1.00 97.31 381 ALA A CA 1
ATOM 2892 C C . ALA A 1 381 ? 1.310 -12.612 23.607 1.00 97.31 381 ALA A C 1
ATOM 2894 O O . ALA A 1 381 ? 0.574 -13.407 23.018 1.00 97.31 381 ALA A O 1
ATOM 2895 N N . ALA A 1 382 ? 1.386 -12.573 24.941 1.00 96.62 382 ALA A N 1
ATOM 2896 C CA . ALA A 1 382 ? 0.703 -13.512 25.831 1.00 96.62 382 ALA A CA 1
ATOM 2897 C C . ALA A 1 382 ? -0.827 -13.412 25.743 1.00 96.62 382 ALA A C 1
ATOM 2899 O O . ALA A 1 382 ? -1.524 -14.422 25.850 1.00 96.62 382 ALA A O 1
ATOM 2900 N N . THR A 1 383 ? -1.359 -12.211 25.520 1.00 96.06 383 THR A N 1
ATOM 2901 C CA . THR A 1 383 ? -2.794 -11.987 25.324 1.00 96.06 383 THR A CA 1
ATOM 2902 C C . THR A 1 383 ? -3.232 -12.190 23.878 1.00 96.06 383 THR A C 1
ATOM 2904 O O . THR A 1 383 ? -4.427 -12.117 23.611 1.00 96.06 383 THR A O 1
ATOM 2907 N N . GLY A 1 384 ? -2.320 -12.474 22.941 1.00 97.19 384 GLY A N 1
ATOM 2908 C CA . GLY A 1 384 ? -2.640 -12.667 21.526 1.00 97.19 384 GLY A CA 1
ATOM 2909 C C . GLY A 1 384 ? -3.083 -11.391 20.806 1.00 97.19 384 GLY A C 1
ATOM 2910 O O . GLY A 1 384 ? -3.798 -11.480 19.809 1.00 97.19 384 GLY A O 1
ATOM 2911 N N . GLN A 1 385 ? -2.673 -10.223 21.302 1.00 98.44 385 GLN A N 1
ATOM 2912 C CA . GLN A 1 385 ? -2.981 -8.914 20.725 1.00 98.44 385 GLN A CA 1
ATOM 2913 C C . GLN A 1 385 ? -2.119 -8.569 19.508 1.00 98.44 385 GLN A C 1
ATOM 2915 O O . GLN A 1 385 ? -2.450 -7.631 18.790 1.00 98.44 385 GLN A O 1
ATOM 2920 N N . ILE A 1 386 ? -1.034 -9.303 19.245 1.00 98.69 386 ILE A N 1
ATOM 2921 C CA . ILE A 1 386 ? -0.240 -9.137 18.021 1.00 98.69 386 ILE A CA 1
ATOM 2922 C C . ILE A 1 386 ? -1.021 -9.732 16.848 1.00 98.69 386 ILE A C 1
ATOM 2924 O O . ILE A 1 386 ? -1.112 -10.950 16.703 1.00 98.69 386 ILE A O 1
ATOM 2928 N N . ALA A 1 387 ? -1.625 -8.861 16.039 1.00 98.56 387 ALA A N 1
ATOM 2929 C CA . ALA A 1 387 ? -2.587 -9.249 15.014 1.00 98.56 387 ALA A CA 1
ATOM 2930 C C . ALA A 1 387 ? -1.901 -9.640 13.702 1.00 98.56 387 ALA A C 1
ATOM 2932 O O . ALA A 1 387 ? -2.270 -10.644 13.091 1.00 98.56 387 ALA A O 1
ATOM 2933 N N . THR A 1 388 ? -0.895 -8.870 13.286 1.00 98.81 388 THR A N 1
ATOM 2934 C CA . THR A 1 388 ? -0.223 -9.021 11.991 1.00 98.81 388 THR A CA 1
ATOM 2935 C C . THR A 1 388 ? 1.257 -8.671 12.069 1.00 98.81 388 THR A C 1
ATOM 2937 O O . THR A 1 388 ? 1.659 -7.775 12.818 1.00 98.81 388 THR A O 1
ATOM 2940 N N . GLN A 1 389 ? 2.069 -9.358 11.264 1.00 98.75 389 GLN A N 1
ATOM 2941 C CA . GLN A 1 389 ? 3.504 -9.088 11.128 1.00 98.75 389 GLN A CA 1
ATOM 2942 C C . GLN A 1 389 ? 3.921 -8.988 9.658 1.00 98.75 389 GLN A C 1
ATOM 2944 O O . GLN A 1 389 ? 3.401 -9.741 8.839 1.00 98.75 389 GLN A O 1
ATOM 2949 N N . TYR A 1 390 ? 4.860 -8.100 9.326 1.00 98.50 390 TYR A N 1
ATOM 2950 C CA . TYR A 1 390 ? 5.552 -8.081 8.034 1.00 98.50 390 TYR A CA 1
ATOM 2951 C C . TYR A 1 390 ? 6.339 -9.372 7.824 1.00 98.50 390 TYR A C 1
ATOM 2953 O O . TYR A 1 390 ? 6.867 -9.923 8.790 1.00 98.50 390 TYR A O 1
ATOM 2961 N N . THR A 1 391 ? 6.438 -9.845 6.583 1.00 98.06 391 THR A N 1
ATOM 2962 C CA . THR A 1 391 ? 7.159 -11.081 6.258 1.00 98.06 391 THR A CA 1
ATOM 2963 C C . THR A 1 391 ? 8.033 -10.956 5.026 1.00 98.06 391 THR A C 1
ATOM 2965 O O . THR A 1 391 ? 7.747 -10.171 4.125 1.00 98.06 391 THR A O 1
ATOM 2968 N N . ASP A 1 392 ? 9.050 -11.809 4.954 1.00 96.12 392 ASP A N 1
ATOM 2969 C CA . ASP A 1 392 ? 9.759 -12.081 3.710 1.00 96.12 392 ASP A CA 1
ATOM 2970 C C . ASP A 1 392 ? 8.887 -12.853 2.697 1.00 96.12 392 ASP A C 1
ATOM 2972 O O . ASP A 1 392 ? 7.720 -13.184 2.947 1.00 96.12 392 ASP A O 1
ATOM 2976 N N . LEU A 1 393 ? 9.476 -13.176 1.541 1.00 91.44 393 LEU A N 1
ATOM 2977 C CA . LEU A 1 393 ? 8.824 -13.948 0.475 1.00 91.44 393 LEU A CA 1
ATOM 2978 C C . LEU A 1 393 ? 8.478 -15.394 0.873 1.00 91.44 393 LEU A C 1
ATOM 2980 O O . LEU A 1 393 ? 7.670 -16.030 0.199 1.00 91.44 393 LEU A O 1
ATOM 2984 N N . SER A 1 394 ? 9.077 -15.924 1.944 1.00 94.62 394 SER A N 1
ATOM 2985 C CA . SER A 1 394 ? 8.770 -17.250 2.494 1.00 94.62 394 SER A CA 1
ATOM 2986 C C . SER A 1 394 ? 7.646 -17.219 3.539 1.00 94.62 394 SER A C 1
ATOM 2988 O O . SER A 1 394 ? 7.238 -18.264 4.051 1.00 94.62 394 SER A O 1
ATOM 2990 N N . GLY A 1 395 ? 7.121 -16.028 3.847 1.00 96.19 395 GLY A N 1
ATOM 2991 C CA . GLY A 1 395 ? 6.071 -15.827 4.839 1.00 96.19 395 GLY A CA 1
ATOM 2992 C C . GLY A 1 395 ? 6.576 -15.815 6.282 1.00 96.19 395 GLY A C 1
ATOM 2993 O O . GLY A 1 395 ? 5.764 -15.932 7.201 1.00 96.19 395 GLY A O 1
ATOM 2994 N N . GLN A 1 396 ? 7.889 -15.685 6.504 1.00 97.50 396 GLN A N 1
ATOM 2995 C CA . GLN A 1 396 ? 8.464 -15.589 7.847 1.00 97.50 396 GLN A CA 1
ATOM 2996 C C . GLN A 1 396 ? 8.616 -14.124 8.278 1.00 97.50 396 GLN A C 1
ATOM 2998 O O . GLN A 1 396 ? 9.064 -13.302 7.474 1.00 97.50 396 GLN A O 1
ATOM 3003 N N . PRO A 1 397 ? 8.263 -13.770 9.532 1.00 98.00 397 PRO A N 1
ATOM 3004 C CA . PRO A 1 397 ? 8.589 -12.470 10.102 1.00 98.00 397 PRO A CA 1
ATOM 3005 C C . PRO A 1 397 ? 10.062 -12.126 9.951 1.00 98.00 397 PRO A C 1
ATOM 3007 O O . PRO A 1 397 ? 10.928 -12.954 10.220 1.00 98.00 397 PRO A O 1
ATOM 3010 N N . THR A 1 398 ? 10.344 -10.896 9.537 1.00 96.44 398 THR A N 1
ATOM 3011 C CA . THR A 1 398 ? 11.716 -10.468 9.267 1.00 96.44 398 THR A CA 1
ATOM 3012 C C . THR A 1 398 ? 11.924 -9.002 9.610 1.00 96.44 398 THR A C 1
ATOM 3014 O O . THR A 1 398 ? 11.025 -8.174 9.455 1.00 96.44 398 THR A O 1
ATOM 3017 N N . MET A 1 399 ? 13.131 -8.679 10.067 1.00 96.00 399 MET A N 1
ATOM 3018 C CA . MET A 1 399 ? 13.584 -7.297 10.227 1.00 96.00 399 MET A CA 1
ATOM 3019 C C . MET A 1 399 ? 14.255 -6.748 8.966 1.00 96.00 399 MET A C 1
ATOM 3021 O O . MET A 1 399 ? 14.600 -5.573 8.943 1.00 96.00 399 MET A O 1
ATOM 3025 N N . ALA A 1 400 ? 14.428 -7.567 7.924 1.00 94.19 400 ALA A N 1
ATOM 3026 C CA . ALA A 1 400 ? 15.058 -7.137 6.686 1.00 94.19 400 ALA A CA 1
ATOM 3027 C C . ALA A 1 400 ? 14.276 -5.956 6.065 1.00 94.19 400 ALA A C 1
ATOM 3029 O O . ALA A 1 400 ? 13.060 -6.070 5.855 1.00 94.19 400 ALA A O 1
ATOM 3030 N N . PRO A 1 401 ? 14.928 -4.810 5.808 1.00 91.12 401 PRO A N 1
ATOM 3031 C CA . PRO A 1 401 ? 14.249 -3.553 5.486 1.00 91.12 401 PRO A CA 1
ATOM 3032 C C . PRO A 1 401 ? 13.528 -3.577 4.132 1.00 91.12 401 PRO A C 1
ATOM 3034 O O . PRO A 1 401 ? 12.566 -2.837 3.917 1.00 91.12 401 PRO A O 1
ATOM 3037 N N . GLU A 1 402 ? 13.920 -4.476 3.228 1.00 90.56 402 GLU A N 1
ATOM 3038 C CA . GLU A 1 402 ? 13.206 -4.746 1.983 1.00 90.56 402 GLU A CA 1
ATOM 3039 C C . GLU A 1 402 ? 11.789 -5.306 2.206 1.00 90.56 402 GLU A C 1
ATOM 3041 O O . GLU A 1 402 ? 10.931 -5.126 1.339 1.00 90.56 402 GLU A O 1
ATOM 3046 N N . PHE A 1 403 ? 11.520 -5.927 3.359 1.00 94.75 403 PHE A N 1
ATOM 3047 C CA . PHE A 1 403 ? 10.248 -6.578 3.697 1.00 94.75 403 PHE A CA 1
ATOM 3048 C C . PHE A 1 403 ? 9.537 -5.939 4.900 1.00 94.75 403 PHE A C 1
ATOM 3050 O O . PHE A 1 403 ? 8.308 -5.944 4.952 1.00 94.75 403 PHE A O 1
ATOM 3057 N N . ASN A 1 404 ? 10.289 -5.341 5.830 1.00 95.88 404 ASN A N 1
ATOM 3058 C CA . ASN A 1 404 ? 9.797 -4.523 6.939 1.00 95.88 404 ASN A CA 1
ATOM 3059 C C . ASN A 1 404 ? 10.126 -3.043 6.666 1.00 95.88 404 ASN A C 1
ATOM 3061 O O . ASN A 1 404 ? 11.098 -2.505 7.199 1.00 95.88 404 ASN A O 1
ATOM 3065 N N . PRO A 1 405 ? 9.325 -2.358 5.832 1.00 92.38 405 PRO A N 1
ATOM 3066 C CA . PRO A 1 405 ? 9.709 -1.079 5.236 1.00 92.38 405 PRO A CA 1
ATOM 3067 C C . PRO A 1 405 ? 9.742 0.088 6.228 1.00 92.38 405 PRO A C 1
ATOM 3069 O O . PRO A 1 405 ? 10.135 1.194 5.866 1.00 92.38 405 PRO A O 1
ATOM 3072 N N . ASN A 1 406 ? 9.270 -0.123 7.456 1.00 94.56 406 ASN A N 1
ATOM 3073 C CA . ASN A 1 406 ? 9.202 0.911 8.476 1.00 94.56 406 ASN A CA 1
ATOM 3074 C C . ASN A 1 406 ? 10.041 0.604 9.722 1.00 94.56 406 ASN A C 1
ATOM 3076 O O . ASN A 1 406 ? 10.134 1.465 10.594 1.00 94.56 406 ASN A O 1
ATOM 3080 N N . GLY A 1 407 ? 10.653 -0.583 9.797 1.00 94.94 407 GLY A N 1
ATOM 3081 C CA . GLY A 1 407 ? 11.502 -0.981 10.916 1.00 94.94 407 GLY A CA 1
ATOM 3082 C C . GLY A 1 407 ? 10.746 -1.295 12.210 1.00 94.94 407 GLY A C 1
ATOM 3083 O O . GLY A 1 407 ? 11.300 -1.159 13.301 1.00 94.94 407 GLY A O 1
ATOM 3084 N N . SER A 1 408 ? 9.471 -1.689 12.126 1.00 96.69 408 SER A N 1
ATOM 3085 C CA . SER A 1 408 ? 8.679 -2.070 13.306 1.00 96.69 408 SER A CA 1
ATOM 3086 C C . SER A 1 408 ? 9.313 -3.240 14.048 1.00 96.69 408 SER A C 1
ATOM 3088 O O . SER A 1 408 ? 9.693 -4.230 13.419 1.00 96.69 408 SER A O 1
ATOM 3090 N N . ILE A 1 409 ? 9.397 -3.146 15.378 1.00 95.94 409 ILE A N 1
ATOM 3091 C CA . ILE A 1 409 ? 10.024 -4.185 16.207 1.00 95.94 409 ILE A CA 1
ATOM 3092 C C . ILE A 1 409 ? 9.301 -5.526 16.040 1.00 95.94 409 ILE A C 1
ATOM 3094 O O . ILE A 1 409 ? 8.073 -5.565 15.927 1.00 95.94 409 ILE A O 1
ATOM 3098 N N . HIS A 1 410 ? 10.063 -6.622 15.986 1.00 97.12 410 HIS A N 1
ATOM 3099 C CA . HIS A 1 410 ? 9.565 -7.974 15.691 1.00 97.12 410 HIS A CA 1
ATOM 3100 C C . HIS A 1 410 ? 8.646 -8.035 14.459 1.00 97.12 410 HIS A C 1
ATOM 3102 O O . HIS A 1 410 ? 7.718 -8.844 14.405 1.00 97.12 410 HIS A O 1
ATOM 3108 N N . ALA A 1 411 ? 8.866 -7.150 13.483 1.00 97.81 411 ALA A N 1
ATOM 3109 C CA . ALA A 1 411 ? 8.040 -7.021 12.292 1.00 97.81 411 ALA A CA 1
ATOM 3110 C C . ALA A 1 411 ? 6.547 -6.742 12.574 1.00 97.81 411 ALA A C 1
ATOM 3112 O O . ALA A 1 411 ? 5.714 -7.027 11.723 1.00 97.81 411 ALA A O 1
ATOM 3113 N N . ILE A 1 412 ? 6.166 -6.212 13.741 1.00 98.50 412 ILE A N 1
ATOM 3114 C CA . ILE A 1 412 ? 4.752 -6.008 14.106 1.00 98.50 412 ILE A CA 1
ATOM 3115 C C . ILE A 1 412 ? 4.128 -4.901 13.254 1.00 98.50 412 ILE A C 1
ATOM 3117 O O . ILE A 1 412 ? 4.572 -3.759 13.276 1.00 98.50 412 ILE A O 1
ATOM 3121 N N . GLU A 1 413 ? 3.052 -5.221 12.541 1.00 98.44 413 GLU A N 1
ATOM 3122 C CA . GLU A 1 413 ? 2.346 -4.266 11.680 1.00 98.44 413 GLU A CA 1
ATOM 3123 C C . GLU A 1 413 ? 1.051 -3.741 12.311 1.00 98.44 413 GLU A C 1
ATOM 3125 O O . GLU A 1 413 ? 0.654 -2.594 12.092 1.00 98.44 413 GLU A O 1
ATOM 3130 N N . GLY A 1 414 ? 0.376 -4.584 13.087 1.00 98.56 414 GLY A N 1
ATOM 3131 C CA . GLY A 1 414 ? -0.935 -4.288 13.640 1.00 98.56 414 GLY A CA 1
ATOM 3132 C C . GLY A 1 414 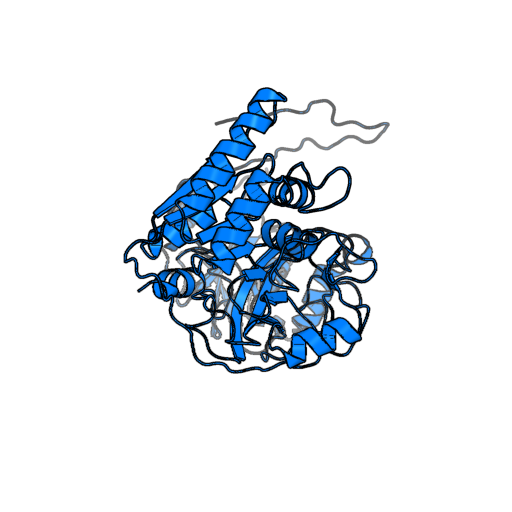? -1.196 -5.068 14.917 1.00 98.56 414 GLY A C 1
ATOM 3133 O O . GLY A 1 414 ? -0.709 -6.187 15.107 1.00 98.56 414 GLY A O 1
ATOM 3134 N N . ILE A 1 415 ? -1.983 -4.461 15.801 1.00 98.75 415 ILE A N 1
ATOM 3135 C CA . ILE A 1 415 ? -2.342 -5.025 17.101 1.00 98.75 415 ILE A CA 1
ATOM 3136 C C . ILE A 1 415 ? -3.831 -4.804 17.403 1.00 98.75 415 ILE A C 1
ATOM 3138 O O . ILE A 1 415 ? -4.466 -3.886 16.875 1.00 98.75 415 ILE A O 1
ATOM 3142 N N . SER A 1 416 ? -4.403 -5.647 18.259 1.00 98.50 416 SER A N 1
ATOM 3143 C CA . SER A 1 416 ? -5.786 -5.546 18.732 1.00 98.50 416 SER A CA 1
ATOM 3144 C C . SER A 1 416 ? -5.872 -5.248 20.227 1.00 98.50 416 SER A C 1
ATOM 3146 O O . SER A 1 416 ? -4.902 -5.409 20.963 1.00 98.50 416 SER A O 1
ATOM 3148 N N . SER A 1 417 ? -7.054 -4.843 20.696 1.00 98.12 417 SER A N 1
ATOM 3149 C CA . SER A 1 417 ? -7.342 -4.736 22.131 1.00 98.12 417 SER A CA 1
ATOM 3150 C C . SER A 1 417 ? -7.408 -6.085 22.825 1.00 98.12 417 SER A C 1
ATOM 3152 O O . SER A 1 417 ? -7.631 -7.087 22.149 1.00 98.12 417 SER A O 1
ATOM 3154 N N . PRO A 1 418 ? -7.291 -6.140 24.170 1.00 96.44 418 PRO A N 1
ATOM 3155 C CA . PRO A 1 418 ? -7.330 -7.406 24.910 1.00 96.44 418 PRO A CA 1
ATOM 3156 C C . PRO A 1 418 ? -8.609 -8.225 24.668 1.00 96.44 418 PRO A C 1
ATOM 3158 O O . PRO A 1 418 ? -8.637 -9.438 24.849 1.00 96.44 418 PRO A O 1
ATOM 3161 N N . CYS A 1 419 ? -9.697 -7.560 24.264 1.00 93.94 419 CYS A N 1
ATOM 3162 C CA . CYS A 1 419 ? -10.961 -8.204 23.898 1.00 93.94 419 CYS A CA 1
ATOM 3163 C C . CYS A 1 419 ? -11.130 -8.445 22.385 1.00 93.94 419 CYS A C 1
ATOM 3165 O O . CYS A 1 419 ? -12.179 -8.932 21.968 1.00 93.94 419 CYS A O 1
ATOM 3167 N N . GLY A 1 420 ? -10.154 -8.054 21.564 1.00 96.75 420 GLY A N 1
ATOM 3168 C CA . GLY A 1 420 ? -10.134 -8.188 20.107 1.00 96.75 420 GLY A CA 1
ATOM 3169 C C . GLY A 1 420 ? -10.970 -7.167 19.324 1.00 96.75 420 GLY A C 1
ATOM 3170 O O . GLY A 1 420 ? -10.780 -7.036 18.119 1.00 96.75 420 GLY A O 1
ATOM 3171 N N . ARG A 1 421 ? -11.894 -6.432 19.960 1.00 97.81 421 ARG A N 1
ATOM 3172 C CA . ARG A 1 421 ? -12.905 -5.599 19.264 1.00 97.81 421 ARG A CA 1
ATOM 3173 C C . ARG A 1 421 ? -12.389 -4.270 18.705 1.00 97.81 421 ARG A C 1
ATOM 3175 O O . ARG A 1 421 ? -13.036 -3.681 17.840 1.00 97.81 421 ARG A O 1
ATOM 3182 N N . VAL A 1 422 ? -11.236 -3.809 19.184 1.00 98.75 422 VAL A N 1
ATOM 3183 C CA . VAL A 1 422 ? -10.525 -2.659 18.613 1.00 98.75 422 VAL A CA 1
ATOM 3184 C C . VAL A 1 422 ? -9.324 -3.206 17.855 1.00 98.75 422 VAL A C 1
ATOM 3186 O O . VAL A 1 422 ? -8.523 -3.912 18.461 1.00 98.75 422 VAL A O 1
ATOM 3189 N N . LEU A 1 423 ? -9.197 -2.898 16.567 1.00 98.81 423 LEU A N 1
ATOM 3190 C CA . LEU A 1 423 ? -8.031 -3.262 15.760 1.00 98.81 423 LEU A CA 1
ATOM 3191 C C . LEU A 1 423 ? -7.380 -2.001 15.195 1.00 98.81 423 LEU A C 1
ATOM 3193 O O . LEU A 1 423 ? -8.059 -1.149 14.620 1.00 98.81 423 LEU A O 1
ATOM 3197 N N . GLY A 1 424 ? -6.064 -1.904 15.354 1.00 98.75 424 GLY A N 1
ATOM 3198 C CA . GLY A 1 424 ? -5.237 -0.876 14.745 1.00 98.75 424 GLY A CA 1
ATOM 3199 C C . GLY A 1 424 ? -4.204 -1.506 13.818 1.00 98.75 424 GLY A C 1
ATOM 3200 O O . GLY A 1 424 ? -3.527 -2.454 14.216 1.00 98.75 424 GLY A O 1
ATOM 3201 N N . LYS A 1 425 ? -4.092 -1.001 12.587 1.00 98.56 425 LYS A N 1
ATOM 3202 C CA . LYS A 1 425 ? -3.097 -1.476 11.619 1.00 98.56 425 LYS A CA 1
ATOM 3203 C C . LYS A 1 425 ? -2.620 -0.377 10.665 1.00 98.56 425 LYS A C 1
ATOM 3205 O O . LYS A 1 425 ? -3.343 0.588 10.431 1.00 98.56 425 LYS A O 1
ATOM 3210 N N . MET A 1 426 ? -1.413 -0.501 10.120 1.00 98.31 426 MET A N 1
ATOM 3211 C CA . MET A 1 426 ? -0.817 0.493 9.211 1.00 98.31 426 MET A CA 1
ATOM 3212 C C . MET A 1 426 ? -1.157 0.263 7.737 1.00 98.31 426 MET A C 1
ATOM 3214 O O . MET A 1 426 ? -1.330 1.222 6.988 1.00 98.31 426 MET A O 1
ATOM 3218 N N . GLY A 1 427 ? -1.261 -0.995 7.324 1.00 97.94 427 GLY A N 1
ATOM 3219 C CA . GLY A 1 427 ? -1.564 -1.395 5.959 1.00 97.94 427 GLY A CA 1
ATOM 3220 C C . GLY A 1 427 ? -3.002 -1.062 5.571 1.00 97.94 427 GLY A C 1
ATOM 3221 O O . GLY A 1 427 ? -3.941 -1.372 6.306 1.00 97.94 427 GLY A O 1
ATOM 3222 N N . HIS A 1 428 ? -3.162 -0.464 4.395 1.00 98.31 428 HIS A N 1
ATOM 3223 C CA . HIS A 1 428 ? -4.430 0.021 3.868 1.00 98.31 428 HIS A CA 1
ATOM 3224 C C . HIS A 1 428 ? -5.233 -1.081 3.169 1.00 98.31 428 HIS A C 1
ATOM 3226 O O . HIS A 1 428 ? -5.286 -1.152 1.940 1.00 98.31 428 HIS A O 1
ATOM 3232 N N . THR A 1 429 ? -5.889 -1.938 3.949 1.00 97.50 429 THR A N 1
ATOM 3233 C CA . THR A 1 429 ? -6.776 -2.992 3.425 1.00 97.50 429 THR A CA 1
ATOM 3234 C C . THR A 1 429 ? -7.959 -2.430 2.621 1.00 97.50 429 THR A C 1
ATOM 3236 O O . THR A 1 429 ? -8.524 -3.119 1.778 1.00 97.50 429 THR A O 1
ATOM 3239 N N . GLU A 1 430 ? -8.351 -1.175 2.852 1.00 97.62 430 GLU A N 1
ATOM 3240 C CA . GLU A 1 430 ? -9.392 -0.478 2.090 1.00 97.62 430 GLU A CA 1
ATOM 3241 C C . GLU A 1 430 ? -8.953 -0.075 0.678 1.00 97.62 430 GLU A C 1
ATOM 3243 O O . GLU A 1 430 ? -9.806 0.073 -0.198 1.00 97.62 430 GLU A O 1
ATOM 3248 N N . ARG A 1 431 ? -7.644 0.080 0.426 1.00 96.25 431 ARG A N 1
ATOM 3249 C CA . ARG A 1 431 ? -7.093 0.486 -0.881 1.00 96.25 431 ARG A CA 1
ATOM 3250 C C . ARG A 1 431 ? -6.987 -0.709 -1.825 1.00 96.25 431 ARG A C 1
ATOM 3252 O O . ARG A 1 431 ? -5.910 -1.066 -2.295 1.00 96.25 431 ARG A O 1
ATOM 3259 N N . GLN A 1 432 ? -8.130 -1.326 -2.097 1.00 90.94 432 GLN A N 1
ATOM 3260 C CA . GLN A 1 432 ? -8.249 -2.521 -2.923 1.00 90.94 432 GLN A CA 1
ATOM 3261 C C . GLN A 1 432 ? -9.289 -2.354 -4.036 1.00 90.94 432 GLN A C 1
ATOM 3263 O O . GLN A 1 432 ? -10.184 -1.505 -3.996 1.00 90.94 432 GLN A O 1
ATOM 3268 N N . GLY A 1 433 ? -9.173 -3.194 -5.058 1.00 88.25 433 GLY A N 1
ATOM 3269 C CA . GLY A 1 433 ? -10.107 -3.249 -6.173 1.00 88.25 433 GLY A CA 1
ATOM 3270 C C . GLY A 1 433 ? -9.662 -4.267 -7.221 1.00 88.25 433 GLY A C 1
ATOM 3271 O O . GLY A 1 433 ? -8.496 -4.653 -7.233 1.00 88.25 433 GLY A O 1
ATOM 3272 N N . PRO A 1 434 ? -10.564 -4.685 -8.124 1.00 86.12 434 PRO A N 1
ATOM 3273 C CA . PRO A 1 434 ? -10.286 -5.747 -9.096 1.00 86.12 434 PRO A CA 1
ATOM 3274 C C . PRO A 1 434 ? -9.120 -5.432 -10.045 1.00 86.12 434 PRO A C 1
ATOM 3276 O O . PRO A 1 434 ? -8.446 -6.347 -10.504 1.00 86.12 434 PRO A O 1
ATOM 3279 N N . ASP A 1 435 ? -8.870 -4.148 -10.315 1.00 89.12 435 ASP A N 1
ATOM 3280 C CA . ASP A 1 435 ? -7.803 -3.684 -11.210 1.00 89.12 435 ASP A CA 1
ATOM 3281 C C . ASP A 1 435 ? -6.674 -2.935 -10.468 1.00 89.12 435 ASP A C 1
ATOM 3283 O O . ASP A 1 435 ? -5.848 -2.277 -11.100 1.00 89.12 435 ASP A O 1
ATOM 3287 N N . VAL A 1 436 ? -6.626 -3.004 -9.133 1.00 91.31 436 VAL A N 1
ATOM 3288 C CA . VAL A 1 436 ? -5.610 -2.326 -8.309 1.00 91.31 436 VAL A CA 1
ATOM 3289 C C . VAL A 1 436 ? -4.479 -3.298 -7.988 1.00 91.31 436 VAL A C 1
ATOM 3291 O O . VAL A 1 436 ? -4.735 -4.427 -7.587 1.00 91.31 436 VAL A O 1
ATOM 3294 N N . GLY A 1 437 ? -3.226 -2.866 -8.166 1.00 90.75 437 GLY A N 1
ATOM 3295 C CA . GLY A 1 437 ? -2.059 -3.693 -7.837 1.00 90.75 437 GLY A CA 1
ATOM 3296 C C . GLY A 1 437 ? -1.915 -4.945 -8.709 1.00 90.75 437 GLY A C 1
ATOM 3297 O O . GLY A 1 437 ? -1.345 -5.924 -8.255 1.00 90.75 437 GLY A O 1
ATOM 3298 N N . ARG A 1 438 ? -2.415 -4.941 -9.957 1.00 88.00 438 ARG A N 1
ATOM 3299 C CA . ARG A 1 438 ? -2.397 -6.117 -10.861 1.00 88.00 438 ARG A CA 1
ATOM 3300 C C . ARG A 1 438 ? -1.007 -6.725 -11.094 1.00 88.00 438 ARG A C 1
ATOM 3302 O O . ARG A 1 438 ? -0.918 -7.896 -11.446 1.00 88.00 438 ARG A O 1
ATOM 3309 N N . ASN A 1 439 ? 0.049 -5.927 -10.966 1.00 87.25 439 ASN A N 1
ATOM 3310 C CA . ASN A 1 439 ? 1.444 -6.349 -11.106 1.00 87.25 439 ASN A CA 1
ATOM 3311 C C . ASN A 1 439 ? 2.074 -6.815 -9.781 1.00 87.25 439 ASN A C 1
ATOM 3313 O O . ASN A 1 439 ? 3.249 -7.165 -9.757 1.00 87.25 439 ASN A O 1
ATOM 3317 N N . ILE A 1 440 ? 1.316 -6.809 -8.686 1.00 90.56 440 ILE A N 1
ATOM 3318 C CA . ILE A 1 440 ? 1.733 -7.349 -7.398 1.00 90.56 440 ILE A CA 1
ATOM 3319 C C . ILE A 1 440 ? 1.238 -8.793 -7.324 1.00 90.56 440 ILE A C 1
ATOM 3321 O O . ILE A 1 440 ? 0.050 -9.070 -7.488 1.00 90.56 440 ILE A O 1
ATOM 3325 N N . SER A 1 441 ? 2.163 -9.725 -7.115 1.00 87.75 441 SER A N 1
ATOM 3326 C CA . SER A 1 441 ? 1.862 -11.149 -6.965 1.00 87.75 441 SER A CA 1
ATOM 3327 C C . SER A 1 441 ? 1.204 -11.442 -5.609 1.00 87.75 441 SER A C 1
ATOM 3329 O O . SER A 1 441 ? 1.099 -10.565 -4.757 1.00 87.75 441 SER A O 1
ATOM 3331 N N . GLY A 1 442 ? 0.750 -12.678 -5.383 1.00 91.31 442 GLY A N 1
ATOM 3332 C CA . GLY A 1 442 ? 0.179 -13.114 -4.102 1.00 91.31 442 GLY A CA 1
ATOM 3333 C C . GLY A 1 442 ? -1.264 -12.662 -3.845 1.00 91.31 442 GLY A C 1
ATOM 3334 O O . GLY A 1 442 ? -1.986 -12.252 -4.752 1.00 91.31 442 GLY A O 1
ATOM 3335 N N . ASN A 1 443 ? -1.714 -12.805 -2.597 1.00 95.06 443 ASN A N 1
ATOM 3336 C CA . ASN A 1 443 ? -3.093 -12.511 -2.215 1.00 95.06 443 ASN A CA 1
ATOM 3337 C C . ASN A 1 443 ? -3.249 -11.051 -1.769 1.00 95.06 443 ASN A C 1
ATOM 3339 O O . ASN A 1 443 ? -2.802 -10.683 -0.688 1.00 95.06 443 ASN A O 1
ATOM 3343 N N . LEU A 1 444 ? -3.921 -10.227 -2.569 1.00 95.31 444 LEU A N 1
ATOM 3344 C CA . LEU A 1 444 ? -4.209 -8.825 -2.230 1.00 95.31 444 LEU A CA 1
ATOM 3345 C C . LEU A 1 444 ? -5.450 -8.664 -1.337 1.00 95.31 444 LEU A C 1
ATOM 3347 O O . LEU A 1 444 ? -5.662 -7.605 -0.753 1.00 95.31 444 LEU A O 1
ATOM 3351 N N . TYR A 1 445 ? -6.292 -9.697 -1.238 1.00 95.69 445 TYR A N 1
ATOM 3352 C CA . TYR A 1 445 ? -7.554 -9.624 -0.514 1.00 95.69 445 TYR A CA 1
ATOM 3353 C C . TYR A 1 445 ? -7.385 -10.081 0.932 1.00 95.69 445 TYR A C 1
ATOM 3355 O O . TYR A 1 445 ? -7.075 -11.245 1.199 1.00 95.69 445 TYR A O 1
ATOM 3363 N N . GLN A 1 446 ? -7.657 -9.175 1.870 1.00 96.88 446 GLN A N 1
ATOM 3364 C CA . GLN A 1 446 ? -7.799 -9.483 3.289 1.00 96.88 446 GLN A CA 1
ATOM 3365 C C . GLN A 1 446 ? -9.271 -9.266 3.691 1.00 96.88 446 GLN A C 1
ATOM 3367 O O . GLN A 1 446 ? -9.768 -8.142 3.566 1.00 96.88 446 GLN A O 1
ATOM 3372 N N . PRO A 1 447 ? -9.990 -10.296 4.188 1.00 97.00 447 PRO A N 1
ATOM 3373 C CA . PRO A 1 447 ? -11.440 -10.257 4.440 1.00 97.00 447 PRO A CA 1
ATOM 3374 C C . PRO A 1 447 ? -11.8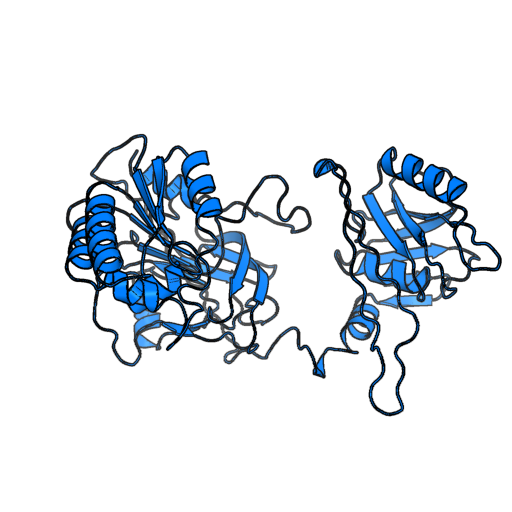40 -9.451 5.695 1.00 97.00 447 PRO A C 1
ATOM 3376 O O . PRO A 1 447 ? -12.806 -9.778 6.384 1.00 97.00 447 PRO A O 1
ATOM 3379 N N . LEU A 1 448 ? -11.116 -8.367 5.981 1.00 97.69 448 LEU A N 1
ATOM 3380 C CA . LEU A 1 448 ? -11.220 -7.550 7.188 1.00 97.69 448 LEU A CA 1
ATOM 3381 C C . LEU A 1 448 ? -12.615 -6.929 7.356 1.00 97.69 448 LEU A C 1
ATOM 3383 O O . LEU A 1 448 ? -13.274 -7.084 8.385 1.00 97.69 448 LEU A O 1
ATOM 3387 N N . PHE A 1 449 ? -13.089 -6.244 6.311 1.00 98.25 449 PHE A N 1
ATOM 3388 C CA . PHE A 1 449 ? -14.378 -5.551 6.319 1.00 98.25 449 PHE A CA 1
ATOM 3389 C C . PHE A 1 449 ? -15.544 -6.539 6.386 1.00 98.25 449 PHE A C 1
ATOM 3391 O O . PHE A 1 449 ? -16.473 -6.342 7.169 1.00 98.25 449 PHE A O 1
ATOM 3398 N N . SER A 1 450 ? -15.485 -7.632 5.618 1.00 97.56 450 SER A N 1
ATOM 3399 C CA . SER A 1 450 ? -16.520 -8.669 5.648 1.00 97.56 450 SER A CA 1
ATOM 3400 C C . SER A 1 450 ? -16.600 -9.359 7.007 1.00 97.56 450 SER A C 1
ATOM 3402 O O . SER A 1 450 ? -17.707 -9.570 7.498 1.00 97.56 450 SER A O 1
ATOM 3404 N N . ALA A 1 451 ? -15.464 -9.667 7.640 1.00 97.62 451 ALA A N 1
ATOM 3405 C CA . ALA A 1 451 ? -15.438 -10.285 8.964 1.00 97.62 451 ALA A CA 1
ATOM 3406 C C . ALA A 1 451 ? -16.047 -9.355 10.028 1.00 97.62 451 ALA A C 1
ATOM 3408 O O . ALA A 1 451 ? -16.931 -9.768 10.783 1.00 97.62 451 ALA A O 1
ATOM 3409 N N . GLY A 1 452 ? -15.668 -8.070 10.013 1.00 97.56 452 GLY A N 1
ATOM 3410 C CA . GLY A 1 452 ? -16.229 -7.056 10.908 1.00 97.56 452 GLY A CA 1
ATOM 3411 C C . GLY A 1 452 ? -17.740 -6.859 10.757 1.00 97.56 452 GLY A C 1
ATOM 3412 O O . GLY A 1 452 ? -18.442 -6.696 11.751 1.00 97.56 452 GLY A O 1
ATOM 3413 N N . VAL A 1 453 ? -18.274 -6.929 9.534 1.00 97.62 453 VAL A N 1
ATOM 3414 C CA . VAL A 1 453 ? -19.728 -6.864 9.300 1.00 97.62 453 VAL A CA 1
ATOM 3415 C C . VAL A 1 453 ? -20.430 -8.138 9.763 1.00 97.62 453 VAL A C 1
ATOM 3417 O O . VAL A 1 453 ? -21.431 -8.067 10.480 1.00 97.62 453 VAL A O 1
ATOM 3420 N N . LYS A 1 454 ? -19.879 -9.311 9.427 1.00 96.62 454 LYS A N 1
ATOM 3421 C CA . LYS A 1 454 ? -20.431 -10.608 9.841 1.00 96.62 454 LYS A CA 1
ATOM 3422 C C . LYS A 1 454 ? -20.438 -10.786 11.359 1.00 96.62 454 LYS A C 1
ATOM 3424 O O . LYS A 1 454 ? -21.214 -11.602 11.856 1.00 96.62 454 LYS A O 1
ATOM 3429 N N . TYR A 1 455 ? -19.607 -10.065 12.113 1.00 97.25 455 TYR A N 1
ATOM 3430 C CA . TYR A 1 455 ? -19.637 -10.084 13.578 1.00 97.25 455 TYR A CA 1
ATOM 3431 C C . TYR A 1 455 ? -21.051 -9.866 14.141 1.00 97.25 455 TYR A C 1
ATOM 3433 O O . TYR A 1 455 ? -21.411 -10.502 15.128 1.00 97.25 455 TYR A O 1
ATOM 3441 N N . PHE A 1 456 ? -21.867 -9.041 13.477 1.00 96.81 456 PHE A N 1
ATOM 3442 C CA . PHE A 1 456 ? -23.229 -8.703 13.900 1.00 96.81 456 PHE A CA 1
ATOM 3443 C C . PHE A 1 456 ? -24.331 -9.608 13.311 1.00 96.81 456 PHE A C 1
ATOM 3445 O O . PHE A 1 456 ? -25.509 -9.373 13.579 1.00 96.81 456 PHE A O 1
ATOM 3452 N N . SER A 1 457 ? -23.984 -10.617 12.502 1.00 88.19 457 SER A N 1
ATOM 3453 C CA . SER A 1 457 ? -24.949 -11.522 11.843 1.00 88.19 457 SER A CA 1
ATOM 3454 C C . SER A 1 457 ? -25.498 -12.629 12.754 1.00 88.19 457 SER A C 1
ATOM 3456 O O . SER A 1 457 ? -24.743 -13.170 13.594 1.00 88.19 457 SER A O 1
#